Protein AF-A0A540KV17-F1 (afdb_monomer_lite)

Radius of gyration: 30.85 Å; chains: 1; bounding box: 102×62×102 Å

InterPro domains:
  IPR011990 Tetratricopeptide-like helical domain superfamily [G3DSA:1.25.40.10] (1-89)
  IPR011990 Tetratricopeptide-like helical domain superfamily [G3DSA:1.25.40.10] (123-324)
  IPR011990 Tetratricopeptide-like helical domain superfamily [G3DSA:1.25.40.10] (325-431)
  IPR011990 Tetratricopeptide-like helical domain superfamily [SSF48452] (12-227)
  IPR011990 Tetratricopeptide-like helical domain superfamily [SSF48452] (232-418)
  IPR019734 Tetratricopeptide repeat [PF13181] (249-277)
  IPR019734 Tetratricopeptide repeat [PS50005] (248-281)
  IPR019734 Tetratricopeptide repeat [SM00028] (48-81)
  IPR019734 Tetratricopeptide repeat [SM00028] (174-207)
  IPR019734 Tetratricopeptide repeat [SM00028] (248-281)
  IPR019734 Tetratricopeptide repeat [SM00028] (377-410)
  IPR044631 ETO1-like [PTHR44203] (1-427)

pLDDT: mean 76.17, std 26.49, range [20.19, 97.5]

Organism: Malus baccata (NCBI:txid106549)

Structure (mmCIF, N/CA/C/O backbone):
data_AF-A0A540KV17-F1
#
_entry.id   AF-A0A540KV17-F1
#
loop_
_atom_site.group_PDB
_atom_site.id
_atom_site.type_symbol
_atom_site.label_atom_id
_atom_site.label_alt_id
_atom_site.label_comp_id
_atom_site.label_asym_id
_atom_site.label_entity_id
_atom_site.label_seq_id
_atom_site.pdbx_PDB_ins_code
_atom_site.Cartn_x
_atom_site.Cartn_y
_atom_site.Cartn_z
_atom_site.occupancy
_atom_site.B_iso_or_equiv
_atom_site.auth_seq_id
_atom_site.auth_comp_id
_atom_site.auth_asym_id
_atom_site.auth_atom_id
_atom_site.pdbx_PDB_model_num
ATOM 1 N N . MET A 1 1 ? -20.256 8.676 -23.485 1.00 76.12 1 MET A N 1
ATOM 2 C CA . MET A 1 1 ? -19.596 9.507 -22.448 1.00 76.12 1 MET A CA 1
ATOM 3 C C . MET A 1 1 ? -20.431 9.664 -21.181 1.00 76.12 1 MET A C 1
ATOM 5 O O . MET A 1 1 ? -19.907 9.345 -20.123 1.00 76.12 1 MET A O 1
ATOM 9 N N . MET A 1 2 ? -21.699 10.099 -21.254 1.00 82.44 2 MET A N 1
ATOM 10 C CA . MET A 1 2 ? -22.547 10.266 -20.057 1.00 82.44 2 MET A CA 1
ATOM 11 C C . MET A 1 2 ? -22.732 8.951 -19.280 1.00 82.44 2 MET A C 1
ATOM 13 O O . MET A 1 2 ? -22.436 8.915 -18.090 1.00 82.44 2 MET A O 1
ATOM 17 N N . ASP A 1 3 ? -23.048 7.851 -19.967 1.00 88.38 3 ASP A N 1
ATOM 18 C CA . ASP A 1 3 ? -23.225 6.538 -19.323 1.00 88.38 3 ASP A CA 1
ATOM 19 C C . ASP A 1 3 ? -21.954 6.037 -18.612 1.00 88.38 3 ASP A C 1
ATOM 21 O O . ASP A 1 3 ? -22.032 5.492 -17.517 1.00 88.38 3 ASP A O 1
ATOM 25 N N . LEU A 1 4 ? -20.765 6.302 -19.174 1.00 89.31 4 LEU A N 1
ATOM 26 C CA . LEU A 1 4 ? -19.478 5.935 -18.558 1.00 89.31 4 LEU A CA 1
ATOM 27 C C . LEU A 1 4 ? -19.199 6.745 -17.284 1.00 89.31 4 LEU A C 1
ATOM 29 O O . LEU A 1 4 ? -18.645 6.222 -16.317 1.00 89.31 4 LEU A O 1
ATOM 33 N N . SER A 1 5 ? -19.589 8.025 -17.268 1.00 90.12 5 SER A N 1
ATOM 34 C CA . SER A 1 5 ? -19.471 8.861 -16.068 1.00 90.12 5 SER A CA 1
ATOM 35 C C . SER A 1 5 ? -20.423 8.404 -14.964 1.00 90.12 5 SER A C 1
ATOM 37 O O . SER A 1 5 ? -20.028 8.348 -13.803 1.00 90.12 5 SER A O 1
ATOM 39 N N . THR A 1 6 ? -21.642 7.997 -15.329 1.00 89.88 6 THR A N 1
ATOM 40 C CA . THR A 1 6 ? -22.607 7.421 -14.391 1.00 89.88 6 THR A CA 1
ATOM 41 C C . THR A 1 6 ? -22.116 6.084 -13.851 1.00 89.88 6 THR A C 1
ATOM 43 O O . THR A 1 6 ? -22.166 5.885 -12.644 1.00 89.88 6 THR A O 1
ATOM 46 N N . ALA A 1 7 ? -21.571 5.211 -14.704 1.00 90.50 7 ALA A N 1
ATOM 47 C CA . ALA A 1 7 ? -20.976 3.948 -14.275 1.00 90.50 7 ALA A CA 1
ATOM 48 C C . ALA A 1 7 ? -19.865 4.170 -13.240 1.00 90.50 7 ALA A C 1
ATOM 50 O O . ALA A 1 7 ? -19.932 3.603 -12.159 1.00 90.50 7 ALA A O 1
ATOM 51 N N . THR A 1 8 ? -18.926 5.080 -13.522 1.00 90.69 8 THR A N 1
ATOM 52 C CA . THR A 1 8 ? -17.831 5.428 -12.594 1.00 90.69 8 THR A CA 1
ATOM 53 C C . THR A 1 8 ? -18.350 6.001 -11.269 1.00 90.69 8 THR A C 1
ATOM 55 O O . THR A 1 8 ? -17.757 5.789 -10.219 1.00 90.69 8 THR A O 1
ATOM 58 N N . HIS A 1 9 ? -19.447 6.764 -11.304 1.00 87.25 9 HIS A N 1
ATOM 59 C CA . HIS A 1 9 ? -20.045 7.334 -10.097 1.00 87.25 9 HIS A CA 1
ATOM 60 C C . HIS A 1 9 ? -20.733 6.282 -9.218 1.00 87.25 9 HIS A C 1
ATOM 62 O O . HIS A 1 9 ? -20.713 6.409 -7.996 1.00 87.25 9 HIS A O 1
ATOM 68 N N . LEU A 1 10 ? -21.371 5.287 -9.838 1.00 87.69 10 LEU A N 1
ATOM 69 C CA . LEU A 1 10 ? -22.052 4.199 -9.137 1.00 87.69 10 LEU A CA 1
ATOM 70 C C . LEU A 1 10 ? -21.057 3.177 -8.588 1.00 87.69 10 LEU A C 1
ATOM 72 O O . LEU A 1 10 ? -21.200 2.733 -7.453 1.00 87.69 10 LEU A O 1
ATOM 76 N N . ASP A 1 11 ? -20.060 2.830 -9.396 1.00 90.19 11 ASP A N 1
ATOM 77 C CA . ASP A 1 11 ? -19.004 1.899 -9.041 1.00 90.19 11 ASP A CA 1
ATOM 78 C C . ASP A 1 11 ? -17.682 2.332 -9.705 1.00 90.19 11 ASP A C 1
ATOM 80 O O . ASP A 1 11 ? -17.471 2.129 -10.909 1.00 90.19 11 ASP A O 1
ATOM 84 N N . PRO A 1 12 ? -16.778 2.956 -8.934 1.00 90.81 12 PRO A N 1
ATOM 85 C CA . PRO A 1 12 ? -15.490 3.401 -9.434 1.00 90.81 12 PRO A CA 1
ATOM 86 C C . PRO A 1 12 ? -14.475 2.256 -9.578 1.00 90.81 12 PRO A C 1
ATOM 88 O O . PRO A 1 12 ? -13.400 2.484 -10.119 1.00 90.81 12 PRO A O 1
ATOM 91 N N . THR A 1 13 ? -14.779 1.035 -9.127 1.00 89.00 13 THR A N 1
ATOM 92 C CA . THR A 1 13 ? -13.865 -0.120 -9.211 1.00 89.00 13 THR A CA 1
ATOM 93 C C . THR A 1 13 ? -13.888 -0.799 -10.585 1.00 89.00 13 THR A C 1
ATOM 95 O O . THR A 1 13 ? -12.968 -1.544 -10.944 1.00 89.00 13 THR A O 1
ATOM 98 N N . LEU A 1 14 ? -14.917 -0.500 -11.385 1.00 90.38 14 LEU A N 1
ATOM 99 C CA . LEU A 1 14 ? -15.073 -0.980 -12.752 1.00 90.38 14 LEU A CA 1
ATOM 100 C C . LEU A 1 14 ? -13.957 -0.430 -13.643 1.00 90.38 14 LEU A C 1
ATOM 102 O O . LEU A 1 14 ? -13.769 0.781 -13.745 1.00 90.38 14 LEU A O 1
ATOM 106 N N . SER A 1 15 ? -13.260 -1.306 -14.368 1.00 89.81 15 SER A N 1
ATOM 107 C CA . SER A 1 15 ? -12.161 -0.897 -15.253 1.00 89.81 15 SER A CA 1
ATOM 108 C C . SER A 1 15 ? -12.625 -0.325 -16.586 1.00 89.81 15 SER A C 1
ATOM 110 O O . SER A 1 15 ? -12.064 0.661 -17.078 1.00 89.81 15 SER A O 1
ATOM 112 N N . TYR A 1 16 ? -13.688 -0.886 -17.162 1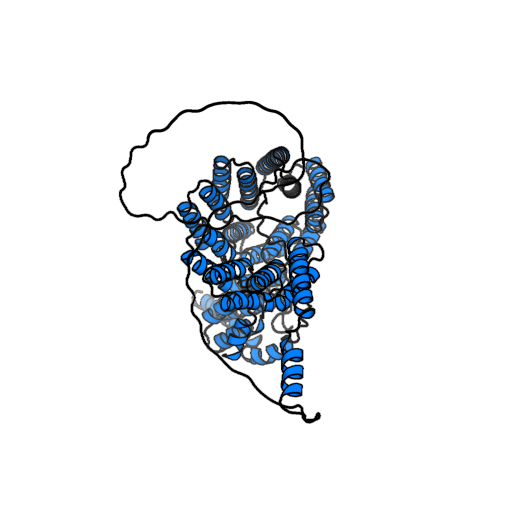.00 88.38 16 TYR A N 1
ATOM 113 C CA . TYR A 1 16 ? -14.145 -0.511 -18.497 1.00 88.38 16 TYR A CA 1
ATOM 114 C C . TYR A 1 16 ? -14.446 0.996 -18.660 1.00 88.38 16 TYR A C 1
ATOM 116 O O . TYR A 1 16 ? -14.028 1.546 -19.682 1.00 88.38 16 TYR A O 1
ATOM 124 N N . PRO A 1 17 ? -15.071 1.735 -17.712 1.00 92.00 17 PRO A N 1
ATOM 125 C CA . PRO A 1 17 ? -15.375 3.150 -17.914 1.00 92.00 17 PRO A CA 1
ATOM 126 C C . PRO A 1 17 ? -14.129 4.015 -18.095 1.00 92.00 17 PRO A C 1
ATOM 128 O O . PRO A 1 17 ? -14.169 4.987 -18.850 1.00 92.00 17 PRO A O 1
ATOM 131 N N . TYR A 1 18 ? -13.031 3.679 -17.415 1.00 92.94 18 TYR A N 1
ATOM 132 C CA . TYR A 1 18 ? -11.743 4.356 -17.573 1.00 92.94 18 TYR A CA 1
ATOM 133 C C . TYR A 1 18 ? -11.101 3.980 -18.904 1.00 92.94 18 TYR A C 1
ATOM 135 O O . TYR A 1 18 ? -10.700 4.863 -19.660 1.00 92.94 18 TYR A O 1
ATOM 143 N N . LYS A 1 19 ? -11.086 2.682 -19.234 1.00 90.38 19 LYS A N 1
ATOM 144 C CA . LYS A 1 19 ? -10.519 2.164 -20.485 1.00 90.38 19 LYS A CA 1
ATOM 145 C C . LYS A 1 19 ? -11.187 2.784 -21.718 1.00 90.38 19 LYS A C 1
ATOM 147 O O . LYS A 1 19 ? -10.494 3.335 -22.567 1.00 90.38 19 LYS A O 1
ATOM 152 N N . TYR A 1 20 ? -12.521 2.782 -21.795 1.00 90.19 20 TYR A N 1
ATOM 153 C CA . TYR A 1 20 ? -13.257 3.375 -22.923 1.00 90.19 20 TYR A CA 1
ATOM 154 C C . TYR A 1 20 ? -13.041 4.888 -23.039 1.00 90.19 20 TYR A C 1
ATOM 156 O O . TYR A 1 20 ? -12.877 5.398 -24.145 1.00 90.19 20 TYR A O 1
ATOM 164 N N . ARG A 1 21 ? -13.018 5.622 -21.916 1.00 92.31 21 ARG A N 1
ATOM 165 C CA . ARG A 1 21 ? -12.739 7.067 -21.942 1.00 92.31 21 ARG A CA 1
ATOM 166 C C . ARG A 1 21 ? -11.312 7.353 -22.403 1.00 92.31 21 ARG A C 1
ATOM 168 O O . ARG A 1 21 ? -11.123 8.236 -23.231 1.00 92.31 21 ARG A O 1
ATOM 175 N N . ALA A 1 22 ? -10.333 6.590 -21.923 1.00 91.62 22 ALA A N 1
ATOM 176 C CA . ALA A 1 22 ? -8.944 6.737 -22.337 1.00 91.62 22 ALA A CA 1
ATOM 177 C C . ALA A 1 22 ? -8.750 6.433 -23.834 1.00 91.62 22 ALA A C 1
ATOM 179 O O . ALA A 1 22 ? -8.079 7.192 -24.526 1.00 91.62 22 ALA A O 1
ATOM 180 N N . VAL A 1 23 ? -9.398 5.387 -24.360 1.00 87.44 23 VAL A N 1
ATOM 181 C CA . VAL A 1 23 ? -9.376 5.072 -25.800 1.00 87.44 23 VAL A CA 1
ATOM 182 C C . VAL A 1 23 ? -10.074 6.159 -26.626 1.00 87.44 23 VAL A C 1
ATOM 184 O O . VAL A 1 23 ? -9.537 6.586 -27.640 1.00 87.44 23 VAL A O 1
ATOM 187 N N . SER A 1 24 ? -11.211 6.695 -26.174 1.00 87.75 24 SER A N 1
ATOM 188 C CA . SER A 1 24 ? -11.866 7.823 -26.857 1.00 87.75 24 SER A CA 1
ATOM 189 C C . SER A 1 24 ? -10.966 9.067 -26.911 1.00 87.75 24 SER A C 1
ATOM 191 O O . SER A 1 24 ? -10.918 9.746 -27.931 1.00 87.75 24 SER A O 1
ATOM 193 N N . LEU A 1 25 ? -10.219 9.358 -25.841 1.00 89.69 25 LEU A N 1
ATOM 194 C CA . LEU A 1 25 ? -9.242 10.455 -25.815 1.00 89.69 25 LEU A CA 1
ATOM 195 C C . LEU A 1 25 ? -8.064 10.195 -26.765 1.00 89.69 25 LEU A C 1
ATOM 197 O O . LEU A 1 25 ? -7.552 11.128 -27.384 1.00 89.69 25 LEU A O 1
ATOM 201 N N . LEU A 1 26 ? -7.650 8.933 -26.912 1.00 84.31 26 LEU A N 1
ATOM 202 C CA . LEU A 1 26 ? -6.648 8.526 -27.895 1.00 84.31 26 LEU A CA 1
ATOM 203 C C . LEU A 1 26 ? -7.123 8.810 -29.328 1.00 84.31 26 LEU A C 1
ATOM 205 O O . LEU A 1 26 ? -6.362 9.375 -30.111 1.00 84.31 26 LEU A O 1
ATOM 209 N N . GLU A 1 27 ? -8.369 8.464 -29.667 1.00 82.56 27 GLU A N 1
ATOM 210 C CA . GLU A 1 27 ? -8.961 8.741 -30.989 1.00 82.56 27 GLU A CA 1
ATOM 211 C C . GLU A 1 27 ? -9.002 10.246 -31.305 1.00 82.56 27 GLU A C 1
ATOM 213 O O . GLU A 1 27 ? -8.848 10.658 -32.457 1.00 82.56 27 GLU A O 1
ATOM 218 N N . GLU A 1 28 ? -9.127 11.083 -30.274 1.00 87.75 28 GLU A N 1
ATOM 219 C CA . GLU A 1 28 ? -9.048 12.544 -30.366 1.00 87.75 28 GLU A CA 1
ATOM 220 C C . GLU A 1 28 ? -7.601 13.091 -30.405 1.00 87.75 28 GLU A C 1
ATOM 222 O O . GLU A 1 28 ? -7.398 14.307 -30.411 1.00 87.75 28 GLU A O 1
ATOM 227 N N . ASN A 1 29 ? -6.582 12.222 -30.467 1.00 85.06 29 ASN A N 1
ATOM 228 C CA . ASN A 1 29 ? -5.148 12.539 -30.360 1.00 85.06 29 ASN A CA 1
ATOM 229 C C . ASN A 1 29 ? -4.748 13.238 -29.044 1.00 85.06 29 ASN A C 1
ATOM 231 O O . ASN A 1 29 ? -3.732 13.934 -28.981 1.00 85.06 29 ASN A O 1
ATOM 235 N N . GLN A 1 30 ? -5.523 13.058 -27.972 1.00 90.50 30 GLN A N 1
ATOM 236 C CA . GLN A 1 30 ? -5.236 13.598 -26.642 1.00 90.50 30 GLN A CA 1
ATOM 237 C C . GLN A 1 30 ? -4.515 12.559 -25.773 1.00 90.50 30 GLN A C 1
ATOM 239 O O . GLN A 1 30 ? -5.029 12.093 -24.756 1.00 90.50 30 GLN A O 1
ATOM 244 N N . PHE A 1 31 ? -3.296 12.186 -26.164 1.00 87.00 31 PHE A N 1
ATOM 245 C CA . PHE A 1 31 ? -2.560 11.089 -25.526 1.00 87.00 31 PHE A CA 1
ATOM 246 C C . PHE A 1 31 ? -2.245 11.323 -24.037 1.00 87.00 31 PHE A C 1
ATOM 248 O O . PHE A 1 31 ? -2.404 10.419 -23.221 1.00 87.00 31 PHE A O 1
ATOM 255 N N . GLU A 1 32 ? -1.833 12.537 -23.652 1.00 92.25 32 GLU A N 1
ATOM 256 C CA . GLU A 1 32 ? -1.558 12.865 -22.241 1.00 92.25 32 GLU A CA 1
ATOM 257 C C . GLU A 1 32 ? -2.826 12.762 -21.377 1.00 92.25 32 GLU A C 1
ATOM 259 O O . GLU A 1 32 ? -2.782 12.286 -20.238 1.00 92.25 32 GLU A O 1
ATOM 264 N N . ALA A 1 33 ? -3.976 13.158 -21.933 1.00 94.06 33 ALA A N 1
ATOM 265 C CA . ALA A 1 33 ? -5.267 13.028 -21.270 1.00 94.06 33 ALA A CA 1
ATOM 266 C C . ALA A 1 33 ? -5.681 11.556 -21.146 1.00 94.06 33 ALA A C 1
ATOM 268 O O . ALA A 1 33 ? -6.160 11.156 -20.088 1.00 94.06 33 ALA A O 1
ATOM 269 N N . ALA A 1 34 ? -5.433 10.737 -22.174 1.00 92.62 34 ALA A N 1
ATOM 270 C CA . ALA A 1 34 ? -5.666 9.293 -22.132 1.00 92.62 34 ALA A CA 1
ATOM 271 C C . ALA A 1 34 ? -4.828 8.609 -21.035 1.00 92.62 34 ALA A C 1
ATOM 273 O O . ALA A 1 34 ? -5.364 7.834 -20.241 1.00 92.62 34 ALA A O 1
ATOM 274 N N . ILE A 1 35 ? -3.537 8.952 -20.925 1.00 93.94 35 ILE A N 1
ATOM 275 C CA . ILE A 1 35 ? -2.656 8.454 -19.856 1.00 93.94 35 ILE A CA 1
ATOM 276 C C . ILE A 1 35 ? -3.153 8.904 -18.479 1.00 93.94 35 ILE A C 1
ATOM 278 O O . ILE A 1 35 ? -3.193 8.112 -17.540 1.00 93.94 35 ILE A O 1
ATOM 282 N N . THR A 1 36 ? -3.557 10.167 -18.346 1.00 93.94 36 THR A N 1
ATOM 283 C CA . THR A 1 36 ? -4.116 10.688 -17.092 1.00 93.94 36 THR A CA 1
ATOM 284 C C . THR A 1 36 ? -5.401 9.952 -16.714 1.00 93.94 36 THR A C 1
ATOM 286 O O . THR A 1 36 ? -5.600 9.639 -15.544 1.00 93.94 36 THR A O 1
ATOM 289 N N . GLU A 1 37 ? -6.256 9.631 -17.686 1.00 94.69 37 GLU A N 1
ATOM 290 C CA . GLU A 1 37 ? -7.504 8.911 -17.453 1.00 94.69 37 GLU A CA 1
ATOM 291 C C . GLU A 1 37 ? -7.265 7.463 -17.005 1.00 94.69 37 GLU A C 1
ATOM 293 O O . GLU A 1 37 ? -7.853 7.045 -16.010 1.00 94.69 37 GLU A O 1
ATOM 298 N N . ILE A 1 38 ? -6.366 6.718 -17.660 1.00 94.50 38 ILE A N 1
ATOM 299 C CA . ILE A 1 38 ? -6.051 5.336 -17.252 1.00 94.50 38 ILE A CA 1
ATOM 300 C C . ILE A 1 38 ? -5.269 5.286 -15.930 1.00 94.50 38 ILE A C 1
ATOM 302 O O . ILE A 1 38 ? -5.422 4.351 -15.146 1.00 94.50 38 ILE A O 1
ATOM 306 N N . ASN A 1 39 ? -4.484 6.322 -15.618 1.00 93.56 39 ASN A N 1
ATOM 307 C CA . ASN A 1 39 ? -3.797 6.429 -14.331 1.00 93.56 39 ASN A CA 1
ATOM 308 C C . ASN A 1 39 ? -4.762 6.503 -13.143 1.00 93.56 39 ASN A C 1
ATOM 310 O O . ASN A 1 39 ? -4.366 6.101 -12.055 1.00 93.56 39 ASN A O 1
ATOM 314 N N . LYS A 1 40 ? -6.004 6.972 -13.342 1.00 92.38 40 LYS A N 1
ATOM 315 C CA . LYS A 1 40 ? -7.011 7.026 -12.272 1.00 92.38 40 LYS A CA 1
ATOM 316 C C . LYS A 1 40 ? -7.417 5.657 -11.755 1.00 92.38 40 LYS A C 1
ATOM 318 O O . LYS A 1 40 ? -7.838 5.593 -10.617 1.00 92.38 40 LYS A O 1
ATOM 323 N N . ILE A 1 41 ? -7.356 4.605 -12.575 1.00 92.31 41 ILE A N 1
ATOM 324 C CA . ILE A 1 41 ? -7.626 3.243 -12.100 1.00 92.31 41 ILE A CA 1
ATOM 325 C C . ILE A 1 41 ? -6.346 2.551 -11.646 1.00 92.31 41 ILE A C 1
ATOM 327 O O . ILE A 1 41 ? -6.326 1.941 -10.583 1.00 92.31 41 ILE A O 1
ATOM 331 N N . ILE A 1 42 ? -5.243 2.727 -12.385 1.00 92.25 42 ILE A N 1
ATOM 332 C CA . ILE A 1 42 ? -3.941 2.146 -12.022 1.00 92.25 42 ILE A CA 1
ATOM 333 C C . ILE A 1 42 ? -3.471 2.639 -10.641 1.00 92.25 42 ILE A C 1
ATOM 335 O O . ILE A 1 42 ? -2.666 1.971 -9.996 1.00 92.25 42 ILE A O 1
ATOM 339 N N . SER A 1 43 ? -3.962 3.791 -10.172 1.00 88.38 43 SER A N 1
ATOM 340 C CA . SER A 1 43 ? -3.643 4.324 -8.850 1.00 88.38 43 SER A CA 1
ATOM 341 C C . SER A 1 43 ? -4.120 3.465 -7.678 1.00 88.38 43 SER A C 1
ATOM 343 O O . SER A 1 43 ? -3.505 3.537 -6.617 1.00 88.38 43 SER A O 1
ATOM 345 N N . PHE A 1 44 ? -5.180 2.678 -7.844 1.00 87.88 44 PHE A N 1
ATOM 346 C CA . PHE A 1 44 ? -5.741 1.859 -6.762 1.00 87.88 44 PHE A CA 1
ATOM 347 C C . PHE A 1 44 ? -5.965 0.394 -7.156 1.00 87.88 44 PHE A C 1
ATOM 349 O O . PHE A 1 44 ? -6.011 -0.471 -6.289 1.00 87.88 44 PHE A O 1
ATOM 356 N N . LYS A 1 45 ? -6.058 0.091 -8.456 1.00 89.88 45 LYS A N 1
ATOM 357 C CA . LYS A 1 45 ? -6.199 -1.265 -8.994 1.00 89.88 45 LYS A CA 1
ATOM 358 C C . LYS A 1 45 ? -5.254 -1.445 -10.178 1.00 89.88 45 LYS A C 1
ATOM 360 O O . LYS A 1 45 ? -5.514 -0.974 -11.286 1.00 89.88 45 LYS A O 1
ATOM 365 N N . VAL A 1 46 ? -4.134 -2.130 -9.946 1.00 90.75 46 VAL A N 1
ATOM 366 C CA . VAL A 1 46 ? -3.180 -2.466 -11.009 1.00 90.75 46 VAL A CA 1
ATOM 367 C C . VAL A 1 46 ? -3.610 -3.761 -11.683 1.00 90.75 46 VAL A C 1
ATOM 369 O O . VAL A 1 46 ? -3.680 -4.805 -11.043 1.00 90.75 46 VAL A O 1
ATOM 372 N N . SER A 1 47 ? -3.847 -3.706 -12.991 1.00 91.38 47 SER A N 1
ATOM 373 C CA . SER A 1 47 ? -4.186 -4.878 -13.794 1.00 91.38 47 SER A CA 1
ATOM 374 C C . SER A 1 47 ? -3.371 -4.924 -15.095 1.00 91.38 47 SER A C 1
ATOM 376 O O . SER A 1 47 ? -3.014 -3.864 -15.630 1.00 91.38 47 SER A O 1
ATOM 378 N N . PRO A 1 48 ? -3.050 -6.127 -15.620 1.00 91.44 48 PRO A N 1
ATOM 379 C CA . PRO A 1 48 ? -2.275 -6.282 -16.853 1.00 91.44 48 PRO A CA 1
ATOM 380 C C . PRO A 1 48 ? -2.854 -5.514 -18.050 1.00 91.44 48 PRO A C 1
ATOM 382 O O . PRO A 1 48 ? -2.121 -4.822 -18.748 1.00 91.44 48 PRO A O 1
ATOM 385 N N . ASP A 1 49 ? -4.172 -5.546 -18.235 1.00 89.56 49 ASP A N 1
ATOM 386 C CA . ASP A 1 49 ? -4.868 -4.865 -19.331 1.00 89.56 49 ASP A CA 1
ATOM 387 C C . ASP A 1 49 ? -4.784 -3.328 -19.236 1.00 89.56 49 ASP A C 1
ATOM 389 O O . ASP A 1 49 ? -4.618 -2.642 -20.246 1.00 89.56 49 ASP A O 1
ATOM 393 N N . CYS A 1 50 ? -4.842 -2.760 -18.027 1.00 92.50 50 CYS A N 1
ATOM 394 C CA . CYS A 1 50 ? -4.656 -1.322 -17.823 1.00 92.50 50 CYS A CA 1
ATOM 395 C C . CYS A 1 50 ? -3.200 -0.897 -18.068 1.00 92.50 50 CYS A C 1
ATOM 397 O O . CYS A 1 50 ? -2.959 0.162 -18.654 1.00 92.50 50 CYS A O 1
ATOM 399 N N . LEU A 1 51 ? -2.227 -1.719 -17.655 1.00 94.88 51 LEU A N 1
ATOM 400 C CA . LEU A 1 51 ? -0.808 -1.481 -17.939 1.00 94.88 51 LEU A CA 1
ATOM 401 C C . LEU A 1 51 ? -0.504 -1.579 -19.436 1.00 94.88 51 LEU A C 1
ATOM 403 O O . LEU A 1 51 ? 0.226 -0.739 -19.956 1.00 94.88 51 LEU A O 1
ATOM 407 N N . GLU A 1 52 ? -1.096 -2.546 -20.136 1.00 93.25 52 GLU A N 1
ATOM 408 C CA . GLU A 1 52 ? -1.002 -2.673 -21.590 1.00 93.25 52 GLU A CA 1
ATOM 409 C C . GLU A 1 52 ? -1.518 -1.413 -22.297 1.00 93.25 52 GLU A C 1
ATOM 411 O O . GLU A 1 52 ? -0.821 -0.856 -23.146 1.00 93.25 52 GLU A O 1
ATOM 416 N N . LEU A 1 53 ? -2.704 -0.919 -21.922 1.00 90.88 53 LEU A N 1
ATOM 417 C CA . LEU A 1 53 ? -3.266 0.304 -22.503 1.00 90.88 53 LEU A CA 1
ATOM 418 C C . LEU A 1 53 ? -2.378 1.523 -22.249 1.00 90.88 53 LEU A C 1
ATOM 420 O O . LEU A 1 53 ? -2.145 2.316 -23.162 1.00 90.88 53 LEU A O 1
ATOM 424 N N . ARG A 1 54 ? -1.843 1.675 -21.031 1.00 94.69 54 ARG A N 1
ATOM 425 C CA . ARG A 1 54 ? -0.932 2.786 -20.730 1.00 94.69 54 ARG A CA 1
ATOM 426 C C . ARG A 1 54 ? 0.373 2.672 -21.516 1.00 94.69 54 ARG A C 1
ATOM 428 O O . ARG A 1 54 ? 0.812 3.673 -22.078 1.00 94.69 54 ARG A O 1
ATOM 435 N N . ALA A 1 55 ? 0.937 1.467 -21.632 1.00 92.94 55 ALA A N 1
ATOM 436 C CA . ALA A 1 55 ? 2.115 1.218 -22.458 1.00 92.94 55 ALA A CA 1
ATOM 437 C C . ALA A 1 55 ? 1.861 1.605 -23.917 1.00 92.94 55 ALA A C 1
ATOM 439 O O . ALA A 1 55 ? 2.703 2.228 -24.560 1.00 92.94 55 ALA A O 1
ATOM 440 N N . TRP A 1 56 ? 0.676 1.286 -24.429 1.00 88.56 56 TRP A N 1
ATOM 441 C CA . TRP A 1 56 ? 0.278 1.630 -25.782 1.00 88.56 56 TRP A CA 1
ATOM 442 C C . TRP A 1 56 ? 0.151 3.142 -26.005 1.00 88.56 56 TRP A C 1
ATOM 444 O O . TRP A 1 56 ? 0.692 3.660 -26.985 1.00 88.56 56 TRP A O 1
ATOM 454 N N . PHE A 1 57 ? -0.475 3.873 -25.079 1.00 90.62 57 PHE A N 1
ATOM 455 C CA . PHE A 1 57 ? -0.531 5.337 -25.144 1.00 90.62 57 PHE A CA 1
ATOM 456 C C . PHE A 1 57 ? 0.869 5.965 -25.068 1.00 90.62 57 PHE A C 1
ATOM 458 O O . PHE A 1 57 ? 1.157 6.917 -25.792 1.00 90.62 57 PHE A O 1
ATOM 465 N N . SER A 1 58 ? 1.764 5.397 -24.256 1.00 92.81 58 SER A N 1
ATOM 466 C CA . SER A 1 58 ? 3.170 5.804 -24.190 1.00 92.81 58 SER A CA 1
ATOM 467 C C . SER A 1 58 ? 3.919 5.555 -25.507 1.00 92.81 58 SER A C 1
ATOM 469 O O . SER A 1 58 ? 4.639 6.440 -25.962 1.00 92.81 58 SER A O 1
ATOM 471 N N . ILE A 1 59 ? 3.702 4.419 -26.186 1.00 89.44 59 ILE A N 1
ATOM 472 C CA . ILE A 1 59 ? 4.263 4.164 -27.530 1.00 89.44 59 ILE A CA 1
ATOM 473 C C . ILE A 1 59 ? 3.765 5.211 -28.530 1.00 89.44 59 ILE A C 1
ATOM 475 O O . ILE A 1 59 ? 4.556 5.722 -29.323 1.00 89.44 59 ILE A O 1
ATOM 479 N N . ALA A 1 60 ? 2.476 5.561 -28.480 1.00 86.81 60 ALA A N 1
ATOM 480 C CA . ALA A 1 60 ? 1.895 6.573 -29.359 1.00 86.81 60 ALA A CA 1
ATOM 481 C C . ALA A 1 60 ? 2.485 7.979 -29.126 1.00 86.81 60 ALA A C 1
ATOM 483 O O . ALA A 1 60 ? 2.653 8.737 -30.080 1.00 86.81 60 ALA A O 1
ATOM 484 N N . LEU A 1 61 ? 2.872 8.296 -27.885 1.00 89.69 61 LEU A N 1
ATOM 485 C CA . LEU A 1 61 ? 3.628 9.503 -27.519 1.00 89.69 61 LEU A CA 1
ATOM 486 C C . LEU A 1 61 ? 5.129 9.433 -27.828 1.00 89.69 61 LEU A C 1
ATOM 488 O O . LEU A 1 61 ? 5.854 10.390 -27.564 1.00 89.69 61 LEU A O 1
ATOM 492 N N . GLU A 1 62 ? 5.609 8.311 -28.365 1.00 89.88 62 GLU A N 1
ATOM 493 C CA . GLU A 1 62 ? 7.029 7.988 -28.500 1.00 89.88 62 GLU A CA 1
ATOM 494 C C . GLU A 1 62 ? 7.815 7.963 -27.164 1.00 89.88 62 GLU A C 1
ATOM 496 O O . GLU A 1 62 ? 9.053 7.994 -27.179 1.00 89.88 62 GLU A O 1
ATOM 501 N N . ASP A 1 63 ? 7.119 7.857 -26.024 1.00 93.06 63 ASP A N 1
ATOM 502 C CA . ASP A 1 63 ? 7.681 7.615 -24.690 1.00 93.06 63 ASP A CA 1
ATOM 503 C C . ASP A 1 63 ? 7.933 6.114 -24.489 1.00 93.06 63 ASP A C 1
ATOM 505 O O . ASP A 1 63 ? 7.175 5.374 -23.855 1.00 93.06 63 ASP A O 1
ATOM 509 N N . PHE A 1 64 ? 9.029 5.636 -25.070 1.00 93.88 64 PHE A N 1
ATOM 510 C CA . PHE A 1 64 ? 9.390 4.223 -24.993 1.00 93.88 64 PHE A CA 1
ATOM 511 C C . PHE A 1 64 ? 9.880 3.789 -23.610 1.00 93.88 64 PHE A C 1
ATOM 513 O O . PHE A 1 64 ? 9.797 2.605 -23.283 1.00 93.88 64 PHE A O 1
ATOM 520 N N . GLU A 1 65 ? 10.356 4.721 -22.781 1.00 93.56 65 GLU A N 1
ATOM 521 C CA . GLU A 1 65 ? 10.735 4.426 -21.398 1.00 93.56 65 GLU A CA 1
ATOM 522 C C . GLU A 1 65 ? 9.503 4.110 -20.550 1.00 93.56 65 GLU A C 1
ATOM 524 O O . GLU A 1 65 ? 9.488 3.099 -19.840 1.00 93.56 65 GLU A O 1
ATOM 529 N N . GLY A 1 66 ? 8.452 4.930 -20.662 1.00 94.12 66 GLY A N 1
ATOM 530 C CA . GLY A 1 66 ? 7.159 4.677 -20.029 1.00 94.12 66 GLY A CA 1
ATOM 531 C C . GLY A 1 66 ? 6.526 3.371 -20.508 1.00 94.12 66 GLY A C 1
ATOM 532 O O . GLY A 1 66 ? 6.074 2.571 -19.686 1.00 94.12 66 GLY A O 1
ATOM 533 N N . ALA A 1 67 ? 6.589 3.100 -21.814 1.00 94.88 67 ALA A N 1
ATOM 534 C CA . ALA A 1 67 ? 6.092 1.851 -22.381 1.00 94.88 67 ALA A CA 1
ATOM 535 C C . ALA A 1 67 ? 6.843 0.623 -21.841 1.00 94.88 67 ALA A C 1
ATOM 537 O O . ALA A 1 67 ? 6.218 -0.308 -21.338 1.00 94.88 67 ALA A O 1
ATOM 538 N N . LEU A 1 68 ? 8.183 0.628 -21.863 1.00 95.31 68 LEU A N 1
ATOM 539 C CA . LEU A 1 68 ? 8.983 -0.473 -21.314 1.00 95.31 68 LEU A CA 1
ATOM 540 C C . LEU A 1 68 ? 8.746 -0.683 -19.820 1.00 95.31 68 LEU A C 1
ATOM 542 O O . LEU A 1 68 ? 8.751 -1.827 -19.362 1.00 95.31 68 LEU A O 1
ATOM 546 N N . ARG A 1 69 ? 8.559 0.400 -19.056 1.00 95.56 69 ARG A N 1
ATOM 547 C CA . ARG A 1 69 ? 8.212 0.314 -17.635 1.00 95.56 69 ARG A CA 1
ATOM 548 C C . ARG A 1 69 ? 6.940 -0.510 -17.453 1.00 95.56 69 ARG A C 1
ATOM 550 O O . ARG A 1 69 ? 6.932 -1.452 -16.666 1.00 95.56 69 ARG A O 1
ATOM 557 N N . ASP A 1 70 ? 5.892 -0.165 -18.187 1.00 96.62 70 ASP A N 1
ATOM 558 C CA . ASP A 1 70 ? 4.575 -0.770 -18.011 1.00 96.62 70 ASP A CA 1
ATOM 559 C C . ASP A 1 70 ? 4.532 -2.213 -18.523 1.00 96.62 70 ASP A C 1
ATOM 561 O O . ASP A 1 70 ? 4.017 -3.078 -17.821 1.00 96.62 70 ASP A O 1
ATOM 565 N N . VAL A 1 71 ? 5.173 -2.510 -19.660 1.00 95.81 71 VAL A N 1
ATOM 566 C CA . VAL A 1 71 ? 5.276 -3.884 -20.193 1.00 95.81 71 VAL A CA 1
ATOM 567 C C . VAL A 1 71 ? 6.050 -4.793 -19.238 1.00 95.81 71 VAL A C 1
ATOM 569 O O . VAL A 1 71 ? 5.631 -5.914 -18.966 1.00 95.81 71 VAL A O 1
ATOM 572 N N . ARG A 1 72 ? 7.168 -4.319 -18.676 1.00 96.12 72 ARG A N 1
ATOM 573 C CA . ARG A 1 72 ? 7.947 -5.108 -17.709 1.00 96.12 72 ARG A CA 1
ATOM 574 C C . ARG A 1 72 ? 7.181 -5.338 -16.413 1.00 96.12 72 ARG A C 1
ATOM 576 O O . ARG A 1 72 ? 7.230 -6.440 -15.884 1.00 96.12 72 ARG A O 1
ATOM 583 N N . ALA A 1 73 ? 6.481 -4.327 -15.897 1.00 96.12 73 ALA A N 1
ATOM 584 C CA . ALA A 1 73 ? 5.626 -4.498 -14.725 1.00 96.12 73 ALA A CA 1
ATOM 585 C C . ALA A 1 73 ? 4.482 -5.486 -15.008 1.00 96.12 73 ALA A C 1
ATOM 587 O O . ALA A 1 73 ? 4.230 -6.378 -14.205 1.00 96.12 73 ALA A O 1
ATOM 588 N N . LEU A 1 74 ? 3.857 -5.405 -16.179 1.00 95.19 74 LEU A N 1
ATOM 589 C CA . LEU A 1 74 ? 2.837 -6.349 -16.626 1.00 95.19 74 LEU A CA 1
ATOM 590 C C . LEU A 1 74 ? 3.363 -7.793 -16.634 1.00 95.19 74 LEU A C 1
ATOM 592 O O . LEU A 1 74 ? 2.727 -8.664 -16.049 1.00 95.19 74 LEU A O 1
ATOM 596 N N . LEU A 1 75 ? 4.558 -8.035 -17.181 1.00 94.50 75 LEU A N 1
ATOM 597 C CA . LEU A 1 75 ? 5.176 -9.369 -17.217 1.00 94.50 75 LEU A CA 1
ATOM 598 C C . LEU A 1 75 ? 5.536 -9.920 -15.828 1.00 94.50 75 LEU A C 1
ATOM 600 O O . LEU A 1 75 ? 5.684 -11.127 -15.652 1.00 94.50 75 LEU A O 1
ATOM 604 N N . THR A 1 76 ? 5.662 -9.062 -14.809 1.00 93.06 76 THR A N 1
ATOM 605 C CA . THR A 1 76 ? 5.788 -9.549 -13.425 1.00 93.06 76 THR A CA 1
ATOM 606 C C . THR A 1 76 ? 4.470 -10.017 -12.819 1.00 93.06 76 THR A C 1
ATOM 608 O O . THR A 1 76 ? 4.503 -10.847 -11.912 1.00 93.06 76 THR A O 1
ATOM 611 N N . LEU A 1 77 ? 3.339 -9.476 -13.283 1.00 91.69 77 LEU A N 1
ATOM 612 C CA . LEU A 1 77 ? 2.004 -9.885 -12.848 1.00 91.69 77 LEU A CA 1
ATOM 613 C C . LEU A 1 77 ? 1.582 -11.162 -13.575 1.00 91.69 77 LEU A C 1
ATOM 615 O O . LEU A 1 77 ? 1.139 -12.113 -12.936 1.00 91.69 77 LEU A O 1
ATOM 619 N N . ASP A 1 78 ? 1.779 -11.186 -14.893 1.00 91.38 78 ASP A N 1
ATOM 620 C CA . ASP A 1 78 ? 1.527 -12.339 -15.751 1.00 91.38 78 ASP A CA 1
ATOM 621 C C . ASP A 1 78 ? 2.699 -12.548 -16.733 1.00 91.38 78 ASP A C 1
ATOM 623 O O . ASP A 1 78 ? 2.792 -11.861 -17.755 1.00 91.38 78 ASP A O 1
ATOM 627 N N . PRO A 1 79 ? 3.598 -13.509 -16.449 1.00 90.69 79 PRO A N 1
ATOM 628 C CA . PRO A 1 79 ? 4.754 -13.792 -17.299 1.00 90.69 79 PRO A CA 1
ATOM 629 C C . PRO A 1 79 ? 4.418 -14.286 -18.707 1.00 90.69 79 PRO A C 1
ATOM 631 O O . PRO A 1 79 ? 5.261 -14.168 -19.589 1.00 90.69 79 PRO A O 1
ATOM 634 N N . ASN A 1 80 ? 3.227 -14.861 -18.921 1.00 90.25 80 ASN A N 1
ATOM 635 C CA . ASN A 1 80 ? 2.817 -15.412 -20.218 1.00 90.25 80 ASN A CA 1
ATOM 636 C C . ASN A 1 80 ? 1.797 -14.511 -20.928 1.00 90.25 80 ASN A C 1
ATOM 638 O O . ASN A 1 80 ? 1.065 -14.971 -21.811 1.00 90.25 80 ASN A O 1
ATOM 642 N N . TYR A 1 81 ? 1.713 -13.242 -20.526 1.00 89.94 81 TYR A N 1
ATOM 643 C CA . TYR A 1 81 ? 0.701 -12.331 -21.028 1.00 89.94 81 TYR A CA 1
ATOM 644 C C . TYR A 1 81 ? 0.857 -12.075 -22.533 1.00 89.94 81 TYR A C 1
ATOM 646 O O . TYR A 1 81 ? 1.920 -11.679 -23.031 1.00 89.94 81 TYR A O 1
ATOM 654 N N . MET A 1 82 ? -0.246 -12.256 -23.2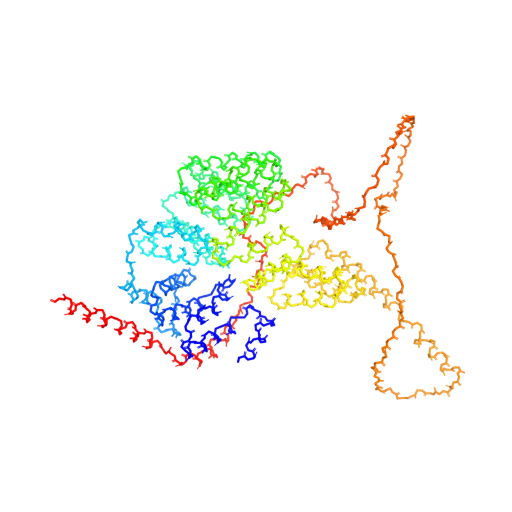61 1.00 88.00 82 MET A N 1
ATOM 655 C CA . MET A 1 82 ? -0.317 -12.038 -24.702 1.00 88.00 82 MET A CA 1
ATOM 656 C C . MET A 1 82 ? -1.013 -10.711 -25.013 1.00 88.00 82 MET A C 1
ATOM 658 O O . MET A 1 82 ? -2.240 -10.607 -25.013 1.00 88.00 82 MET A O 1
ATOM 662 N N . MET A 1 83 ? -0.205 -9.711 -25.340 1.00 86.38 83 MET A N 1
ATOM 663 C CA . MET A 1 83 ? -0.636 -8.364 -25.688 1.00 86.38 83 MET A CA 1
ATOM 664 C C . MET A 1 83 ? -1.342 -8.307 -27.052 1.00 86.38 83 MET A C 1
ATOM 666 O O . MET A 1 83 ? -1.206 -9.179 -27.921 1.00 86.38 83 MET A O 1
ATOM 670 N N . PHE A 1 84 ? -2.076 -7.219 -27.246 1.00 82.06 84 PHE A N 1
ATOM 671 C CA . PHE A 1 84 ? -2.822 -6.831 -28.433 1.00 82.06 84 PHE A CA 1
ATOM 672 C C . PHE A 1 84 ? -3.824 -7.900 -28.867 1.00 82.06 84 PHE A C 1
ATOM 674 O O . PHE A 1 84 ? -3.852 -8.307 -30.032 1.00 82.06 84 PHE A O 1
ATOM 681 N N . HIS A 1 85 ? -4.646 -8.351 -27.915 1.00 76.88 85 HIS A N 1
ATOM 682 C CA . HIS A 1 85 ? -5.624 -9.429 -28.090 1.00 76.88 85 HIS A CA 1
ATOM 683 C C . HIS A 1 85 ? -4.980 -10.745 -28.545 1.00 76.88 85 HIS A C 1
ATOM 685 O O . HIS A 1 85 ? -5.385 -11.341 -29.546 1.00 76.88 85 HIS A O 1
ATOM 691 N N . GLY A 1 86 ? -3.940 -11.195 -27.839 1.00 81.75 86 GLY A N 1
ATOM 692 C CA . GLY A 1 86 ? -3.344 -12.501 -28.114 1.00 81.75 86 GLY A CA 1
ATOM 693 C C . GLY A 1 86 ? -2.315 -12.525 -29.249 1.00 81.75 86 GLY A C 1
ATOM 694 O O . GLY A 1 86 ? -1.875 -13.604 -29.643 1.00 81.75 86 GLY A O 1
ATOM 695 N N . LYS A 1 87 ? -1.949 -11.372 -29.822 1.00 82.69 87 LYS A N 1
ATOM 696 C CA . LYS A 1 87 ? -1.148 -11.308 -31.059 1.00 82.69 87 LYS A CA 1
ATOM 697 C C . LYS A 1 87 ? 0.356 -11.248 -30.823 1.00 82.69 87 LYS A C 1
ATOM 699 O O . LYS A 1 87 ? 1.112 -11.624 -31.715 1.00 82.69 87 LYS A O 1
ATOM 704 N N . MET A 1 88 ? 0.797 -10.760 -29.667 1.00 86.25 88 MET A N 1
ATOM 705 C CA . MET A 1 88 ? 2.215 -10.544 -29.380 1.00 86.25 88 MET A CA 1
ATOM 706 C C . MET A 1 88 ? 2.524 -10.886 -27.926 1.00 86.25 88 MET A C 1
ATOM 708 O O . MET A 1 88 ? 1.849 -10.409 -27.023 1.00 86.25 88 MET A O 1
ATOM 712 N N . HIS A 1 89 ? 3.566 -11.678 -27.692 1.00 92.56 89 HIS A N 1
ATOM 713 C CA . HIS A 1 89 ? 4.068 -11.903 -26.337 1.00 92.56 89 HIS A CA 1
ATOM 714 C C . HIS A 1 89 ? 4.761 -10.638 -25.811 1.00 92.56 89 HIS A C 1
ATOM 716 O O . HIS A 1 89 ? 5.489 -9.990 -26.568 1.00 92.56 89 HIS A O 1
ATOM 722 N N . GLY A 1 90 ? 4.590 -10.303 -24.529 1.00 90.12 90 GLY A N 1
ATOM 723 C CA . GLY A 1 90 ? 5.174 -9.082 -23.956 1.00 90.12 90 GLY A CA 1
ATOM 724 C C . GLY A 1 90 ? 6.699 -8.995 -24.100 1.00 90.12 90 GLY A C 1
ATOM 725 O O . GLY A 1 90 ? 7.218 -7.923 -24.407 1.00 90.12 90 GLY A O 1
ATOM 726 N N . ASP A 1 91 ? 7.420 -10.117 -23.990 1.00 91.31 91 ASP A N 1
ATOM 727 C CA . ASP A 1 91 ? 8.880 -10.145 -24.204 1.00 91.31 91 ASP A CA 1
ATOM 728 C C . ASP A 1 91 ? 9.285 -9.664 -25.600 1.00 91.31 91 ASP A C 1
ATOM 730 O O . ASP A 1 91 ? 10.266 -8.937 -25.745 1.00 91.31 91 ASP A O 1
ATOM 734 N N . HIS A 1 92 ? 8.505 -10.006 -26.628 1.00 90.44 92 HIS A N 1
ATOM 735 C CA . HIS A 1 92 ? 8.796 -9.558 -27.986 1.00 90.44 92 HIS A CA 1
ATOM 736 C C . HIS A 1 92 ? 8.648 -8.038 -28.111 1.00 90.44 92 HIS A C 1
ATOM 738 O O . HIS A 1 92 ? 9.464 -7.379 -28.753 1.00 90.44 92 HIS A O 1
ATOM 744 N N . LEU A 1 93 ? 7.655 -7.448 -27.438 1.00 90.00 93 LEU A N 1
ATOM 745 C CA . LEU A 1 93 ? 7.528 -5.994 -27.382 1.00 90.00 93 LEU A CA 1
ATOM 746 C C . LEU A 1 93 ? 8.696 -5.353 -26.618 1.00 90.00 93 LEU A C 1
ATOM 748 O O . LEU A 1 93 ? 9.195 -4.306 -27.030 1.00 90.00 93 LEU A O 1
ATOM 752 N N . VAL A 1 94 ? 9.170 -5.979 -25.535 1.00 92.56 94 VAL A N 1
ATOM 753 C CA . VAL A 1 94 ? 10.365 -5.511 -24.815 1.00 92.56 94 VAL A CA 1
ATOM 754 C C . VAL A 1 94 ? 11.574 -5.478 -25.750 1.00 92.56 94 VAL A C 1
ATOM 756 O O . VAL A 1 94 ? 12.263 -4.458 -25.795 1.00 92.56 94 VAL A O 1
ATOM 759 N N . GLU A 1 95 ? 11.814 -6.542 -26.520 1.00 91.25 95 GLU A N 1
ATOM 760 C CA . GLU A 1 95 ? 12.898 -6.607 -27.509 1.00 91.25 95 GLU A CA 1
ATOM 761 C C . GLU A 1 95 ? 12.799 -5.490 -28.554 1.00 91.25 95 GLU A C 1
ATOM 763 O O . GLU A 1 95 ? 13.806 -4.844 -28.846 1.00 91.25 95 GLU A O 1
ATOM 768 N N . LEU A 1 96 ? 11.594 -5.214 -29.066 1.00 90.00 96 LEU A N 1
ATOM 769 C CA . LEU A 1 96 ? 11.358 -4.153 -30.052 1.00 90.00 96 LEU A CA 1
ATOM 770 C C . LEU A 1 96 ? 11.620 -2.749 -29.494 1.00 90.00 96 LEU A C 1
ATOM 772 O O . LEU A 1 96 ? 12.112 -1.882 -30.212 1.00 90.00 96 LEU A O 1
ATOM 776 N N . LEU A 1 97 ? 11.300 -2.506 -28.221 1.00 90.06 97 LEU A N 1
ATOM 777 C CA . LEU A 1 97 ? 11.444 -1.185 -27.603 1.00 90.06 97 LEU A CA 1
ATOM 778 C C . LEU A 1 97 ? 12.851 -0.924 -27.042 1.00 90.06 97 LEU A C 1
ATOM 780 O O . LEU A 1 97 ? 13.267 0.231 -26.940 1.00 90.06 97 LEU A O 1
ATOM 784 N N . CYS A 1 98 ? 13.604 -1.972 -26.692 1.00 89.38 98 CYS A N 1
ATOM 785 C CA . CYS A 1 98 ? 14.933 -1.851 -26.084 1.00 89.38 98 CYS A CA 1
ATOM 786 C C . CYS A 1 98 ? 15.940 -0.982 -26.869 1.00 89.38 98 CYS A C 1
ATOM 788 O O . CYS A 1 98 ? 16.659 -0.222 -26.217 1.00 89.38 98 CYS A O 1
ATOM 790 N N . PRO A 1 99 ? 16.014 -1.019 -28.216 1.00 90.94 99 PRO A N 1
ATOM 791 C CA . PRO A 1 99 ? 16.945 -0.184 -28.980 1.00 90.94 99 PRO A CA 1
ATOM 792 C C . PRO A 1 99 ? 16.728 1.324 -28.814 1.00 90.94 99 PRO A C 1
ATOM 794 O O . PRO A 1 99 ? 17.658 2.101 -29.019 1.00 90.94 99 PRO A O 1
ATOM 797 N N . PHE A 1 100 ? 15.519 1.748 -28.440 1.00 87.69 100 PHE A N 1
ATOM 798 C CA . PHE A 1 100 ? 15.161 3.163 -28.335 1.00 87.69 100 PHE A CA 1
ATOM 799 C C . PHE A 1 100 ? 15.319 3.742 -26.926 1.00 87.69 100 PHE A C 1
ATOM 801 O O . PHE A 1 100 ? 15.043 4.925 -26.724 1.00 87.69 100 PHE A O 1
ATOM 808 N N . VAL A 1 101 ? 15.738 2.927 -25.958 1.00 87.94 101 VAL A N 1
ATOM 809 C CA . VAL A 1 101 ? 15.864 3.310 -24.549 1.00 87.94 101 VAL A CA 1
ATOM 810 C C . VAL A 1 101 ? 17.307 3.157 -24.084 1.00 87.94 101 VAL A C 1
ATOM 812 O O . VAL A 1 101 ? 18.044 2.283 -24.547 1.00 87.94 101 VAL A O 1
ATOM 815 N N . GLN A 1 102 ? 17.724 4.022 -23.154 1.00 86.12 102 GLN A N 1
ATOM 816 C CA . GLN A 1 102 ? 19.051 3.950 -22.559 1.00 86.12 102 GLN A CA 1
ATOM 817 C C . GLN A 1 102 ? 19.274 2.580 -21.907 1.00 86.12 102 GLN A C 1
ATOM 819 O O . GLN A 1 102 ? 18.548 2.167 -21.004 1.00 86.12 102 GLN A O 1
ATOM 824 N N . GLN A 1 103 ? 20.327 1.895 -22.344 1.00 85.06 103 GLN A N 1
ATOM 825 C CA . GLN A 1 103 ? 20.745 0.635 -21.746 1.00 85.06 103 GLN A CA 1
ATOM 826 C C . GLN A 1 103 ? 21.424 0.905 -20.403 1.00 85.06 103 GLN A C 1
ATOM 828 O O . GLN A 1 103 ? 22.327 1.740 -20.304 1.00 85.06 103 GLN A O 1
ATOM 833 N N . TRP A 1 104 ? 20.978 0.204 -19.366 1.00 87.69 104 TRP A N 1
ATOM 834 C CA . TRP A 1 104 ? 21.482 0.365 -18.008 1.00 87.69 104 TRP A CA 1
ATOM 835 C C . TRP A 1 104 ? 22.519 -0.699 -17.680 1.00 87.69 104 TRP A C 1
ATOM 837 O O . TRP A 1 104 ? 22.335 -1.884 -17.957 1.00 87.69 104 TRP A O 1
ATOM 847 N N . SER A 1 105 ? 23.603 -0.286 -17.025 1.00 90.31 105 SER A N 1
ATOM 848 C CA . SER A 1 105 ? 24.475 -1.237 -16.346 1.00 90.31 105 SER A CA 1
ATOM 849 C C . SER A 1 105 ? 23.774 -1.817 -15.114 1.00 90.31 105 SER A C 1
ATOM 851 O O . SER A 1 105 ? 22.772 -1.292 -14.618 1.00 90.31 105 SER A O 1
ATOM 853 N N . GLN A 1 106 ? 24.340 -2.882 -14.548 1.00 87.88 106 GLN A N 1
ATOM 854 C CA . GLN A 1 106 ? 23.849 -3.426 -13.283 1.00 87.88 106 GLN A CA 1
ATOM 855 C C . GLN A 1 106 ? 23.874 -2.376 -12.156 1.00 87.88 106 GLN A C 1
ATOM 857 O O . GLN A 1 106 ? 22.975 -2.362 -11.316 1.00 87.88 106 GLN A O 1
ATOM 862 N N . ALA A 1 107 ? 24.876 -1.489 -12.139 1.00 89.31 107 ALA A N 1
ATOM 863 C CA . ALA A 1 107 ? 24.974 -0.413 -11.155 1.00 89.31 107 ALA A CA 1
ATOM 864 C C . ALA A 1 107 ? 23.866 0.634 -11.349 1.00 89.31 107 ALA A C 1
ATOM 866 O O . ALA A 1 107 ? 23.233 1.037 -10.373 1.00 89.31 107 ALA A O 1
ATOM 867 N N . ASP A 1 108 ? 23.575 1.000 -12.601 1.00 92.75 108 ASP A N 1
ATOM 868 C CA . ASP A 1 108 ? 22.485 1.924 -12.928 1.00 92.75 108 ASP A CA 1
ATOM 869 C C . ASP A 1 108 ? 21.132 1.347 -12.504 1.00 92.75 108 ASP A C 1
ATOM 871 O O . ASP A 1 108 ? 20.327 2.055 -11.907 1.00 92.75 108 ASP A O 1
ATOM 875 N N . CYS A 1 109 ? 20.903 0.045 -12.714 1.00 92.38 109 CYS A N 1
ATOM 876 C CA . CYS A 1 109 ? 19.676 -0.621 -12.271 1.00 92.38 109 CYS A CA 1
ATOM 877 C C . CYS A 1 109 ? 19.485 -0.524 -10.752 1.00 92.38 109 CYS A C 1
ATOM 879 O O . CYS A 1 109 ? 18.389 -0.226 -10.288 1.00 92.38 109 CYS A O 1
ATOM 881 N N . TRP A 1 110 ? 20.543 -0.735 -9.962 1.00 91.25 110 TRP A N 1
ATOM 882 C CA . TRP A 1 110 ? 20.463 -0.592 -8.505 1.00 91.25 110 TRP A CA 1
ATOM 883 C C . TRP A 1 110 ? 20.179 0.850 -8.072 1.00 91.25 110 TRP A C 1
ATOM 885 O O . TRP A 1 110 ? 19.382 1.056 -7.156 1.00 91.25 110 TRP A O 1
ATOM 895 N N . MET A 1 111 ? 20.785 1.836 -8.738 1.00 91.50 111 MET A N 1
ATOM 896 C CA . MET A 1 111 ? 20.519 3.257 -8.486 1.00 91.50 111 MET A CA 1
ATOM 897 C C . MET A 1 111 ? 19.070 3.625 -8.826 1.00 91.50 111 MET A C 1
ATOM 899 O O . MET A 1 111 ? 18.374 4.208 -7.999 1.00 91.50 111 MET A O 1
ATOM 903 N N . GLN A 1 112 ? 18.588 3.206 -9.999 1.00 93.06 112 GLN A N 1
ATOM 904 C CA . GLN A 1 112 ? 17.205 3.415 -10.432 1.00 93.06 112 GLN A CA 1
ATOM 905 C C . GLN A 1 112 ? 16.208 2.727 -9.499 1.00 93.06 112 GLN A C 1
ATOM 907 O O . GLN A 1 112 ? 15.187 3.317 -9.153 1.00 93.06 112 GLN A O 1
ATOM 912 N N . LEU A 1 113 ? 16.506 1.502 -9.052 1.00 92.56 113 LEU A N 1
ATOM 913 C CA . LEU A 1 113 ? 15.671 0.794 -8.087 1.00 92.56 113 LEU A CA 1
ATOM 914 C C . LEU A 1 113 ? 15.579 1.570 -6.773 1.00 92.56 113 LEU A C 1
ATOM 916 O O . LEU A 1 113 ? 14.482 1.725 -6.243 1.00 92.56 113 LEU A O 1
ATOM 920 N N . TYR A 1 114 ? 16.708 2.070 -6.266 1.00 90.75 114 TYR A N 1
ATOM 921 C CA . TYR A 1 114 ? 16.752 2.850 -5.033 1.00 90.75 114 TYR A CA 1
ATOM 922 C C . TYR A 1 114 ? 15.964 4.162 -5.153 1.00 90.75 114 TYR A C 1
ATOM 924 O O . TYR A 1 114 ? 15.090 4.416 -4.328 1.00 90.75 114 TYR A O 1
ATOM 932 N N . ASP A 1 115 ? 16.195 4.960 -6.199 1.00 90.88 115 ASP A N 1
ATOM 933 C CA . ASP A 1 115 ? 15.514 6.250 -6.368 1.00 90.88 115 ASP A CA 1
ATOM 934 C C . ASP A 1 115 ? 13.997 6.090 -6.605 1.00 90.88 115 ASP A C 1
ATOM 936 O O . ASP A 1 115 ? 13.191 6.851 -6.053 1.00 90.88 115 ASP A O 1
ATOM 940 N N . ARG A 1 116 ? 13.577 5.069 -7.365 1.00 92.00 116 ARG A N 1
ATOM 941 C CA . ARG A 1 116 ? 12.151 4.757 -7.581 1.00 92.00 116 ARG A CA 1
ATOM 942 C C . ARG A 1 116 ? 11.480 4.235 -6.320 1.00 92.00 116 ARG A C 1
ATOM 944 O O . ARG A 1 116 ? 10.388 4.682 -5.981 1.00 92.00 116 ARG A O 1
ATOM 951 N N . TRP A 1 117 ? 12.163 3.376 -5.566 1.00 88.94 117 TRP A N 1
ATOM 952 C CA . TRP A 1 117 ? 11.618 2.881 -4.307 1.00 88.94 117 TRP A CA 1
ATOM 953 C C . TRP A 1 117 ? 11.444 4.021 -3.304 1.00 88.94 117 TRP A C 1
ATOM 955 O O . TRP A 1 117 ? 10.390 4.148 -2.680 1.00 88.94 117 TRP A O 1
ATOM 965 N N . SER A 1 118 ? 12.454 4.886 -3.180 1.00 87.62 118 SER A N 1
ATOM 966 C CA . SER A 1 118 ? 12.390 6.077 -2.336 1.00 87.62 118 SER A CA 1
ATOM 967 C C . SER A 1 118 ? 11.251 7.014 -2.736 1.00 87.62 118 SER A C 1
ATOM 969 O O . SER A 1 118 ? 10.627 7.598 -1.861 1.00 87.62 118 SER A O 1
ATOM 971 N N . SER A 1 119 ? 10.930 7.147 -4.022 1.00 87.00 119 SER A N 1
ATOM 972 C CA . SER A 1 119 ? 9.803 7.974 -4.492 1.00 87.00 119 SER A CA 1
ATOM 973 C C . SER A 1 119 ? 8.445 7.260 -4.494 1.00 87.00 119 SER A C 1
ATOM 975 O O . SER A 1 119 ? 7.458 7.834 -4.954 1.00 87.00 119 SER A O 1
ATOM 977 N N . VAL A 1 120 ? 8.365 6.041 -3.939 1.00 86.31 120 VAL A N 1
ATOM 978 C CA . VAL A 1 120 ? 7.122 5.251 -3.869 1.00 86.31 120 VAL A CA 1
ATOM 979 C C . VAL A 1 120 ? 6.584 4.934 -5.285 1.00 86.31 120 VAL A C 1
ATOM 981 O O . VAL A 1 120 ? 5.388 4.822 -5.509 1.00 86.31 120 VAL A O 1
ATOM 984 N N . ASP A 1 121 ? 7.475 4.790 -6.274 1.00 91.50 121 ASP A N 1
ATOM 985 C CA . ASP A 1 121 ? 7.146 4.415 -7.658 1.00 91.50 121 ASP A CA 1
ATOM 986 C C . ASP A 1 121 ? 7.128 2.887 -7.819 1.00 91.50 121 ASP A C 1
ATOM 988 O O . ASP A 1 121 ? 8.023 2.315 -8.441 1.00 91.50 121 ASP A O 1
ATOM 992 N N . ASP A 1 122 ? 6.130 2.216 -7.242 1.00 90.44 122 ASP A N 1
ATOM 993 C CA . ASP A 1 122 ? 6.115 0.748 -7.132 1.00 90.44 122 ASP A CA 1
ATOM 994 C C . ASP A 1 122 ? 6.123 0.031 -8.488 1.00 90.44 122 ASP A C 1
ATOM 996 O O . ASP A 1 122 ? 6.906 -0.898 -8.688 1.00 90.44 122 ASP A O 1
ATOM 1000 N N . ILE A 1 123 ? 5.349 0.521 -9.462 1.00 94.00 123 ILE A N 1
ATOM 1001 C CA . ILE A 1 123 ? 5.337 -0.005 -10.839 1.00 94.00 123 ILE A CA 1
ATOM 1002 C C . ILE A 1 123 ? 6.712 0.185 -11.499 1.00 94.00 123 ILE A C 1
ATOM 1004 O O . ILE A 1 123 ? 7.231 -0.716 -12.160 1.00 94.00 123 ILE A O 1
ATOM 1008 N N . GLY A 1 124 ? 7.339 1.347 -11.300 1.00 94.81 124 GLY A N 1
ATOM 1009 C CA . GLY A 1 124 ? 8.680 1.612 -11.812 1.00 94.81 124 GLY A CA 1
ATOM 1010 C C . GLY A 1 124 ? 9.748 0.731 -11.170 1.00 94.81 124 GLY A C 1
ATOM 1011 O O . GLY A 1 124 ? 10.587 0.173 -11.875 1.00 94.81 124 GLY A O 1
ATOM 1012 N N . SER A 1 125 ? 9.714 0.568 -9.848 1.00 94.31 125 SER A N 1
ATOM 1013 C CA . SER A 1 125 ? 10.603 -0.338 -9.118 1.00 94.31 125 SER A CA 1
ATOM 1014 C C . SER A 1 125 ? 10.433 -1.784 -9.586 1.00 94.31 125 SER A C 1
ATOM 1016 O O . SER A 1 125 ? 11.430 -2.474 -9.795 1.00 94.31 125 SER A O 1
ATOM 1018 N N . LEU A 1 126 ? 9.197 -2.224 -9.824 1.00 95.50 126 LEU A N 1
ATOM 1019 C CA . LEU A 1 126 ? 8.878 -3.561 -10.317 1.00 95.50 126 LEU A CA 1
ATOM 1020 C C . LEU A 1 126 ? 9.454 -3.806 -11.718 1.00 95.50 126 LEU A C 1
ATOM 1022 O O . LEU A 1 126 ? 10.087 -4.835 -11.955 1.00 95.50 126 LEU A O 1
ATOM 1026 N N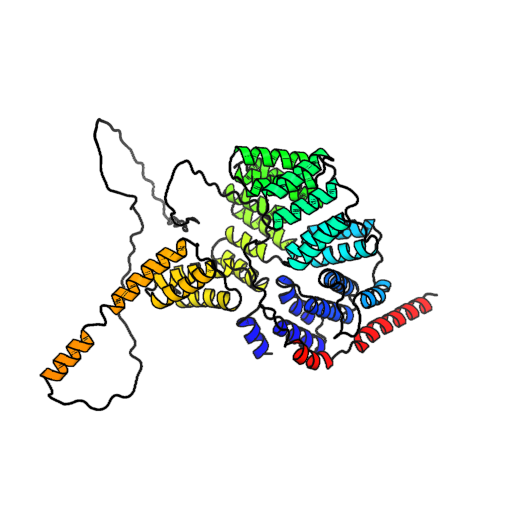 . ALA A 1 127 ? 9.347 -2.820 -12.612 1.00 95.75 127 ALA A N 1
ATOM 1027 C CA . ALA A 1 127 ? 9.943 -2.871 -13.945 1.00 95.75 127 ALA A CA 1
ATOM 1028 C C . ALA A 1 127 ? 11.479 -2.972 -13.916 1.00 95.75 127 ALA A C 1
ATOM 1030 O O . ALA A 1 127 ? 12.076 -3.704 -14.712 1.00 95.75 127 ALA A O 1
A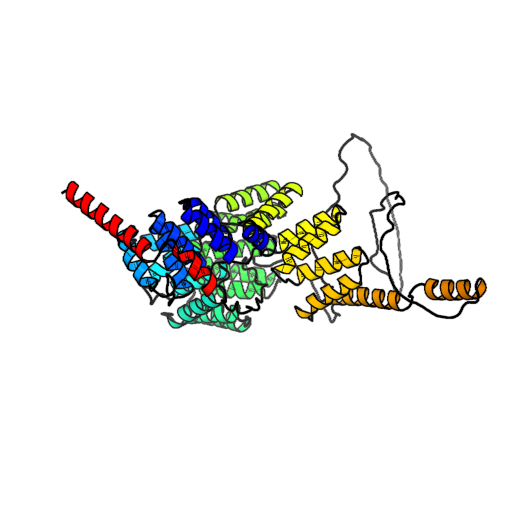TOM 1031 N N . VAL A 1 128 ? 12.132 -2.255 -12.992 1.00 95.75 128 VAL A N 1
ATOM 1032 C CA . VAL A 1 128 ? 13.586 -2.352 -12.786 1.00 95.75 128 VAL A CA 1
ATOM 1033 C C . VAL A 1 128 ? 13.958 -3.743 -12.274 1.00 95.75 128 VAL A C 1
ATOM 1035 O O . VAL A 1 128 ? 14.876 -4.362 -12.809 1.00 95.75 128 VAL A O 1
ATOM 1038 N N . VAL A 1 129 ? 13.228 -4.268 -11.282 1.00 95.25 129 VAL A N 1
ATOM 1039 C CA . VAL A 1 129 ? 13.464 -5.618 -10.744 1.00 95.25 129 VAL A CA 1
ATOM 1040 C C . VAL A 1 129 ? 13.281 -6.685 -11.826 1.00 95.25 129 VAL A C 1
ATOM 1042 O O . VAL A 1 129 ? 14.131 -7.566 -11.938 1.00 95.25 129 VAL A O 1
ATOM 1045 N N . HIS A 1 130 ? 12.251 -6.573 -12.670 1.00 94.56 130 HIS A N 1
ATOM 1046 C CA . HIS A 1 130 ? 12.051 -7.462 -13.818 1.00 94.56 130 HIS A CA 1
ATOM 1047 C C . HIS A 1 130 ? 13.250 -7.437 -14.770 1.00 94.56 130 HIS A C 1
ATOM 1049 O O . HIS A 1 130 ? 13.783 -8.482 -15.135 1.00 94.56 130 HIS A O 1
ATOM 1055 N N . HIS A 1 131 ? 13.728 -6.245 -15.139 1.00 93.75 131 HIS A N 1
ATOM 1056 C CA . HIS A 1 131 ? 14.899 -6.112 -16.006 1.00 93.75 131 HIS A CA 1
ATOM 1057 C C . HIS A 1 131 ? 16.157 -6.745 -15.390 1.00 93.75 131 HIS A C 1
ATOM 1059 O O . HIS A 1 131 ? 16.910 -7.435 -16.074 1.00 93.75 131 HIS A O 1
ATOM 1065 N N . MET A 1 132 ? 16.368 -6.568 -14.085 1.00 94.69 132 MET A N 1
ATOM 1066 C CA . MET A 1 132 ? 17.489 -7.191 -13.381 1.00 94.69 132 MET A CA 1
ATOM 1067 C C . MET A 1 132 ? 17.369 -8.721 -13.330 1.00 94.69 132 MET A C 1
ATOM 1069 O O . MET A 1 132 ? 18.381 -9.404 -13.468 1.00 94.69 132 MET A O 1
ATOM 1073 N N . LEU A 1 133 ? 16.157 -9.257 -13.159 1.00 93.81 133 LEU A N 1
ATOM 1074 C CA . LEU A 1 133 ? 15.886 -10.698 -13.170 1.00 93.81 133 LEU A CA 1
ATOM 1075 C C . LEU A 1 133 ? 16.037 -11.320 -14.563 1.00 93.81 133 LEU A C 1
ATOM 1077 O O . LEU A 1 133 ? 16.443 -12.473 -14.652 1.00 93.81 133 LEU A O 1
ATOM 1081 N N . ALA A 1 134 ? 15.775 -10.572 -15.638 1.00 90.81 134 ALA A N 1
ATOM 1082 C CA . ALA A 1 134 ? 16.059 -11.029 -16.998 1.00 90.81 134 ALA A CA 1
ATOM 1083 C C . ALA A 1 134 ? 17.569 -11.257 -17.219 1.00 90.81 134 ALA A C 1
ATOM 1085 O O . ALA A 1 134 ? 17.963 -12.202 -17.898 1.00 90.81 134 ALA A O 1
ATOM 1086 N N . ASN A 1 135 ? 18.415 -10.430 -16.593 1.00 89.69 135 ASN A N 1
ATOM 1087 C CA . ASN A 1 135 ? 19.874 -10.569 -16.652 1.00 89.69 135 ASN A CA 1
ATOM 1088 C C . ASN A 1 135 ? 20.416 -11.632 -15.677 1.00 89.69 135 ASN A C 1
ATOM 1090 O O . ASN A 1 135 ? 21.394 -12.309 -15.986 1.00 89.69 135 ASN A O 1
ATOM 1094 N N . ASP A 1 136 ? 19.808 -11.763 -14.494 1.00 90.19 136 ASP A N 1
ATOM 1095 C CA . ASP A 1 136 ? 20.192 -12.729 -13.459 1.00 90.19 136 ASP A CA 1
ATOM 1096 C C . ASP A 1 136 ? 18.951 -13.415 -12.853 1.00 90.19 136 ASP A C 1
ATOM 1098 O O . ASP A 1 136 ? 18.483 -13.051 -11.763 1.00 90.19 136 ASP A O 1
ATOM 1102 N N . PRO A 1 137 ? 18.410 -14.444 -13.532 1.00 87.88 137 PRO A N 1
ATOM 1103 C CA . PRO A 1 137 ? 17.226 -15.155 -13.069 1.00 87.88 137 PRO A CA 1
ATOM 1104 C C . PRO A 1 137 ? 17.531 -16.057 -11.870 1.00 87.88 137 PRO A C 1
ATOM 1106 O O . PRO A 1 137 ? 16.617 -16.659 -11.319 1.00 87.88 137 PRO A O 1
ATOM 1109 N N . GLY A 1 138 ? 18.783 -16.201 -11.434 1.00 86.31 138 GLY A N 1
ATOM 1110 C CA . GLY A 1 138 ? 19.130 -16.992 -10.251 1.00 86.31 138 GLY A CA 1
ATOM 1111 C C . GLY A 1 138 ? 18.933 -16.234 -8.938 1.00 86.31 138 GLY A C 1
ATOM 1112 O O . GLY A 1 138 ? 18.915 -16.843 -7.874 1.00 86.31 138 GLY A O 1
ATOM 1113 N N . LYS A 1 139 ? 18.771 -14.908 -8.983 1.00 91.94 139 LYS A N 1
ATOM 1114 C CA . LYS A 1 139 ? 18.882 -14.064 -7.791 1.00 91.94 139 LYS A CA 1
ATOM 1115 C C . LYS A 1 139 ? 17.618 -14.060 -6.928 1.00 91.94 139 LYS A C 1
ATOM 1117 O O . LYS A 1 139 ? 16.705 -13.258 -7.133 1.00 91.94 139 LYS A O 1
ATOM 1122 N N . SER A 1 140 ? 17.597 -14.916 -5.908 1.00 93.31 140 SER A N 1
ATOM 1123 C CA . SER A 1 140 ? 16.527 -15.014 -4.898 1.00 93.31 140 SER A CA 1
ATOM 1124 C C . SER A 1 140 ? 16.162 -13.666 -4.261 1.00 93.31 140 SER A C 1
ATOM 1126 O O . SER A 1 140 ? 14.986 -13.324 -4.150 1.00 93.31 140 SER A O 1
ATOM 1128 N N . LEU A 1 141 ? 17.170 -12.848 -3.943 1.00 91.38 141 LEU A N 1
ATOM 1129 C CA . LEU A 1 141 ? 17.007 -11.531 -3.324 1.00 91.38 141 LEU A CA 1
ATOM 1130 C C . LEU A 1 141 ? 16.083 -10.591 -4.106 1.00 91.38 141 LEU A C 1
ATOM 1132 O O . LEU A 1 141 ? 15.328 -9.821 -3.513 1.00 91.38 141 LEU A O 1
ATOM 1136 N N . LEU A 1 142 ? 16.181 -10.611 -5.438 1.00 93.31 142 LEU A N 1
ATOM 1137 C CA . LEU A 1 142 ? 15.387 -9.743 -6.304 1.00 93.31 142 LEU A CA 1
ATOM 1138 C C . LEU A 1 142 ? 13.931 -10.203 -6.349 1.00 93.31 142 LEU A C 1
ATOM 1140 O O . LEU A 1 142 ? 13.039 -9.364 -6.288 1.00 93.31 142 LEU A O 1
ATOM 1144 N N . ARG A 1 143 ? 13.688 -11.517 -6.344 1.00 95.00 143 ARG A N 1
ATOM 1145 C CA . ARG A 1 143 ? 12.335 -12.082 -6.241 1.00 95.00 143 ARG A CA 1
ATOM 1146 C C . ARG A 1 143 ? 11.676 -11.804 -4.894 1.00 95.00 143 ARG A C 1
ATOM 1148 O O . ARG A 1 143 ? 10.480 -11.542 -4.831 1.00 95.00 143 ARG A O 1
ATOM 1155 N N . PHE A 1 144 ? 12.458 -11.790 -3.819 1.00 92.75 144 PHE A N 1
ATOM 1156 C CA . PHE A 1 144 ? 11.960 -11.346 -2.520 1.00 92.75 144 PHE A CA 1
ATOM 1157 C C . PHE A 1 144 ? 11.574 -9.857 -2.537 1.00 92.75 144 PHE A C 1
ATOM 1159 O O . PHE A 1 144 ? 10.537 -9.467 -2.020 1.00 92.75 144 PHE A O 1
ATOM 1166 N N . ARG A 1 145 ? 12.356 -8.988 -3.190 1.00 91.00 145 ARG A N 1
ATOM 1167 C CA . ARG A 1 145 ? 11.959 -7.573 -3.354 1.00 91.00 145 ARG A CA 1
ATOM 1168 C C . ARG A 1 145 ? 10.724 -7.415 -4.233 1.00 91.00 145 ARG A C 1
ATOM 1170 O O . ARG A 1 145 ? 9.883 -6.572 -3.944 1.00 91.00 145 ARG A O 1
ATOM 1177 N N . GLN A 1 146 ? 10.631 -8.218 -5.286 1.00 94.50 146 GLN A N 1
ATOM 1178 C CA . GLN A 1 146 ? 9.466 -8.281 -6.155 1.00 94.50 146 GLN A CA 1
ATOM 1179 C C . GLN A 1 146 ? 8.209 -8.648 -5.358 1.00 94.50 146 GLN A C 1
ATOM 1181 O O . GLN A 1 146 ? 7.205 -7.964 -5.514 1.00 94.50 146 GLN A O 1
ATOM 1186 N N . SER A 1 147 ? 8.264 -9.632 -4.447 1.00 93.56 147 SER A N 1
ATOM 1187 C CA . SER A 1 147 ? 7.101 -9.972 -3.614 1.00 93.56 147 SER A CA 1
ATOM 1188 C C . SER A 1 147 ? 6.676 -8.812 -2.711 1.00 93.56 147 SER A C 1
ATOM 1190 O O . SER A 1 147 ? 5.491 -8.514 -2.638 1.00 93.56 147 SER A O 1
ATOM 1192 N N . LEU A 1 148 ? 7.625 -8.092 -2.102 1.00 89.88 148 LEU A N 1
ATOM 1193 C CA . LEU A 1 148 ? 7.320 -6.912 -1.278 1.00 89.88 148 LEU A CA 1
ATOM 1194 C C . LEU A 1 148 ? 6.657 -5.776 -2.078 1.00 89.88 148 LEU A C 1
ATOM 1196 O O . LEU A 1 148 ? 5.752 -5.117 -1.573 1.00 89.88 148 LEU A O 1
ATOM 1200 N N . LEU A 1 149 ? 7.101 -5.531 -3.316 1.00 91.31 149 LEU A N 1
ATOM 1201 C CA . LEU A 1 149 ? 6.477 -4.536 -4.200 1.00 91.31 149 LEU A CA 1
ATOM 1202 C C . LEU A 1 149 ? 5.070 -4.965 -4.623 1.00 91.31 149 LEU A C 1
ATOM 1204 O O . LEU A 1 149 ? 4.163 -4.143 -4.642 1.00 91.31 149 LEU A O 1
ATOM 1208 N N . LEU A 1 150 ? 4.882 -6.250 -4.924 1.00 91.12 150 LEU A N 1
ATOM 1209 C CA . LEU A 1 150 ? 3.584 -6.798 -5.310 1.00 91.12 150 LEU A CA 1
ATOM 1210 C C . LEU A 1 150 ? 2.571 -6.742 -4.160 1.00 91.12 150 LEU A C 1
ATOM 1212 O O . LEU A 1 150 ? 1.415 -6.420 -4.412 1.00 91.12 150 LEU A O 1
ATOM 1216 N N . LEU A 1 151 ? 2.996 -6.958 -2.909 1.00 87.38 151 LEU A N 1
ATOM 1217 C CA . LEU A 1 151 ? 2.139 -6.739 -1.734 1.00 87.38 151 LEU A CA 1
ATOM 1218 C C . LEU A 1 151 ? 1.677 -5.280 -1.635 1.00 87.38 151 LEU A C 1
ATOM 1220 O O . LEU A 1 151 ? 0.502 -5.022 -1.411 1.00 87.38 151 LEU A O 1
ATOM 1224 N N . ARG A 1 152 ? 2.575 -4.315 -1.878 1.00 84.94 152 ARG A N 1
ATOM 1225 C CA . ARG A 1 152 ? 2.229 -2.880 -1.880 1.00 84.94 152 ARG A CA 1
ATOM 1226 C C . ARG A 1 152 ? 1.268 -2.476 -3.002 1.00 84.94 152 ARG A C 1
ATOM 1228 O O . ARG A 1 152 ? 0.601 -1.459 -2.869 1.00 84.94 152 ARG A O 1
ATOM 1235 N N . LEU A 1 153 ? 1.218 -3.246 -4.088 1.00 87.19 153 LEU A N 1
ATOM 1236 C CA . LEU A 1 153 ? 0.282 -3.072 -5.204 1.00 87.19 153 LEU A CA 1
ATOM 1237 C C . LEU A 1 153 ? -1.000 -3.911 -5.042 1.00 87.19 153 LEU A C 1
ATOM 1239 O O . LEU A 1 153 ? -1.733 -4.082 -6.013 1.00 87.19 153 LEU A O 1
ATOM 1243 N N . ASN A 1 154 ? -1.240 -4.477 -3.855 1.00 85.75 154 ASN A N 1
ATOM 1244 C CA . ASN A 1 154 ? -2.357 -5.375 -3.553 1.00 85.75 154 ASN A CA 1
ATOM 1245 C C . ASN A 1 154 ? -2.449 -6.618 -4.471 1.00 85.75 154 ASN A C 1
ATOM 1247 O O . ASN A 1 154 ? -3.516 -7.154 -4.740 1.00 85.75 154 ASN A O 1
ATOM 1251 N N . CYS A 1 155 ? -1.315 -7.107 -4.977 1.00 88.19 155 CYS A N 1
ATOM 1252 C CA . CYS A 1 155 ? -1.241 -8.271 -5.863 1.00 88.19 155 CYS A CA 1
ATOM 1253 C C . CYS A 1 155 ? -0.810 -9.527 -5.083 1.00 88.19 155 CYS A C 1
ATOM 1255 O O . CYS A 1 155 ? 0.258 -10.094 -5.340 1.00 88.19 155 CYS A O 1
ATOM 1257 N N . GLN A 1 156 ? -1.622 -9.969 -4.114 1.00 86.94 156 GLN A N 1
ATOM 1258 C CA . GLN A 1 156 ? -1.254 -11.015 -3.141 1.00 86.94 156 GLN A CA 1
ATOM 1259 C C . GLN A 1 156 ? -0.830 -12.347 -3.791 1.00 86.94 156 GLN A C 1
ATOM 1261 O O . GLN A 1 156 ? 0.203 -12.923 -3.435 1.00 86.94 156 GLN A O 1
ATOM 1266 N N . LYS A 1 157 ? -1.571 -12.825 -4.803 1.00 89.69 157 LYS A N 1
ATOM 1267 C CA . LYS A 1 157 ? -1.253 -14.080 -5.516 1.00 89.69 157 LYS A CA 1
ATOM 1268 C C . LYS A 1 157 ? 0.113 -14.014 -6.208 1.00 89.69 157 LYS A C 1
ATOM 1270 O O . LYS A 1 157 ? 0.928 -14.930 -6.062 1.00 89.69 157 LYS A O 1
ATOM 1275 N N . ALA A 1 158 ? 0.382 -12.920 -6.922 1.00 91.50 158 ALA A N 1
ATOM 1276 C CA . ALA A 1 158 ? 1.660 -12.694 -7.595 1.00 91.50 158 ALA A CA 1
ATOM 1277 C C . ALA A 1 158 ? 2.804 -12.531 -6.579 1.00 91.50 158 ALA A C 1
ATOM 1279 O O . ALA A 1 158 ? 3.892 -13.080 -6.774 1.00 91.50 158 ALA A O 1
ATOM 1280 N N . ALA A 1 159 ? 2.552 -11.848 -5.457 1.00 91.19 159 ALA A N 1
ATOM 1281 C CA . ALA A 1 159 ? 3.519 -11.701 -4.376 1.00 91.19 159 ALA A CA 1
ATOM 1282 C C . ALA A 1 159 ? 3.928 -13.057 -3.783 1.00 91.19 159 ALA A C 1
ATOM 1284 O O . ALA A 1 159 ? 5.121 -13.368 -3.722 1.00 91.19 159 ALA A O 1
ATOM 1285 N N . MET A 1 160 ? 2.953 -13.899 -3.429 1.00 91.81 160 MET A N 1
ATOM 1286 C CA . MET A 1 160 ? 3.192 -15.243 -2.898 1.00 91.81 160 MET A CA 1
ATOM 1287 C C . MET A 1 160 ? 3.904 -16.143 -3.920 1.00 91.81 160 MET A C 1
ATOM 1289 O O . MET A 1 160 ? 4.806 -16.907 -3.566 1.00 91.81 160 MET A O 1
ATOM 1293 N N . HIS A 1 161 ? 3.556 -16.038 -5.207 1.00 92.62 161 HIS A N 1
ATOM 1294 C CA . HIS A 1 161 ? 4.274 -16.737 -6.274 1.00 92.62 161 HIS A CA 1
ATOM 1295 C C . HIS A 1 161 ? 5.752 -16.314 -6.335 1.00 92.62 161 HIS A C 1
ATOM 1297 O O . HIS A 1 161 ? 6.643 -17.168 -6.309 1.00 92.62 161 HIS A O 1
ATOM 1303 N N . SER A 1 162 ? 6.021 -15.006 -6.332 1.00 94.00 162 SER A N 1
ATOM 1304 C CA . SER A 1 162 ? 7.379 -14.453 -6.341 1.00 94.00 162 SER A CA 1
ATOM 1305 C C . SER A 1 162 ? 8.189 -14.876 -5.111 1.00 94.00 162 SER A C 1
ATOM 1307 O O . SER A 1 162 ? 9.357 -15.253 -5.233 1.00 94.00 162 SER A O 1
ATOM 1309 N N . LEU A 1 163 ? 7.568 -14.897 -3.929 1.00 94.12 163 LEU A N 1
ATOM 1310 C CA . LEU A 1 163 ? 8.205 -15.331 -2.686 1.00 94.12 163 LEU A CA 1
ATOM 1311 C C . LEU A 1 163 ? 8.573 -16.826 -2.719 1.00 94.12 163 LEU A C 1
ATOM 1313 O O . LEU A 1 163 ? 9.682 -17.213 -2.345 1.00 94.12 163 LEU A O 1
ATOM 1317 N N . ARG A 1 164 ? 7.693 -17.678 -3.260 1.00 95.06 164 ARG A N 1
ATOM 1318 C CA . ARG A 1 164 ? 7.986 -19.108 -3.479 1.00 95.06 164 ARG A CA 1
ATOM 1319 C C . ARG A 1 164 ? 9.128 -19.313 -4.469 1.00 95.06 164 ARG A C 1
ATOM 1321 O O . ARG A 1 164 ? 9.975 -20.178 -4.251 1.00 95.06 164 ARG A O 1
ATOM 1328 N N . LEU A 1 165 ? 9.184 -18.518 -5.537 1.00 94.50 165 LEU A N 1
ATOM 1329 C CA . LEU A 1 165 ? 10.316 -18.541 -6.459 1.00 94.50 165 LEU A CA 1
ATOM 1330 C C . LEU A 1 165 ? 11.608 -18.067 -5.774 1.00 94.50 165 LEU A C 1
ATOM 1332 O O . LEU A 1 165 ? 12.657 -18.664 -6.005 1.00 94.50 165 LEU A O 1
ATOM 1336 N N . ALA A 1 166 ? 11.556 -17.053 -4.904 1.00 95.38 166 ALA A N 1
ATOM 1337 C CA . ALA A 1 166 ? 12.713 -16.617 -4.116 1.00 95.38 166 ALA A CA 1
ATOM 1338 C C . ALA A 1 166 ? 13.278 -17.764 -3.264 1.00 95.38 166 ALA A C 1
ATOM 1340 O O . ALA A 1 166 ? 14.484 -18.010 -3.297 1.00 95.38 166 ALA A O 1
ATOM 1341 N N . ARG A 1 167 ? 12.399 -18.524 -2.594 1.00 95.56 167 ARG A N 1
ATOM 1342 C CA . ARG A 1 167 ? 12.755 -19.750 -1.866 1.00 95.56 167 ARG A CA 1
ATOM 1343 C C . ARG A 1 167 ? 13.371 -20.811 -2.774 1.00 95.56 167 ARG A C 1
ATOM 1345 O O . ARG A 1 167 ? 14.398 -21.376 -2.433 1.00 95.56 167 ARG A O 1
ATOM 1352 N N . ASN A 1 168 ? 12.772 -21.094 -3.928 1.00 94.75 168 ASN A N 1
ATOM 1353 C CA . ASN A 1 168 ? 13.262 -22.154 -4.816 1.00 94.75 168 ASN A CA 1
ATOM 1354 C C . ASN A 1 168 ? 14.621 -21.812 -5.457 1.00 94.75 168 ASN A C 1
ATOM 1356 O O . ASN A 1 168 ? 15.409 -22.709 -5.743 1.00 94.75 168 ASN A O 1
ATOM 1360 N N . HIS A 1 169 ? 14.895 -20.524 -5.671 1.00 94.06 169 HIS A N 1
ATOM 1361 C CA . HIS A 1 169 ? 16.156 -20.021 -6.217 1.00 94.06 169 HIS A CA 1
ATOM 1362 C C . HIS A 1 169 ? 17.163 -19.596 -5.132 1.00 94.06 169 HIS A C 1
ATOM 1364 O O . HIS A 1 169 ? 18.170 -18.967 -5.452 1.00 94.06 169 HIS A O 1
ATOM 1370 N N . SER A 1 170 ? 16.913 -19.899 -3.852 1.00 94.00 170 SER A N 1
ATOM 1371 C CA . SER A 1 170 ? 17.828 -19.555 -2.760 1.00 94.00 170 SER A CA 1
ATOM 1372 C C . SER A 1 170 ? 19.193 -20.212 -2.968 1.00 94.00 170 SER A C 1
ATOM 1374 O O . SER A 1 170 ? 19.277 -21.425 -3.168 1.00 94.00 170 SER A O 1
ATOM 1376 N N . SER A 1 171 ? 20.263 -19.423 -2.877 1.00 91.00 171 SER A N 1
ATOM 1377 C CA . SER A 1 171 ? 21.631 -19.926 -3.042 1.00 91.00 171 SER A CA 1
ATOM 1378 C C . SER A 1 171 ? 22.159 -20.623 -1.787 1.00 91.00 171 SER A C 1
ATOM 1380 O O . SER A 1 171 ? 23.059 -21.460 -1.856 1.00 91.00 171 SER A O 1
ATOM 1382 N N . SER A 1 172 ? 21.592 -20.269 -0.635 1.00 93.88 172 SER A N 1
ATOM 1383 C CA . SER A 1 172 ? 22.057 -20.678 0.678 1.00 93.88 172 SER A CA 1
ATOM 1384 C C . SER A 1 172 ? 20.900 -21.118 1.569 1.00 93.88 172 SER A C 1
ATOM 1386 O O . SER A 1 172 ? 19.761 -20.674 1.417 1.00 93.88 172 SER A O 1
ATOM 1388 N N . GLU A 1 173 ? 21.214 -21.988 2.528 1.00 94.88 173 GLU A N 1
ATOM 1389 C CA . GLU A 1 173 ? 20.223 -22.536 3.454 1.00 94.88 173 GLU A CA 1
ATOM 1390 C C . GLU A 1 173 ? 19.566 -21.452 4.315 1.00 94.88 173 GLU A C 1
ATOM 1392 O O . GLU A 1 173 ? 18.352 -21.448 4.483 1.00 94.88 173 GLU A O 1
ATOM 1397 N N . HIS A 1 174 ? 20.352 -20.502 4.825 1.00 94.69 174 HIS A N 1
ATOM 1398 C CA . HIS A 1 174 ? 19.826 -19.442 5.685 1.00 94.69 174 HIS A CA 1
ATOM 1399 C C . HIS A 1 174 ? 18.857 -18.516 4.924 1.00 94.69 174 HIS A C 1
ATOM 1401 O O . HIS A 1 174 ? 17.793 -18.197 5.441 1.00 94.69 174 HIS A O 1
ATOM 1407 N N . GLU A 1 175 ? 19.149 -18.153 3.666 1.00 94.31 175 GLU A N 1
ATOM 1408 C CA . GLU A 1 175 ? 18.208 -17.397 2.821 1.00 94.31 175 GLU A CA 1
ATOM 1409 C C . GLU A 1 175 ? 16.902 -18.169 2.605 1.00 94.31 175 GLU A C 1
ATOM 1411 O O . GLU A 1 175 ? 15.818 -17.592 2.683 1.00 94.31 175 GLU A O 1
ATOM 1416 N N . ARG A 1 176 ? 17.000 -19.481 2.354 1.00 96.50 176 ARG A N 1
ATOM 1417 C CA . ARG A 1 176 ? 15.831 -20.346 2.172 1.00 96.50 176 ARG A CA 1
ATOM 1418 C C . ARG A 1 176 ? 14.923 -20.327 3.396 1.00 96.50 176 ARG A C 1
ATOM 1420 O O . ARG A 1 176 ? 13.720 -20.130 3.241 1.00 96.50 176 ARG A O 1
ATOM 1427 N N . LEU A 1 177 ? 15.505 -20.484 4.586 1.00 97.38 177 LEU A N 1
ATOM 1428 C CA . LEU A 1 177 ? 14.785 -20.469 5.861 1.00 97.38 177 LEU A CA 1
ATOM 1429 C C . LEU A 1 177 ? 14.097 -19.123 6.113 1.00 97.38 177 LEU A C 1
ATOM 1431 O O . LEU A 1 177 ? 12.956 -19.103 6.561 1.00 97.38 177 LEU A O 1
ATOM 1435 N N . VAL A 1 178 ? 14.739 -18.002 5.766 1.00 96.25 178 VAL A N 1
ATOM 1436 C CA . VAL A 1 178 ? 14.106 -16.675 5.839 1.00 96.25 178 VAL A CA 1
ATOM 1437 C C . VAL A 1 178 ? 12.863 -16.608 4.950 1.00 96.25 178 VAL A C 1
ATOM 1439 O O . VAL A 1 178 ? 11.819 -16.139 5.394 1.00 96.25 178 VAL A O 1
ATOM 1442 N N . TYR A 1 179 ? 12.942 -17.075 3.701 1.00 96.19 179 TYR A N 1
ATOM 1443 C CA . TYR A 1 179 ? 11.786 -17.041 2.797 1.00 96.19 179 TYR A CA 1
ATOM 1444 C C . TYR A 1 179 ? 10.680 -18.010 3.217 1.00 96.19 179 TYR A C 1
ATOM 1446 O O . TYR A 1 179 ? 9.508 -17.670 3.102 1.00 96.19 179 TYR A O 1
ATOM 1454 N N . GLU A 1 180 ? 11.026 -19.191 3.732 1.00 96.25 180 GLU A N 1
ATOM 1455 C CA . GLU A 1 180 ? 10.056 -20.101 4.352 1.00 96.25 180 GLU A CA 1
ATOM 1456 C C . GLU A 1 180 ? 9.364 -19.452 5.547 1.00 96.25 180 GLU A C 1
ATOM 1458 O O . GLU A 1 180 ? 8.146 -19.540 5.657 1.00 96.25 180 GLU A O 1
ATOM 1463 N N . GLY A 1 181 ? 10.119 -18.745 6.389 1.00 95.50 181 GLY A N 1
ATOM 1464 C CA . GLY A 1 181 ? 9.572 -18.011 7.520 1.00 95.50 181 GLY A CA 1
ATOM 1465 C C . GLY A 1 181 ? 8.595 -16.910 7.101 1.00 95.50 181 GLY A C 1
ATOM 1466 O O . GLY A 1 181 ? 7.519 -16.827 7.679 1.00 95.50 181 GLY A O 1
ATOM 1467 N N . TRP A 1 182 ? 8.893 -16.132 6.053 1.00 93.81 182 TRP A N 1
ATOM 1468 C CA . TRP A 1 182 ? 7.932 -15.159 5.506 1.00 93.81 182 TRP A CA 1
ATOM 1469 C C . TRP A 1 182 ? 6.664 -15.822 4.957 1.00 93.81 182 TRP A C 1
ATOM 1471 O O . TRP A 1 182 ? 5.569 -15.359 5.239 1.00 93.81 182 TRP A O 1
ATOM 1481 N N . ILE A 1 183 ? 6.787 -16.943 4.238 1.00 92.88 183 ILE A N 1
ATOM 1482 C CA . ILE A 1 183 ? 5.615 -17.686 3.738 1.00 92.88 183 ILE A CA 1
ATOM 1483 C C . ILE A 1 183 ? 4.754 -18.196 4.904 1.00 92.88 183 ILE A C 1
ATOM 1485 O O . ILE A 1 183 ? 3.527 -18.150 4.839 1.00 92.88 183 ILE A O 1
ATOM 1489 N N . LEU A 1 184 ? 5.380 -18.708 5.964 1.00 93.00 184 LEU A N 1
ATOM 1490 C CA . LEU A 1 184 ? 4.675 -19.185 7.155 1.00 93.00 184 LEU A CA 1
ATOM 1491 C C . LEU A 1 184 ? 3.988 -18.035 7.890 1.00 93.00 184 LEU A C 1
ATOM 1493 O O . LEU A 1 184 ? 2.826 -18.169 8.263 1.00 93.00 184 LEU A O 1
ATOM 1497 N N . TYR A 1 185 ? 4.665 -16.896 8.019 1.00 89.19 185 TYR A N 1
ATOM 1498 C CA . TYR A 1 185 ? 4.099 -15.688 8.606 1.00 89.19 185 TYR A CA 1
ATOM 1499 C C . TYR A 1 185 ? 2.860 -15.214 7.828 1.00 89.19 185 TYR A C 1
ATOM 1501 O O . TYR A 1 185 ? 1.788 -15.096 8.417 1.00 89.19 185 TYR A O 1
ATOM 1509 N N . ASP A 1 186 ? 2.968 -15.081 6.502 1.00 85.31 186 ASP A N 1
ATOM 1510 C CA . ASP A 1 186 ? 1.868 -14.653 5.623 1.00 85.31 186 ASP A CA 1
ATOM 1511 C C . ASP A 1 186 ? 0.690 -15.648 5.607 1.00 85.31 186 ASP A C 1
ATOM 1513 O O . ASP A 1 186 ? -0.432 -15.289 5.266 1.00 85.31 186 ASP A O 1
ATOM 1517 N N . THR A 1 187 ? 0.924 -16.916 5.966 1.00 87.50 187 THR A N 1
ATOM 1518 C CA . THR A 1 187 ? -0.126 -17.948 6.071 1.00 87.50 187 THR A CA 1
ATOM 1519 C C . THR A 1 187 ? -0.666 -18.125 7.493 1.00 87.50 187 THR A C 1
ATOM 1521 O O . THR A 1 187 ? -1.435 -19.053 7.735 1.00 87.50 187 THR A O 1
ATOM 1524 N N . GLY A 1 188 ? -0.269 -17.266 8.438 1.00 85.94 188 GLY A N 1
ATOM 1525 C CA . GLY A 1 188 ? -0.744 -17.269 9.825 1.00 85.94 188 GLY A CA 1
ATOM 1526 C C . GLY A 1 188 ? 0.020 -18.192 10.784 1.00 85.94 188 GLY A C 1
ATOM 1527 O O . GLY A 1 188 ? -0.269 -18.208 11.979 1.00 85.94 188 GLY A O 1
ATOM 1528 N N . HIS A 1 189 ? 1.033 -18.926 10.317 1.00 89.94 189 HIS A N 1
ATOM 1529 C CA . HIS A 1 189 ? 1.841 -19.850 11.127 1.00 89.94 189 HIS A CA 1
ATOM 1530 C C . HIS A 1 189 ? 3.013 -19.116 11.804 1.00 89.94 189 HIS A C 1
ATOM 1532 O O . HIS A 1 189 ? 4.188 -19.356 11.516 1.00 89.94 189 HIS A O 1
ATOM 1538 N N . ARG A 1 190 ? 2.693 -18.183 12.710 1.00 85.81 190 ARG A N 1
ATOM 1539 C CA . ARG A 1 190 ? 3.665 -17.248 13.311 1.00 85.81 190 ARG A CA 1
ATOM 1540 C C . ARG A 1 190 ? 4.764 -17.933 14.132 1.00 85.81 190 ARG A C 1
ATOM 1542 O O . ARG A 1 190 ? 5.934 -17.595 13.978 1.00 85.81 190 ARG A O 1
ATOM 1549 N N . GLU A 1 191 ? 4.422 -18.909 14.974 1.00 90.44 191 GLU A N 1
ATOM 1550 C CA . GLU A 1 191 ? 5.413 -19.625 15.798 1.00 90.44 191 GLU A CA 1
ATOM 1551 C C . GLU A 1 191 ? 6.435 -20.383 14.939 1.00 90.44 191 GLU A C 1
ATOM 1553 O O . GLU A 1 191 ? 7.638 -20.352 15.205 1.00 90.44 191 GLU A O 1
ATOM 1558 N N . GLU A 1 192 ? 5.974 -21.013 13.857 1.00 93.69 192 GLU A N 1
ATOM 1559 C CA . GLU A 1 192 ? 6.854 -21.698 12.911 1.00 93.69 192 GLU A CA 1
ATOM 1560 C C . GLU A 1 192 ? 7.744 -20.702 12.156 1.00 93.69 192 GLU A C 1
ATOM 1562 O O . GLU A 1 192 ? 8.931 -20.964 11.955 1.00 93.69 192 GLU A O 1
ATOM 1567 N N . ALA A 1 193 ? 7.211 -19.529 11.793 1.00 93.44 193 ALA A N 1
ATOM 1568 C CA . ALA A 1 193 ? 7.996 -18.455 11.189 1.00 93.44 193 ALA A CA 1
ATOM 1569 C C . ALA A 1 193 ? 9.130 -17.974 12.113 1.00 93.44 193 ALA A C 1
ATOM 1571 O O . ALA A 1 193 ? 10.263 -17.784 11.657 1.00 93.44 193 ALA A O 1
ATOM 1572 N N . LEU A 1 194 ? 8.856 -17.841 13.416 1.00 93.25 194 LEU A N 1
ATOM 1573 C CA . LEU A 1 194 ? 9.864 -17.502 14.424 1.00 93.25 194 LEU A CA 1
ATOM 1574 C C . LEU A 1 194 ? 10.948 -18.574 14.526 1.00 93.25 194 LEU A C 1
ATOM 1576 O O . LEU A 1 194 ? 12.135 -18.242 14.487 1.00 93.25 194 LEU A O 1
ATOM 1580 N N . ALA A 1 195 ? 10.558 -19.850 14.579 1.00 95.69 195 ALA A N 1
ATOM 1581 C CA . ALA A 1 195 ? 11.503 -20.962 14.605 1.00 95.69 195 ALA A CA 1
ATOM 1582 C C . ALA A 1 195 ? 12.423 -20.951 13.370 1.00 95.69 195 ALA A C 1
ATOM 1584 O O . ALA A 1 195 ? 13.640 -21.092 13.496 1.00 95.69 195 ALA A O 1
ATOM 1585 N N . LYS A 1 196 ? 11.876 -20.689 12.174 1.00 97.12 196 LYS A N 1
ATOM 1586 C CA . LYS A 1 196 ? 12.669 -20.576 10.937 1.00 97.12 196 LYS A CA 1
ATOM 1587 C C . LYS A 1 196 ? 13.647 -19.407 10.965 1.00 97.12 196 LYS A C 1
ATOM 1589 O O . LYS A 1 196 ? 14.791 -19.549 10.523 1.00 97.12 196 LYS A O 1
ATOM 1594 N N . ALA A 1 197 ? 13.233 -18.267 11.513 1.00 95.75 197 ALA A N 1
ATOM 1595 C CA . ALA A 1 197 ? 14.122 -17.128 11.687 1.00 95.75 197 ALA A CA 1
ATOM 1596 C C . ALA A 1 197 ? 15.278 -17.457 12.651 1.00 95.75 197 ALA A C 1
ATOM 1598 O O . ALA A 1 197 ? 16.428 -17.114 12.375 1.00 95.75 197 ALA A O 1
ATOM 1599 N N . GLU A 1 198 ? 15.011 -18.175 13.744 1.00 96.31 198 GLU A N 1
ATOM 1600 C CA . GLU A 1 198 ? 16.035 -18.621 14.697 1.00 96.31 198 GLU A CA 1
ATOM 1601 C C . GLU A 1 198 ? 17.014 -19.631 14.097 1.00 96.31 198 GLU A C 1
ATOM 1603 O O . GLU A 1 198 ? 18.228 -19.459 14.239 1.00 96.31 198 GLU A O 1
ATOM 1608 N N . GLU A 1 199 ? 16.509 -20.634 13.374 1.00 97.50 199 GLU A N 1
ATOM 1609 C CA . GLU A 1 199 ? 17.328 -21.592 12.622 1.00 97.50 199 GLU A CA 1
ATOM 1610 C C . GLU A 1 199 ? 18.247 -20.861 11.632 1.00 97.50 199 GLU A C 1
ATOM 1612 O O . GLU A 1 199 ? 19.451 -21.125 11.576 1.00 97.50 199 GLU A O 1
ATOM 1617 N N . SER A 1 200 ? 17.710 -19.876 10.902 1.00 97.44 200 SER A N 1
ATOM 1618 C CA . SER A 1 200 ? 18.504 -19.056 9.988 1.00 97.44 200 SER A CA 1
ATOM 1619 C C . SER A 1 200 ? 19.594 -18.272 10.720 1.00 97.44 200 SER A C 1
ATOM 1621 O O . SER A 1 200 ? 20.734 -18.253 10.255 1.00 97.44 200 SER A O 1
ATOM 1623 N N . ILE A 1 201 ? 19.274 -17.619 11.845 1.00 96.88 201 ILE A N 1
ATOM 1624 C CA . ILE A 1 201 ? 20.236 -16.830 12.636 1.00 96.88 201 ILE A CA 1
ATOM 1625 C C . ILE A 1 201 ? 21.356 -17.724 13.183 1.00 96.88 201 ILE A C 1
ATOM 1627 O O . ILE A 1 201 ? 22.513 -17.295 13.221 1.00 96.88 201 ILE A O 1
ATOM 1631 N N . ALA A 1 202 ? 21.028 -18.955 13.590 1.00 97.06 202 ALA A N 1
ATOM 1632 C CA . ALA A 1 202 ? 21.989 -19.928 14.101 1.00 97.06 202 ALA A CA 1
ATOM 1633 C C . ALA A 1 202 ? 23.006 -20.372 13.036 1.00 97.06 202 ALA A C 1
ATOM 1635 O O . ALA A 1 202 ? 24.167 -20.616 13.365 1.00 97.06 202 ALA A O 1
ATOM 1636 N N . ILE A 1 203 ? 22.593 -20.439 11.766 1.00 96.25 203 ILE A N 1
ATOM 1637 C CA . ILE A 1 203 ? 23.488 -20.717 10.634 1.00 96.25 203 ILE A CA 1
ATOM 1638 C C . ILE A 1 203 ? 24.299 -19.468 10.279 1.00 96.25 203 ILE A C 1
ATOM 1640 O O . ILE A 1 203 ? 25.528 -19.514 10.210 1.00 96.25 203 ILE A O 1
ATOM 1644 N N . GLN A 1 204 ? 23.610 -18.352 10.030 1.00 95.69 204 GLN A N 1
ATOM 1645 C CA . GLN A 1 204 ? 24.223 -17.092 9.637 1.00 95.69 204 GLN A CA 1
ATOM 1646 C C . GLN A 1 204 ? 23.401 -15.901 10.134 1.00 95.69 204 GLN A C 1
ATOM 1648 O O . GLN A 1 204 ? 22.248 -15.690 9.756 1.00 95.69 204 GLN A O 1
ATOM 1653 N N . ARG A 1 205 ? 24.062 -15.036 10.906 1.00 95.38 205 ARG A N 1
ATOM 1654 C CA . ARG A 1 205 ? 23.532 -13.724 11.284 1.00 95.38 205 ARG A CA 1
ATOM 1655 C C . ARG A 1 205 ? 23.369 -12.861 10.030 1.00 95.38 205 ARG A C 1
ATOM 1657 O O . ARG A 1 205 ? 24.360 -12.484 9.406 1.00 95.38 205 ARG A O 1
ATOM 1664 N N . SER A 1 206 ? 22.128 -12.558 9.671 1.00 94.69 206 SER A N 1
ATOM 1665 C CA . SER A 1 206 ? 21.771 -11.725 8.521 1.00 94.69 206 SER A CA 1
ATOM 1666 C C . SER A 1 206 ? 20.733 -10.687 8.924 1.00 94.69 206 SER A C 1
ATOM 1668 O O . SER A 1 206 ? 19.977 -10.890 9.877 1.00 94.69 206 SER A O 1
ATOM 1670 N N . PHE A 1 207 ? 20.698 -9.573 8.190 1.00 94.81 207 PHE A N 1
ATOM 1671 C CA . PHE A 1 207 ? 19.699 -8.531 8.403 1.00 94.81 207 PHE A CA 1
ATOM 1672 C C . PHE A 1 207 ? 18.287 -9.120 8.301 1.00 94.81 207 PHE A C 1
ATOM 1674 O O . PHE A 1 207 ? 17.448 -8.869 9.158 1.00 94.81 207 PHE A O 1
ATOM 1681 N N . GLU A 1 208 ? 18.038 -9.929 7.272 1.00 92.50 208 GLU A N 1
ATOM 1682 C CA . GLU A 1 208 ? 16.716 -10.446 6.936 1.00 92.50 208 GLU A CA 1
ATOM 1683 C C . GLU A 1 208 ? 16.171 -11.403 7.994 1.00 92.50 208 GLU A C 1
ATOM 1685 O O . GLU A 1 208 ? 14.982 -11.349 8.294 1.00 92.50 208 GLU A O 1
ATOM 1690 N N . ALA A 1 209 ? 17.026 -12.236 8.592 1.00 95.25 209 ALA A N 1
ATOM 1691 C CA . ALA A 1 209 ? 16.595 -13.165 9.629 1.00 95.25 209 ALA A CA 1
ATOM 1692 C C . ALA A 1 209 ? 16.260 -12.444 10.945 1.00 95.25 209 ALA A C 1
ATOM 1694 O O . ALA A 1 209 ? 15.227 -12.725 11.551 1.00 95.25 209 ALA A O 1
ATOM 1695 N N . PHE A 1 210 ? 17.079 -11.464 11.361 1.00 96.25 210 PHE A N 1
ATOM 1696 C CA . PHE A 1 210 ? 16.747 -10.619 12.517 1.00 96.25 210 PHE A CA 1
ATOM 1697 C C . PHE A 1 210 ? 15.489 -9.788 12.274 1.00 96.25 210 PHE A C 1
ATOM 1699 O O . PHE A 1 210 ? 14.655 -9.676 13.168 1.00 96.25 210 PHE A O 1
ATOM 1706 N N . PHE A 1 211 ? 15.340 -9.237 11.069 1.00 93.12 211 PHE A N 1
ATOM 1707 C CA . PHE A 1 211 ? 14.185 -8.429 10.703 1.00 93.12 211 PHE A CA 1
ATOM 1708 C C . PHE A 1 211 ? 12.892 -9.256 10.687 1.00 93.12 211 PHE A C 1
ATOM 1710 O O . PHE A 1 211 ? 11.916 -8.831 11.291 1.00 93.12 211 PHE A O 1
ATOM 1717 N N . LEU A 1 212 ? 12.896 -10.455 10.088 1.00 92.00 212 LEU A N 1
ATOM 1718 C CA . LEU A 1 212 ? 11.758 -11.383 10.135 1.00 92.00 212 LEU A CA 1
ATOM 1719 C C . LEU A 1 212 ? 11.382 -11.735 11.580 1.00 92.00 212 LEU A C 1
ATOM 1721 O O . LEU A 1 212 ? 10.213 -11.658 11.945 1.00 92.00 212 LEU A O 1
ATOM 1725 N N . LYS A 1 213 ? 12.372 -12.080 12.415 1.00 93.50 213 LYS A N 1
ATOM 1726 C CA . LYS A 1 213 ? 12.127 -12.418 13.822 1.00 93.50 213 LYS A CA 1
ATOM 1727 C C . LYS A 1 213 ? 11.524 -11.242 14.593 1.00 93.50 213 LYS A C 1
ATOM 1729 O O . LYS A 1 213 ? 10.575 -11.433 15.343 1.00 93.50 213 LYS A O 1
ATOM 1734 N N . ALA A 1 214 ? 12.066 -10.037 14.409 1.00 91.06 214 ALA A N 1
ATOM 1735 C CA . ALA A 1 214 ? 11.539 -8.828 15.034 1.00 91.06 214 ALA A CA 1
ATOM 1736 C C . ALA A 1 214 ? 10.097 -8.548 14.591 1.00 91.06 214 ALA A C 1
ATOM 1738 O O . ALA A 1 214 ? 9.254 -8.248 15.429 1.00 91.06 214 ALA A O 1
ATOM 1739 N N . TYR A 1 215 ? 9.820 -8.691 13.293 1.00 86.31 215 TYR A N 1
ATOM 1740 C CA . TYR A 1 215 ? 8.501 -8.447 12.716 1.00 86.31 215 TYR A CA 1
ATOM 1741 C C . TYR A 1 215 ? 7.452 -9.425 13.258 1.00 86.31 215 TYR A C 1
ATOM 1743 O O . TYR A 1 215 ? 6.419 -9.002 13.765 1.00 86.31 215 TYR A O 1
ATOM 1751 N N . ALA A 1 216 ? 7.754 -10.725 13.245 1.00 86.69 216 ALA A N 1
ATOM 1752 C CA . ALA A 1 216 ? 6.840 -11.750 13.739 1.00 86.69 216 ALA A CA 1
ATOM 1753 C C . ALA A 1 216 ? 6.587 -11.662 15.259 1.00 86.69 216 ALA A C 1
ATOM 1755 O O . ALA A 1 216 ? 5.510 -12.036 15.716 1.00 86.69 216 ALA A O 1
ATOM 1756 N N . LEU A 1 217 ? 7.548 -11.153 16.044 1.00 86.25 217 LEU A N 1
ATOM 1757 C CA . LEU A 1 217 ? 7.374 -10.941 17.487 1.00 86.25 217 LEU A CA 1
ATOM 1758 C C . LEU A 1 217 ? 6.559 -9.692 17.818 1.00 86.25 217 LEU A C 1
ATOM 1760 O O . LEU A 1 217 ? 5.742 -9.741 18.738 1.00 86.25 217 LEU A O 1
ATOM 1764 N N . ALA A 1 218 ? 6.768 -8.598 17.084 1.00 78.44 218 ALA A N 1
ATOM 1765 C CA . ALA A 1 218 ? 6.057 -7.343 17.317 1.00 78.44 218 ALA A CA 1
ATOM 1766 C C . ALA A 1 218 ? 4.531 -7.498 17.178 1.00 78.44 218 ALA A C 1
ATOM 1768 O O . ALA A 1 218 ? 3.776 -6.840 17.876 1.00 78.44 218 ALA A O 1
ATOM 1769 N N . ASP A 1 219 ? 4.093 -8.430 16.334 1.00 66.81 219 ASP A N 1
ATOM 1770 C CA . ASP A 1 219 ? 2.689 -8.766 16.072 1.00 66.81 219 ASP A CA 1
ATOM 1771 C C . ASP A 1 219 ? 2.054 -9.686 17.150 1.00 66.81 219 ASP A C 1
ATOM 1773 O O . ASP A 1 219 ? 0.865 -9.989 17.107 1.00 66.81 219 ASP A O 1
ATOM 1777 N N . SER A 1 220 ? 2.835 -10.193 18.115 1.00 65.94 220 SER A N 1
ATOM 1778 C CA . SER A 1 220 ? 2.403 -11.264 19.040 1.00 65.94 220 SER A CA 1
ATOM 1779 C C . SER A 1 220 ? 2.266 -10.869 20.515 1.00 65.94 220 SER A C 1
ATOM 1781 O O . SER A 1 220 ? 1.602 -11.581 21.262 1.00 65.94 220 SER A O 1
ATOM 1783 N N . SER A 1 221 ? 2.882 -9.769 20.963 1.00 57.62 221 SER A N 1
ATOM 1784 C CA . SER A 1 221 ? 2.809 -9.348 22.372 1.00 57.62 221 SER A CA 1
ATOM 1785 C C . SER A 1 221 ? 3.147 -7.867 22.539 1.00 57.62 221 SER A C 1
ATOM 1787 O O . SER A 1 221 ? 4.216 -7.422 22.120 1.00 57.62 221 SER A O 1
ATOM 1789 N N . LEU A 1 222 ? 2.251 -7.133 23.198 1.00 56.72 222 LEU A N 1
ATOM 1790 C CA . LEU A 1 222 ? 2.334 -5.696 23.499 1.00 56.72 222 LEU A CA 1
ATOM 1791 C C . LEU A 1 222 ? 2.982 -5.392 24.858 1.00 56.72 222 LEU A C 1
ATOM 1793 O O . LEU A 1 222 ? 2.900 -4.276 25.370 1.00 56.72 222 LEU A O 1
ATOM 1797 N N . ASP A 1 223 ? 3.634 -6.380 25.465 1.00 69.88 223 ASP A N 1
ATOM 1798 C CA . ASP A 1 223 ? 4.272 -6.191 26.756 1.00 69.88 223 ASP A CA 1
ATOM 1799 C C . ASP A 1 223 ? 5.489 -5.253 26.647 1.00 69.88 223 ASP A C 1
ATOM 1801 O O . ASP A 1 223 ? 6.225 -5.200 25.654 1.00 69.88 223 ASP A O 1
ATOM 1805 N N . SER A 1 224 ? 5.775 -4.518 27.722 1.00 72.69 224 SER A N 1
ATOM 1806 C CA . SER A 1 224 ? 6.974 -3.667 27.782 1.00 72.69 224 SER A CA 1
ATOM 1807 C C . SER A 1 224 ? 8.274 -4.477 27.603 1.00 72.69 224 SER A C 1
ATOM 1809 O O . SER A 1 224 ? 9.279 -3.959 27.097 1.00 72.69 224 SER A O 1
ATOM 1811 N N . ASP A 1 225 ? 8.268 -5.748 28.013 1.00 77.19 225 ASP A N 1
ATOM 1812 C CA . ASP A 1 225 ? 9.417 -6.648 27.902 1.00 77.19 225 ASP A CA 1
ATOM 1813 C C . ASP A 1 225 ? 9.607 -7.159 26.465 1.00 77.19 225 ASP A C 1
ATOM 1815 O O . ASP A 1 225 ? 10.741 -7.192 25.970 1.00 77.19 225 ASP A O 1
ATOM 1819 N N . SER A 1 226 ? 8.518 -7.475 25.752 1.00 81.19 226 SER A N 1
ATOM 1820 C CA . SER A 1 226 ? 8.576 -7.878 24.341 1.00 81.19 226 SER A CA 1
ATOM 1821 C C . SER A 1 226 ? 9.043 -6.720 23.458 1.00 81.19 226 SER A C 1
ATOM 1823 O O . SER A 1 226 ? 9.939 -6.906 22.633 1.00 81.19 226 SER A O 1
ATOM 1825 N N . SER A 1 227 ? 8.552 -5.503 23.708 1.00 83.94 227 SER A N 1
ATOM 1826 C CA . SER A 1 227 ? 8.973 -4.281 23.007 1.00 83.94 227 SER A CA 1
ATOM 1827 C C . SER A 1 227 ? 10.480 -4.036 23.134 1.00 83.94 227 SER A C 1
ATOM 1829 O O . SER A 1 227 ? 11.167 -3.733 22.156 1.00 83.94 227 SER A O 1
ATOM 1831 N N . THR A 1 228 ? 11.040 -4.246 24.331 1.00 89.44 228 THR A N 1
ATOM 1832 C CA . THR A 1 228 ? 12.487 -4.114 24.565 1.00 89.44 228 THR A CA 1
ATOM 1833 C C . THR A 1 228 ? 13.288 -5.166 23.798 1.00 89.44 228 THR A C 1
ATOM 1835 O O . THR A 1 228 ? 14.354 -4.863 23.255 1.00 89.44 228 THR A O 1
ATOM 1838 N N . TYR A 1 229 ? 12.783 -6.397 23.721 1.00 90.62 229 TYR A N 1
ATOM 1839 C CA . TYR A 1 229 ? 13.427 -7.464 22.960 1.00 90.62 229 TYR A CA 1
ATOM 1840 C C . TYR A 1 229 ? 13.366 -7.218 21.443 1.00 90.62 229 TYR A C 1
ATOM 1842 O O . TYR A 1 229 ? 14.373 -7.385 20.753 1.00 90.62 229 TYR A O 1
ATOM 1850 N N . VAL A 1 230 ? 12.233 -6.738 20.920 1.00 91.12 230 VAL A N 1
ATOM 1851 C CA . VAL A 1 230 ? 12.079 -6.351 19.507 1.00 91.12 230 VAL A CA 1
ATOM 1852 C C . VAL A 1 230 ? 13.043 -5.221 19.137 1.00 91.12 230 VAL A C 1
ATOM 1854 O O . VAL A 1 230 ? 13.713 -5.308 18.106 1.00 91.12 230 VAL A O 1
ATOM 1857 N N . ILE A 1 231 ? 13.198 -4.208 19.999 1.00 92.25 231 ILE A N 1
ATOM 1858 C CA . ILE A 1 231 ? 14.195 -3.138 19.820 1.00 92.25 231 ILE A CA 1
ATOM 1859 C C . ILE A 1 231 ? 15.602 -3.728 19.663 1.00 92.25 231 ILE A C 1
ATOM 1861 O O . ILE A 1 231 ? 16.302 -3.396 18.706 1.00 92.25 231 ILE A O 1
ATOM 1865 N N . GLN A 1 232 ? 16.005 -4.647 20.548 1.00 94.12 232 GLN A N 1
ATOM 1866 C CA . GLN A 1 232 ? 17.319 -5.297 20.466 1.00 94.12 232 GLN A CA 1
ATOM 1867 C C . GLN A 1 232 ? 17.503 -6.061 19.148 1.00 94.12 232 GLN A C 1
ATOM 1869 O O . GLN A 1 232 ? 18.566 -5.983 18.534 1.00 94.12 232 GLN A O 1
ATOM 1874 N N . LEU A 1 233 ? 16.476 -6.779 18.684 1.00 94.88 233 LEU A N 1
ATOM 1875 C CA . LEU A 1 233 ? 16.529 -7.507 17.414 1.00 94.88 233 LEU A CA 1
ATOM 1876 C C . LEU A 1 233 ? 16.680 -6.565 16.214 1.00 94.88 233 LEU A C 1
ATOM 1878 O O . LEU A 1 233 ? 17.476 -6.846 15.317 1.00 94.88 233 LEU A O 1
ATOM 1882 N N . LEU A 1 234 ? 15.967 -5.437 16.200 1.00 94.50 234 LEU A N 1
ATOM 1883 C CA . LEU A 1 234 ? 16.081 -4.428 15.143 1.00 94.50 234 LEU A CA 1
ATOM 1884 C C . LEU A 1 234 ? 17.451 -3.737 15.158 1.00 94.50 234 LEU A C 1
ATOM 1886 O O . LEU A 1 234 ? 18.040 -3.515 14.099 1.00 94.50 234 LEU A O 1
ATOM 1890 N N . GLU A 1 235 ? 18.011 -3.454 16.335 1.00 95.19 235 GLU A N 1
ATOM 1891 C CA . GLU A 1 235 ? 19.380 -2.942 16.457 1.00 95.19 235 GLU A CA 1
ATOM 1892 C C . GLU A 1 235 ? 20.419 -3.950 15.945 1.00 95.19 235 GLU A C 1
ATOM 1894 O O . GLU A 1 235 ? 21.355 -3.571 15.236 1.00 95.19 235 GLU A O 1
ATOM 1899 N N . GLU A 1 236 ? 20.251 -5.240 16.246 1.00 96.06 236 GLU A N 1
ATOM 1900 C CA . GLU A 1 236 ? 21.099 -6.307 15.706 1.00 96.06 236 GLU A CA 1
ATOM 1901 C C . GLU A 1 236 ? 20.956 -6.453 14.186 1.00 96.06 236 GLU A C 1
ATOM 1903 O O . GLU A 1 236 ? 21.961 -6.633 13.488 1.00 96.06 236 GLU A O 1
ATOM 1908 N N . ALA A 1 237 ? 19.745 -6.292 13.644 1.00 95.56 237 ALA A N 1
ATOM 1909 C CA . ALA A 1 237 ? 19.535 -6.231 12.201 1.00 95.56 237 ALA A CA 1
ATOM 1910 C C . ALA A 1 237 ? 20.331 -5.066 11.590 1.00 95.56 237 ALA A C 1
ATOM 1912 O O . ALA A 1 237 ? 21.073 -5.260 10.628 1.00 95.56 237 ALA A O 1
ATOM 1913 N N . LEU A 1 238 ? 20.263 -3.869 12.183 1.00 95.19 238 LEU A N 1
ATOM 1914 C CA . LEU A 1 238 ? 20.971 -2.675 11.702 1.00 95.19 238 LEU A CA 1
ATOM 1915 C C . LEU A 1 238 ? 22.505 -2.787 11.779 1.00 95.19 238 LEU A C 1
ATOM 1917 O O . LEU A 1 238 ? 23.198 -2.140 10.986 1.00 95.19 238 LEU A O 1
ATOM 1921 N N . ARG A 1 239 ? 23.041 -3.624 12.681 1.00 95.44 239 ARG A N 1
ATOM 1922 C CA . ARG A 1 239 ? 24.477 -3.964 12.756 1.00 95.44 239 ARG A CA 1
ATOM 1923 C C . ARG A 1 239 ? 24.930 -4.885 11.620 1.00 95.44 239 ARG A C 1
ATOM 1925 O O . ARG A 1 239 ? 26.119 -4.909 11.299 1.00 95.44 239 ARG A O 1
ATOM 1932 N N . CYS A 1 240 ? 24.014 -5.626 10.998 1.00 93.88 240 CYS A N 1
ATOM 1933 C CA . CYS A 1 240 ? 24.329 -6.506 9.877 1.00 93.88 240 CYS A CA 1
ATOM 1934 C C . CYS A 1 240 ? 24.525 -5.713 8.562 1.00 93.88 240 CYS A C 1
ATOM 1936 O O . CYS A 1 240 ? 23.908 -4.660 8.356 1.00 93.88 240 CYS A O 1
ATOM 1938 N N . PRO A 1 241 ? 25.366 -6.200 7.626 1.00 92.25 241 PRO A N 1
ATOM 1939 C CA . PRO A 1 241 ? 25.479 -5.613 6.293 1.00 92.25 241 PRO A CA 1
ATOM 1940 C C . PRO A 1 241 ? 24.128 -5.643 5.568 1.00 92.25 241 PRO A C 1
ATOM 1942 O O . PRO A 1 241 ? 23.504 -6.693 5.450 1.00 92.25 241 PRO A O 1
ATOM 1945 N N . SER A 1 242 ? 23.669 -4.486 5.091 1.00 89.19 242 SER A N 1
ATOM 1946 C CA . SER A 1 242 ? 22.389 -4.329 4.392 1.00 89.19 242 SER A CA 1
ATOM 1947 C C . SER A 1 242 ? 22.375 -3.013 3.613 1.00 89.19 242 SER A C 1
ATOM 1949 O O . SER A 1 242 ? 23.211 -2.135 3.865 1.00 89.19 242 SER A O 1
ATOM 1951 N N . ASP A 1 243 ? 21.443 -2.869 2.673 1.00 86.06 243 ASP A N 1
ATOM 1952 C CA . ASP A 1 243 ? 21.310 -1.667 1.851 1.00 86.06 243 ASP A CA 1
ATOM 1953 C C . ASP A 1 243 ? 20.501 -0.560 2.546 1.00 86.06 243 ASP A C 1
ATOM 1955 O O . ASP A 1 243 ? 19.842 -0.775 3.565 1.00 86.06 243 ASP A O 1
ATOM 1959 N N . GLY A 1 244 ? 20.580 0.661 2.005 1.00 85.56 244 GLY A N 1
ATOM 1960 C CA . GLY A 1 244 ? 19.870 1.818 2.561 1.00 85.56 244 GLY A CA 1
ATOM 1961 C C . GLY A 1 244 ? 18.355 1.617 2.588 1.00 85.56 244 GLY A C 1
ATOM 1962 O O . GLY A 1 244 ? 17.693 2.049 3.525 1.00 85.56 244 GLY A O 1
ATOM 1963 N N . LEU A 1 245 ? 17.820 0.881 1.611 1.00 82.25 245 LEU A N 1
ATOM 1964 C CA . LEU A 1 245 ? 16.398 0.591 1.532 1.00 82.25 245 LEU A CA 1
ATOM 1965 C C . LEU A 1 245 ? 15.897 -0.188 2.759 1.00 82.25 245 LEU A C 1
ATOM 1967 O O . LEU A 1 245 ? 14.963 0.241 3.438 1.00 82.25 245 LEU A O 1
ATOM 1971 N N . ARG A 1 246 ? 16.542 -1.315 3.062 1.00 85.94 246 ARG A N 1
ATOM 1972 C CA . ARG A 1 246 ? 16.165 -2.187 4.181 1.00 85.94 246 ARG A CA 1
ATOM 1973 C C . ARG A 1 246 ? 16.449 -1.559 5.527 1.00 85.94 246 ARG A C 1
ATOM 1975 O O . ARG A 1 246 ? 15.632 -1.649 6.439 1.00 85.94 246 ARG A O 1
ATOM 1982 N N . LYS A 1 247 ? 17.587 -0.874 5.644 1.00 90.62 247 LYS A N 1
ATOM 1983 C CA . LYS A 1 247 ? 17.903 -0.095 6.844 1.00 90.62 247 LYS A CA 1
ATOM 1984 C C . LYS A 1 247 ? 16.831 0.961 7.113 1.00 90.62 247 LYS A C 1
ATOM 1986 O O . LYS A 1 247 ? 16.482 1.162 8.269 1.00 90.62 247 LYS A O 1
ATOM 1991 N N . GLY A 1 248 ? 16.264 1.560 6.064 1.00 90.75 248 GLY A N 1
ATOM 1992 C CA . GLY A 1 248 ? 15.114 2.462 6.154 1.00 90.75 248 GLY A CA 1
ATOM 1993 C C . GLY A 1 248 ? 13.899 1.811 6.800 1.00 90.75 248 GLY A C 1
ATOM 1994 O O . GLY A 1 248 ? 13.340 2.377 7.731 1.00 90.75 248 GLY A O 1
ATOM 1995 N N . GLN A 1 249 ? 13.547 0.599 6.363 1.00 89.00 249 GLN A N 1
ATOM 1996 C CA . GLN A 1 249 ? 12.430 -0.167 6.929 1.00 89.00 249 GLN A CA 1
ATOM 1997 C C . GLN A 1 249 ? 12.676 -0.545 8.396 1.00 89.00 249 GLN A C 1
ATOM 1999 O O . GLN A 1 249 ? 11.806 -0.343 9.234 1.00 89.00 249 GLN A O 1
ATOM 2004 N N . ALA A 1 250 ? 13.874 -1.031 8.735 1.00 90.75 250 ALA A N 1
ATOM 2005 C CA . ALA A 1 250 ? 14.217 -1.352 10.121 1.00 90.75 250 ALA A CA 1
ATOM 2006 C C . ALA A 1 250 ? 14.201 -0.119 11.035 1.00 90.75 250 ALA A C 1
ATOM 2008 O O . ALA A 1 250 ? 13.686 -0.207 12.142 1.00 90.75 250 ALA A O 1
ATOM 2009 N N . LEU A 1 251 ? 14.715 1.029 10.578 1.00 94.19 251 LEU A N 1
ATOM 2010 C CA . LEU A 1 251 ? 14.660 2.284 11.337 1.00 94.19 251 LEU A CA 1
ATOM 2011 C C . LEU A 1 251 ? 13.227 2.804 11.500 1.00 94.19 251 LEU A C 1
ATOM 2013 O O . LEU A 1 251 ? 12.894 3.313 12.565 1.00 94.19 251 LEU A O 1
ATOM 2017 N N . ASN A 1 252 ? 12.383 2.660 10.475 1.00 92.06 252 ASN A N 1
ATOM 2018 C CA . ASN A 1 252 ? 10.967 3.010 10.558 1.00 92.06 252 ASN A CA 1
ATOM 2019 C C . ASN A 1 252 ? 10.246 2.152 11.607 1.00 92.06 252 ASN A C 1
ATOM 2021 O O . ASN A 1 252 ? 9.597 2.689 12.499 1.00 92.06 252 ASN A O 1
ATOM 2025 N N . ASN A 1 253 ? 10.435 0.831 11.554 1.00 90.69 253 ASN A N 1
ATOM 2026 C CA . ASN A 1 253 ? 9.829 -0.094 12.511 1.00 90.69 253 ASN A CA 1
ATOM 2027 C C . ASN A 1 253 ? 10.364 0.139 13.930 1.00 90.69 253 ASN A C 1
ATOM 2029 O O . ASN A 1 253 ? 9.593 0.155 14.882 1.00 90.69 253 ASN A O 1
ATOM 2033 N N . LEU A 1 254 ? 11.667 0.397 14.074 1.00 92.81 254 LEU A N 1
ATOM 2034 C CA . LEU A 1 254 ? 12.279 0.742 15.358 1.00 92.81 254 LEU A CA 1
ATOM 2035 C C . LEU A 1 254 ? 11.682 2.036 15.930 1.00 92.81 254 LEU A C 1
ATOM 2037 O O . LEU A 1 254 ? 11.396 2.108 17.123 1.00 92.81 254 LEU A O 1
ATOM 2041 N N . GLY A 1 255 ? 11.453 3.036 15.075 1.00 93.25 255 GLY A N 1
ATOM 2042 C CA . GLY A 1 255 ? 10.739 4.257 15.435 1.00 93.25 255 GLY A CA 1
ATOM 2043 C C . GLY A 1 255 ? 9.325 3.979 15.946 1.00 93.25 255 GLY A C 1
ATOM 2044 O O . GLY A 1 255 ? 8.938 4.570 16.949 1.00 93.25 255 GLY A O 1
ATOM 2045 N N . SER A 1 256 ? 8.586 3.060 15.314 1.00 90.44 256 SER A N 1
ATOM 2046 C CA . SER A 1 256 ? 7.235 2.673 15.754 1.00 90.44 256 SER A CA 1
ATOM 2047 C C . SER A 1 256 ? 7.260 2.047 17.143 1.00 90.44 256 SER A C 1
ATOM 2049 O O . SER A 1 256 ? 6.589 2.543 18.039 1.00 90.44 256 SER A O 1
ATOM 2051 N N . VAL A 1 257 ? 8.129 1.058 17.368 1.00 90.00 257 VAL A N 1
ATOM 2052 C CA . VAL A 1 257 ? 8.244 0.398 18.679 1.00 90.00 257 VAL A CA 1
ATOM 2053 C C . VAL A 1 257 ? 8.664 1.392 19.773 1.00 90.00 257 VAL A C 1
ATOM 2055 O O . VAL A 1 257 ? 8.218 1.297 20.916 1.00 90.00 257 VAL A O 1
ATOM 2058 N N . TYR A 1 258 ? 9.488 2.396 19.442 1.00 92.25 258 TYR A N 1
ATOM 2059 C CA . TYR A 1 258 ? 9.802 3.482 20.373 1.00 92.25 258 TYR A CA 1
ATOM 2060 C C . TYR A 1 258 ? 8.612 4.399 20.667 1.00 92.25 258 TYR A C 1
ATOM 2062 O O . TYR A 1 258 ? 8.502 4.854 21.804 1.00 92.25 258 TYR A O 1
ATOM 2070 N N . VAL A 1 259 ? 7.741 4.673 19.689 1.00 90.81 259 VAL A N 1
ATOM 2071 C CA . VAL A 1 259 ? 6.485 5.408 19.920 1.00 90.81 259 VAL A CA 1
ATOM 2072 C C . VAL A 1 259 ? 5.591 4.635 20.879 1.00 90.81 259 VAL A C 1
ATOM 2074 O O . VAL A 1 259 ? 5.135 5.211 21.862 1.00 90.81 259 VAL A O 1
ATOM 2077 N N . ASP A 1 260 ? 5.418 3.339 20.639 1.00 86.94 260 ASP A N 1
ATOM 2078 C CA . ASP A 1 260 ? 4.556 2.479 21.455 1.00 86.94 260 ASP A CA 1
ATOM 2079 C C . ASP A 1 260 ? 5.126 2.318 22.887 1.00 86.94 260 ASP A C 1
ATOM 2081 O O . ASP A 1 260 ? 4.392 2.169 23.859 1.00 86.94 260 ASP A O 1
ATOM 2085 N N . SER A 1 261 ? 6.450 2.472 23.045 1.00 88.50 261 SER A N 1
ATOM 2086 C CA . SER A 1 261 ? 7.151 2.546 24.341 1.00 88.50 261 SER A CA 1
ATOM 2087 C C . SER A 1 261 ? 7.202 3.955 24.974 1.00 88.50 261 SER A C 1
ATOM 2089 O O . SER A 1 261 ? 7.986 4.163 25.904 1.00 88.50 261 SER A O 1
ATOM 2091 N N . ASP A 1 262 ? 6.474 4.943 24.440 1.00 89.88 262 ASP A N 1
ATOM 2092 C CA . ASP A 1 262 ? 6.469 6.367 24.850 1.00 89.88 262 ASP A CA 1
ATOM 2093 C C . ASP A 1 262 ? 7.855 7.067 24.819 1.00 89.88 262 ASP A C 1
ATOM 2095 O O . ASP A 1 262 ? 8.101 8.110 25.426 1.00 89.88 262 ASP A O 1
ATOM 2099 N N . LYS A 1 263 ? 8.813 6.522 24.060 1.00 93.81 263 LYS A N 1
ATOM 2100 C CA . LYS A 1 263 ? 10.173 7.068 23.880 1.00 93.81 263 LYS A CA 1
ATOM 2101 C C . LYS A 1 263 ? 10.234 7.972 22.647 1.00 93.81 263 LYS A C 1
ATOM 2103 O O . LYS A 1 263 ? 10.988 7.730 21.702 1.00 93.81 263 LYS A O 1
ATOM 2108 N N . LEU A 1 264 ? 9.450 9.050 22.668 1.00 95.19 264 LEU A N 1
ATOM 2109 C CA . LEU A 1 264 ? 9.192 9.900 21.496 1.00 95.19 264 LEU A CA 1
ATOM 2110 C C . LEU A 1 264 ? 10.436 10.590 20.903 1.00 95.19 264 LEU A C 1
ATOM 2112 O O . LEU A 1 264 ? 10.480 10.841 19.699 1.00 95.19 264 LEU A O 1
ATOM 2116 N N . ASP A 1 265 ? 11.447 10.920 21.711 1.00 96.25 265 ASP A N 1
ATOM 2117 C CA . ASP A 1 265 ? 12.692 11.525 21.209 1.00 96.25 265 ASP A CA 1
ATOM 2118 C C . ASP A 1 265 ? 13.535 10.519 20.413 1.00 96.25 265 ASP A C 1
ATOM 2120 O O . ASP A 1 265 ? 13.957 10.816 19.297 1.00 96.25 265 ASP A O 1
ATOM 2124 N N . LEU A 1 266 ? 13.685 9.294 20.930 1.00 95.81 266 LEU A N 1
ATOM 2125 C CA . LEU A 1 266 ? 14.386 8.214 20.226 1.00 95.81 266 LEU A CA 1
ATOM 2126 C C . LEU A 1 266 ? 13.646 7.808 18.947 1.00 95.81 266 LEU A C 1
ATOM 2128 O O . LEU A 1 266 ? 14.279 7.537 17.925 1.00 95.81 266 LEU A O 1
ATOM 2132 N N . ALA A 1 267 ? 12.310 7.813 18.979 1.00 95.94 267 ALA A N 1
ATOM 2133 C CA . ALA A 1 267 ? 11.495 7.593 17.790 1.00 95.94 267 ALA A CA 1
ATOM 2134 C C . ALA A 1 267 ? 11.761 8.658 16.713 1.00 95.94 267 ALA A C 1
ATOM 2136 O O . ALA A 1 267 ? 12.011 8.315 15.556 1.00 95.94 267 ALA A O 1
ATOM 2137 N N . ALA A 1 268 ? 11.771 9.945 17.086 1.00 97.25 268 ALA A N 1
ATOM 2138 C CA . ALA A 1 268 ? 12.066 11.040 16.159 1.00 97.25 268 ALA A CA 1
ATOM 2139 C C . ALA A 1 268 ? 13.455 10.900 15.515 1.00 97.25 268 ALA A C 1
ATOM 2141 O O . ALA A 1 268 ? 13.593 11.112 14.306 1.00 97.25 268 ALA A O 1
ATOM 2142 N N . ASP A 1 269 ? 14.465 10.503 16.293 1.00 97.19 269 ASP A N 1
ATOM 2143 C CA . ASP A 1 269 ? 15.817 10.252 15.786 1.00 97.19 269 ASP A CA 1
ATOM 2144 C C . ASP A 1 269 ? 15.833 9.089 14.783 1.00 97.19 269 ASP A C 1
ATOM 2146 O O . ASP A 1 269 ? 16.447 9.195 13.718 1.00 97.19 269 ASP A O 1
ATOM 2150 N N . CYS A 1 270 ? 15.115 7.997 15.067 1.00 97.00 270 CYS A N 1
ATOM 2151 C CA . CYS A 1 270 ? 14.998 6.854 14.157 1.00 97.00 270 CYS A CA 1
ATOM 2152 C C . CYS A 1 270 ? 14.350 7.247 12.824 1.00 97.00 270 CYS A C 1
ATOM 2154 O O . CYS A 1 270 ? 14.906 6.945 11.764 1.00 97.00 270 CYS A O 1
ATOM 2156 N N . TYR A 1 271 ? 13.236 7.983 12.858 1.00 97.25 271 TYR A N 1
ATOM 2157 C CA . TYR A 1 271 ? 12.578 8.466 11.642 1.00 97.25 271 TYR A CA 1
ATOM 2158 C C . TYR A 1 271 ? 13.442 9.468 10.876 1.00 97.25 271 TYR A C 1
ATOM 2160 O O . TYR A 1 271 ? 13.541 9.388 9.653 1.00 97.25 271 TYR A O 1
ATOM 2168 N N . THR A 1 272 ? 14.147 10.363 11.569 1.00 97.19 272 THR A N 1
ATOM 2169 C CA . THR A 1 272 ? 15.080 11.304 10.929 1.00 97.19 272 THR A CA 1
ATOM 2170 C C . THR A 1 272 ? 16.224 10.559 10.237 1.00 97.19 272 THR A C 1
ATOM 2172 O O . THR A 1 272 ? 16.570 10.860 9.093 1.00 97.19 272 THR A O 1
ATOM 2175 N N . ASN A 1 273 ? 16.772 9.526 10.881 1.00 96.00 273 ASN A N 1
ATOM 2176 C CA . ASN A 1 273 ? 17.790 8.664 10.286 1.00 96.00 273 ASN A CA 1
ATOM 2177 C C . ASN A 1 273 ? 17.254 7.891 9.072 1.00 96.00 273 ASN A C 1
ATOM 2179 O O . ASN A 1 273 ? 17.951 7.799 8.060 1.00 96.00 273 ASN A O 1
ATOM 2183 N N . ALA A 1 274 ? 16.014 7.397 9.128 1.00 94.75 274 ALA A N 1
ATOM 2184 C CA . ALA A 1 274 ? 15.344 6.754 7.998 1.00 94.75 274 ALA A CA 1
ATOM 2185 C C . ALA A 1 274 ? 15.149 7.732 6.816 1.00 94.75 274 ALA A C 1
ATOM 2187 O O . ALA A 1 274 ? 15.403 7.384 5.661 1.00 94.75 274 ALA A O 1
ATOM 2188 N N . LEU A 1 275 ? 14.781 8.987 7.087 1.00 94.25 275 LEU A N 1
ATOM 2189 C CA . LEU A 1 275 ? 14.648 10.032 6.067 1.00 94.25 275 LEU A CA 1
ATOM 2190 C C . LEU A 1 275 ? 15.993 10.418 5.436 1.00 94.25 275 LEU A C 1
ATOM 2192 O O . LEU A 1 275 ? 16.053 10.647 4.226 1.00 94.25 275 LEU A O 1
ATOM 2196 N N . ASN A 1 276 ? 17.082 10.426 6.212 1.00 94.12 276 ASN A N 1
ATOM 2197 C CA . ASN A 1 276 ? 18.437 10.676 5.703 1.00 94.12 276 ASN A CA 1
ATOM 2198 C C . ASN A 1 276 ? 18.888 9.616 4.683 1.00 94.12 276 ASN A C 1
ATOM 2200 O O . ASN A 1 276 ? 19.641 9.928 3.760 1.00 94.12 276 ASN A O 1
ATOM 2204 N N . ILE A 1 277 ? 18.380 8.385 4.797 1.00 91.81 277 ILE A N 1
ATOM 2205 C CA . ILE A 1 277 ? 18.559 7.310 3.805 1.00 91.81 277 ILE A CA 1
ATOM 2206 C C . ILE A 1 277 ? 17.374 7.202 2.833 1.00 91.81 277 ILE A C 1
ATOM 2208 O O . ILE A 1 277 ? 17.116 6.145 2.266 1.00 91.81 277 ILE A O 1
ATOM 2212 N N . LYS A 1 278 ? 16.656 8.312 2.621 1.00 90.56 278 LYS A N 1
ATOM 2213 C CA . LYS A 1 278 ? 15.547 8.456 1.667 1.00 90.56 278 LYS A CA 1
ATOM 2214 C C . LYS A 1 278 ? 14.411 7.430 1.843 1.00 90.56 278 LYS A C 1
ATOM 2216 O O . LYS A 1 278 ? 13.767 7.051 0.861 1.00 90.56 278 LYS A O 1
ATOM 2221 N N . HIS A 1 279 ? 14.132 6.980 3.065 1.00 89.62 279 HIS A N 1
ATOM 2222 C CA . HIS A 1 279 ? 12.956 6.157 3.347 1.00 89.62 279 HIS A CA 1
ATOM 2223 C C . HIS A 1 279 ? 11.722 7.044 3.552 1.00 89.62 279 HIS A C 1
ATOM 2225 O O . HIS A 1 279 ? 11.415 7.467 4.662 1.00 89.62 279 HIS A O 1
ATOM 2231 N N . THR A 1 280 ? 11.015 7.347 2.465 1.00 89.62 280 THR A N 1
ATOM 2232 C CA . THR A 1 280 ? 9.953 8.368 2.432 1.00 89.62 280 THR A CA 1
ATOM 2233 C C . THR A 1 280 ? 8.793 8.109 3.398 1.00 89.62 280 THR A C 1
ATOM 2235 O O . THR A 1 280 ? 8.267 9.068 3.957 1.00 89.62 280 THR A O 1
ATOM 2238 N N . ARG A 1 281 ? 8.445 6.845 3.684 1.00 85.06 281 ARG A N 1
ATOM 2239 C CA . ARG A 1 281 ? 7.380 6.504 4.649 1.00 85.06 281 ARG A CA 1
ATOM 2240 C C . ARG A 1 281 ? 7.669 6.976 6.082 1.00 85.06 281 ARG A C 1
ATOM 2242 O O . ARG A 1 281 ? 6.730 7.240 6.819 1.00 85.06 281 ARG A O 1
ATOM 2249 N N . ALA A 1 282 ? 8.931 7.216 6.448 1.00 91.94 282 ALA A N 1
ATOM 2250 C CA . ALA A 1 282 ? 9.279 7.734 7.775 1.00 91.94 282 ALA A CA 1
ATOM 2251 C C . ALA A 1 282 ? 8.703 9.134 8.073 1.00 91.94 282 ALA A C 1
ATOM 2253 O O . ALA A 1 282 ? 8.628 9.522 9.237 1.00 91.94 282 ALA A O 1
ATOM 2254 N N . HIS A 1 283 ? 8.254 9.885 7.056 1.00 94.44 283 HIS A N 1
ATOM 2255 C CA . HIS A 1 283 ? 7.511 11.131 7.267 1.00 94.44 283 HIS A CA 1
ATOM 2256 C C . HIS A 1 283 ? 6.209 10.906 8.060 1.00 94.44 283 HIS A C 1
ATOM 2258 O O . HIS A 1 283 ? 5.884 11.726 8.915 1.00 94.44 283 HIS A O 1
ATOM 2264 N N . GLN A 1 284 ? 5.503 9.790 7.831 1.00 92.50 284 GLN A N 1
ATOM 2265 C CA . GLN A 1 284 ? 4.280 9.432 8.565 1.00 92.50 284 GLN A CA 1
ATOM 2266 C C . GLN A 1 284 ? 4.577 9.168 10.041 1.00 92.50 284 GLN A C 1
ATOM 2268 O O . GLN A 1 284 ? 3.951 9.760 10.918 1.00 92.50 284 GLN A O 1
ATOM 2273 N N . GLY A 1 285 ? 5.598 8.356 10.322 1.00 92.25 285 GLY A N 1
ATOM 2274 C CA . GLY A 1 285 ? 6.030 8.083 11.691 1.00 92.25 285 GLY A CA 1
ATOM 2275 C C . GLY A 1 285 ? 6.486 9.341 12.438 1.00 92.25 285 GLY A C 1
ATOM 2276 O O . GLY A 1 285 ? 6.116 9.555 13.593 1.00 92.25 285 GLY A O 1
ATOM 2277 N N . LEU A 1 286 ? 7.219 10.237 11.767 1.00 96.19 286 LEU A N 1
ATOM 2278 C CA . LEU A 1 286 ? 7.633 11.511 12.357 1.00 96.19 286 LEU A CA 1
ATOM 2279 C C . LEU A 1 286 ? 6.440 12.450 12.615 1.00 96.19 286 LEU A C 1
ATOM 2281 O O . LEU A 1 286 ? 6.399 13.118 13.650 1.00 96.19 286 LEU A O 1
ATOM 2285 N N . ALA A 1 287 ? 5.446 12.467 11.723 1.00 96.00 287 ALA A N 1
ATOM 2286 C CA . ALA A 1 287 ? 4.204 13.204 11.936 1.00 96.00 287 ALA A CA 1
ATOM 2287 C C . ALA A 1 287 ? 3.426 12.677 13.155 1.00 96.00 287 ALA A C 1
ATOM 2289 O O . ALA A 1 287 ? 2.997 13.487 13.983 1.00 96.00 287 ALA A O 1
ATOM 2290 N N . ARG A 1 288 ? 3.336 11.348 13.335 1.00 94.56 288 ARG A N 1
ATOM 2291 C CA . ARG A 1 288 ? 2.760 10.711 14.538 1.00 94.56 288 ARG A CA 1
ATOM 2292 C C . ARG A 1 288 ? 3.483 11.183 15.803 1.00 94.56 288 ARG A C 1
ATOM 2294 O O . ARG A 1 288 ? 2.832 11.617 16.751 1.00 94.56 288 ARG A O 1
ATOM 2301 N N . VAL A 1 289 ? 4.819 11.219 15.798 1.00 96.50 289 VAL A N 1
ATOM 2302 C CA . VAL A 1 289 ? 5.611 11.730 16.935 1.00 96.50 289 VAL A CA 1
ATOM 2303 C C . VAL A 1 289 ? 5.304 13.201 17.239 1.00 96.50 289 VAL A C 1
ATOM 2305 O O . VAL A 1 289 ? 5.101 13.560 18.400 1.00 96.50 289 VAL A O 1
ATOM 2308 N N . TYR A 1 290 ? 5.244 14.071 16.225 1.00 96.81 290 TYR A N 1
ATOM 2309 C CA . TYR A 1 290 ? 4.874 15.476 16.434 1.00 96.81 290 TYR A CA 1
ATOM 2310 C C . TYR A 1 290 ? 3.451 15.624 16.968 1.00 96.81 290 TYR A C 1
ATOM 2312 O O . TYR A 1 290 ? 3.210 16.455 17.846 1.00 96.81 290 TYR A O 1
ATOM 2320 N N . HIS A 1 291 ? 2.515 14.809 16.487 1.00 94.94 291 HIS A N 1
ATOM 2321 C CA . HIS A 1 291 ? 1.147 14.805 16.982 1.00 94.94 291 HIS A CA 1
ATOM 2322 C C . HIS A 1 291 ? 1.077 14.420 18.466 1.00 94.94 291 HIS A C 1
ATOM 2324 O O . HIS A 1 291 ? 0.472 15.159 19.244 1.00 94.94 291 HIS A O 1
ATOM 2330 N N . LEU A 1 292 ? 1.770 13.351 18.877 1.00 94.50 292 LEU A N 1
ATOM 2331 C CA . LEU A 1 292 ? 1.852 12.911 20.278 1.00 94.50 292 LEU A CA 1
ATOM 2332 C C . LEU A 1 292 ? 2.521 13.956 21.185 1.00 94.50 292 LEU A C 1
ATOM 2334 O O . LEU A 1 292 ? 2.118 14.145 22.329 1.00 94.50 292 LEU A O 1
ATOM 2338 N N . LYS A 1 293 ? 3.465 14.739 20.648 1.00 95.75 293 LYS A N 1
ATOM 2339 C CA . LYS A 1 293 ? 4.045 15.921 21.317 1.00 95.75 293 LYS A CA 1
ATOM 2340 C C . LYS A 1 293 ? 3.124 17.151 21.324 1.00 95.75 293 LYS A C 1
ATOM 2342 O O . LYS A 1 293 ? 3.557 18.242 21.696 1.00 95.75 293 LYS A O 1
ATOM 2347 N N . ASN A 1 294 ? 1.867 17.003 20.906 1.00 94.44 294 ASN A N 1
ATOM 2348 C CA . ASN A 1 294 ? 0.869 18.064 20.784 1.00 94.44 294 ASN A CA 1
ATOM 2349 C C . ASN A 1 294 ? 1.259 19.180 19.785 1.00 94.44 294 ASN A C 1
ATOM 2351 O O . ASN A 1 294 ? 0.791 20.317 19.869 1.00 94.44 294 ASN A O 1
ATOM 2355 N N . GLN A 1 295 ? 2.113 18.867 18.806 1.00 95.69 295 GLN A N 1
ATOM 2356 C CA . GLN A 1 295 ? 2.580 19.772 17.750 1.00 95.69 295 GLN A CA 1
ATOM 2357 C C . GLN A 1 295 ? 1.830 19.503 16.439 1.00 95.69 295 GLN A C 1
ATOM 2359 O O . GLN A 1 295 ? 2.413 19.170 15.408 1.00 95.69 295 GLN A O 1
ATOM 2364 N N . ARG A 1 296 ? 0.505 19.678 16.464 1.00 93.94 296 ARG A N 1
ATOM 2365 C CA . ARG A 1 296 ? -0.389 19.315 15.350 1.00 93.94 296 ARG A CA 1
ATOM 2366 C C . ARG A 1 296 ? -0.020 19.970 14.009 1.00 93.94 296 ARG A C 1
ATOM 2368 O O . ARG A 1 296 ? -0.059 19.311 12.978 1.00 93.94 296 ARG A O 1
ATOM 2375 N N . LYS A 1 297 ? 0.404 21.240 14.026 1.00 95.12 297 LYS A N 1
ATOM 2376 C CA . LYS A 1 297 ? 0.864 21.938 12.814 1.00 95.12 297 LYS A CA 1
ATOM 2377 C C . LYS A 1 297 ? 2.123 21.297 12.220 1.00 95.12 297 LYS A C 1
ATOM 2379 O O . LYS A 1 297 ? 2.183 21.104 11.015 1.00 95.12 297 LYS A O 1
ATOM 2384 N N . ALA A 1 298 ? 3.096 20.937 13.058 1.00 96.31 298 ALA A N 1
ATOM 2385 C CA . ALA A 1 298 ? 4.314 20.279 12.593 1.00 96.31 298 ALA A CA 1
ATOM 2386 C C . ALA A 1 298 ? 4.008 18.896 11.998 1.00 96.31 298 ALA A C 1
ATOM 2388 O O . ALA A 1 298 ? 4.566 18.554 10.963 1.00 96.31 298 ALA A O 1
ATOM 2389 N N . ALA A 1 299 ? 3.073 18.145 12.592 1.00 95.81 299 ALA A N 1
ATOM 2390 C CA . ALA A 1 299 ? 2.599 16.876 12.034 1.00 95.81 299 ALA A CA 1
ATOM 2391 C C . ALA A 1 299 ? 1.969 17.053 10.638 1.00 95.81 299 ALA A C 1
ATOM 2393 O O . ALA A 1 299 ? 2.312 16.334 9.701 1.00 95.81 299 ALA A O 1
ATOM 2394 N N . TYR A 1 300 ? 1.103 18.058 10.474 1.00 95.62 300 TYR A N 1
ATOM 2395 C CA . TYR A 1 300 ? 0.489 18.384 9.184 1.00 95.62 300 TYR A CA 1
ATOM 2396 C C . TYR A 1 300 ? 1.519 18.804 8.120 1.00 95.62 300 TYR A C 1
ATOM 2398 O O . TYR A 1 300 ? 1.475 18.338 6.976 1.00 95.62 300 TYR A O 1
ATOM 2406 N N . ASP A 1 301 ? 2.462 19.672 8.495 1.00 96.12 301 ASP A N 1
ATOM 2407 C CA . ASP A 1 301 ? 3.529 20.139 7.608 1.00 96.12 301 ASP A CA 1
ATOM 2408 C C . ASP A 1 301 ? 4.443 18.967 7.194 1.00 96.12 301 ASP A C 1
ATOM 2410 O O . ASP A 1 301 ? 4.856 18.875 6.037 1.00 96.12 301 ASP A O 1
ATOM 2414 N N . GLU A 1 302 ? 4.714 18.024 8.103 1.00 96.38 302 GLU A N 1
ATOM 2415 C CA . GLU A 1 302 ? 5.520 16.834 7.818 1.00 96.38 302 GLU A CA 1
ATOM 2416 C C . GLU A 1 302 ? 4.817 15.871 6.850 1.00 96.38 302 GLU A C 1
ATOM 2418 O O . GLU A 1 302 ? 5.427 15.421 5.879 1.00 96.38 302 GLU A O 1
ATOM 2423 N N . MET A 1 303 ? 3.514 15.633 7.028 1.00 95.00 303 MET A N 1
ATOM 2424 C CA . MET A 1 303 ? 2.711 14.861 6.071 1.00 95.00 303 MET A CA 1
ATOM 2425 C C . MET A 1 303 ? 2.613 15.531 4.699 1.00 95.00 303 MET A C 1
ATOM 2427 O O . MET A 1 303 ? 2.547 14.857 3.672 1.00 95.00 303 MET A O 1
ATOM 2431 N N . THR A 1 304 ? 2.650 16.862 4.644 1.00 95.00 304 THR A N 1
ATOM 2432 C CA . THR A 1 304 ? 2.666 17.584 3.364 1.00 95.00 304 THR A CA 1
ATOM 2433 C C . THR A 1 304 ? 3.943 17.283 2.573 1.00 95.00 304 THR A C 1
ATOM 2435 O O . THR A 1 304 ? 3.864 17.037 1.371 1.00 95.00 304 THR A O 1
ATOM 2438 N N . LYS A 1 305 ? 5.098 17.157 3.243 1.00 94.19 305 LYS A N 1
ATOM 2439 C CA . LYS A 1 305 ? 6.351 16.718 2.597 1.00 94.19 305 LYS A CA 1
ATOM 2440 C C . LYS A 1 305 ? 6.253 15.296 2.035 1.00 94.19 305 LYS A C 1
ATOM 2442 O O . LYS A 1 305 ? 6.867 15.005 1.010 1.00 94.19 305 LYS A O 1
ATOM 2447 N N . LEU A 1 306 ? 5.506 14.406 2.695 1.00 91.94 306 LEU A N 1
ATOM 2448 C CA . LEU A 1 306 ? 5.252 13.050 2.196 1.00 91.94 306 LEU A CA 1
ATOM 2449 C C . LEU A 1 306 ? 4.434 13.079 0.898 1.00 91.94 306 LEU A C 1
ATOM 2451 O O . LEU A 1 306 ? 4.787 12.402 -0.068 1.00 91.94 306 LEU A O 1
ATOM 2455 N N . ILE A 1 307 ? 3.377 13.892 0.857 1.00 91.50 307 ILE A N 1
ATOM 2456 C CA . ILE A 1 307 ? 2.516 14.056 -0.323 1.00 91.50 307 ILE A CA 1
ATOM 2457 C C . ILE A 1 307 ? 3.297 14.637 -1.510 1.00 91.50 307 ILE A C 1
ATOM 2459 O O . ILE A 1 307 ? 3.122 14.178 -2.632 1.00 91.50 307 ILE A O 1
ATOM 2463 N N . GLU A 1 308 ? 4.198 15.593 -1.275 1.00 91.19 308 GLU A N 1
ATOM 2464 C CA . GLU A 1 308 ? 5.035 16.183 -2.333 1.00 91.19 308 GLU A CA 1
ATOM 2465 C C . GLU A 1 308 ? 6.040 15.191 -2.945 1.00 91.19 308 GLU A C 1
ATOM 2467 O O . GLU A 1 308 ? 6.437 15.346 -4.100 1.00 91.19 308 GLU A O 1
ATOM 2472 N N . LYS A 1 309 ? 6.478 14.183 -2.179 1.00 87.00 309 LYS A N 1
ATOM 2473 C CA . LYS A 1 309 ? 7.517 13.228 -2.603 1.00 87.00 309 LYS A CA 1
ATOM 2474 C C . LYS A 1 309 ? 6.979 11.936 -3.203 1.00 87.00 309 LYS A C 1
ATOM 2476 O O . LYS A 1 309 ? 7.645 11.351 -4.057 1.00 87.00 309 LYS A O 1
ATOM 2481 N N . ALA A 1 310 ? 5.854 11.440 -2.703 1.00 81.44 310 ALA A N 1
ATOM 2482 C CA . ALA A 1 310 ? 5.329 10.138 -3.088 1.00 81.44 310 ALA A CA 1
ATOM 2483 C C . ALA A 1 310 ? 4.470 10.235 -4.350 1.00 81.44 310 ALA A C 1
ATOM 2485 O O . ALA A 1 310 ? 3.617 11.115 -4.479 1.00 81.44 310 ALA A O 1
ATOM 2486 N N . ARG A 1 311 ? 4.647 9.285 -5.270 1.00 75.25 311 ARG A N 1
ATOM 2487 C CA . ARG A 1 311 ? 3.712 9.123 -6.385 1.00 75.25 311 ARG A CA 1
ATOM 2488 C C . ARG A 1 311 ? 2.417 8.505 -5.873 1.00 75.25 311 ARG A C 1
ATOM 2490 O O . ARG A 1 311 ? 2.464 7.465 -5.235 1.00 75.25 311 ARG A O 1
ATOM 2497 N N . ASN A 1 312 ? 1.289 9.136 -6.209 1.00 65.50 312 ASN A N 1
ATOM 2498 C CA . ASN A 1 312 ? -0.059 8.607 -6.000 1.00 65.50 312 ASN A CA 1
ATOM 2499 C C . ASN A 1 312 ? -0.345 8.156 -4.550 1.00 65.50 312 ASN A C 1
ATOM 2501 O O . ASN A 1 312 ? -0.272 6.979 -4.214 1.00 65.50 312 ASN A O 1
ATOM 2505 N N . ASN A 1 313 ? -0.645 9.122 -3.680 1.00 79.31 313 ASN A N 1
ATOM 2506 C CA . ASN A 1 313 ? -0.559 8.929 -2.235 1.00 79.31 313 ASN A CA 1
ATOM 2507 C C . ASN A 1 313 ? -1.896 9.141 -1.510 1.00 79.31 313 ASN A C 1
ATOM 2509 O O . ASN A 1 313 ? -2.016 10.017 -0.652 1.00 79.31 313 ASN A O 1
ATOM 2513 N N . ALA A 1 314 ? -2.914 8.359 -1.882 1.00 87.81 314 ALA A N 1
ATOM 2514 C CA . ALA A 1 314 ? -4.230 8.422 -1.246 1.00 87.81 314 ALA A CA 1
ATOM 2515 C C . ALA A 1 314 ? -4.145 8.239 0.281 1.00 87.81 314 ALA A C 1
ATOM 2517 O O . ALA A 1 314 ? -4.748 9.014 1.025 1.00 87.81 314 ALA A O 1
ATOM 2518 N N . SER A 1 315 ? -3.317 7.293 0.743 1.00 87.12 315 SER A N 1
ATOM 2519 C CA . SER A 1 315 ? -3.099 7.035 2.170 1.00 87.12 315 SER A CA 1
ATOM 2520 C C . SER A 1 315 ? -2.475 8.223 2.908 1.00 87.12 315 SER A C 1
ATOM 2522 O O . SER A 1 315 ? -2.860 8.502 4.039 1.00 87.12 315 SER A O 1
ATOM 2524 N N . ALA A 1 316 ? -1.572 8.999 2.297 1.00 89.38 316 ALA A N 1
ATOM 2525 C CA . ALA A 1 316 ? -1.036 10.175 2.985 1.00 89.38 316 ALA A CA 1
ATOM 2526 C C . ALA A 1 316 ? -2.034 11.326 3.101 1.00 89.38 316 ALA A C 1
ATOM 2528 O O . ALA A 1 316 ? -1.980 12.045 4.096 1.00 89.38 316 ALA A O 1
ATOM 2529 N N . PHE A 1 317 ? -2.936 11.516 2.131 1.00 93.31 317 PHE A N 1
ATOM 2530 C CA . PHE A 1 317 ? -4.044 12.461 2.310 1.00 93.31 317 PHE A CA 1
ATOM 2531 C C . PHE A 1 317 ? -4.946 12.015 3.462 1.00 93.31 317 PHE A C 1
ATOM 2533 O O . PHE A 1 317 ? -5.305 12.826 4.314 1.00 93.31 317 PHE A O 1
ATOM 2540 N N . GLU A 1 318 ? -5.244 10.718 3.534 1.00 92.12 318 GLU A N 1
ATOM 2541 C CA . GLU A 1 318 ? -6.003 10.129 4.633 1.00 92.12 318 GLU A CA 1
ATOM 2542 C C . GLU A 1 318 ? -5.339 10.390 5.993 1.00 92.12 318 GLU A C 1
ATOM 2544 O O . GLU A 1 318 ? -5.932 11.056 6.841 1.00 92.12 318 GLU A O 1
ATOM 2549 N N . LYS A 1 319 ? -4.078 9.985 6.172 1.00 90.12 319 LYS A N 1
ATOM 2550 C CA . LYS A 1 319 ? -3.325 10.181 7.422 1.00 90.12 319 LYS A CA 1
ATOM 2551 C C . LYS A 1 319 ? -3.139 11.669 7.757 1.00 90.12 319 LYS A C 1
ATOM 2553 O O . LYS A 1 319 ? -3.215 12.065 8.916 1.00 90.12 319 LYS A O 1
ATOM 2558 N N . ARG A 1 320 ? -2.957 12.551 6.762 1.00 94.31 320 ARG A N 1
ATOM 2559 C CA . ARG A 1 320 ? -2.857 14.006 7.001 1.00 94.31 320 ARG A CA 1
ATOM 2560 C C . ARG A 1 320 ? -4.164 14.604 7.524 1.00 94.31 320 ARG A C 1
ATOM 2562 O O . ARG A 1 320 ? -4.117 15.557 8.310 1.00 94.31 320 ARG A O 1
ATOM 2569 N N . SER A 1 321 ? -5.312 14.042 7.137 1.00 93.12 321 SER A N 1
ATOM 2570 C CA . SER A 1 321 ? -6.626 14.514 7.585 1.00 93.12 321 SER A CA 1
ATOM 2571 C C . SER A 1 321 ? -6.775 14.487 9.117 1.00 93.12 321 SER A C 1
ATOM 2573 O O . SER A 1 321 ? -7.434 15.353 9.692 1.00 93.12 321 SER A O 1
ATOM 2575 N N . GLU A 1 322 ? -6.073 13.579 9.801 1.00 90.56 322 GLU A N 1
ATOM 2576 C CA . GLU A 1 322 ? -6.052 13.464 11.265 1.00 90.56 322 GLU A CA 1
ATOM 2577 C C . GLU A 1 322 ? -5.395 14.684 11.940 1.00 90.56 322 GLU A C 1
ATOM 2579 O O . GLU A 1 322 ? -5.762 15.108 13.045 1.00 90.56 322 GLU A O 1
ATOM 2584 N N . TYR A 1 323 ? -4.449 15.326 11.251 1.00 91.31 323 TYR A N 1
ATOM 2585 C CA . TYR A 1 323 ? -3.656 16.437 11.779 1.00 91.31 323 TYR A CA 1
ATOM 2586 C C . TYR A 1 323 ? -4.210 17.819 11.422 1.00 91.31 323 TYR A C 1
ATOM 2588 O O . TYR A 1 323 ? -3.558 18.822 11.706 1.00 91.31 323 TYR A O 1
ATOM 2596 N N . CYS A 1 324 ? -5.412 17.919 10.854 1.00 89.50 324 CYS A N 1
ATOM 2597 C CA . CYS A 1 324 ? -6.000 19.204 10.477 1.00 89.50 324 CYS A CA 1
ATOM 2598 C C . CYS A 1 324 ? -7.421 19.415 11.016 1.00 89.50 324 CYS A C 1
ATOM 2600 O O . CYS A 1 324 ? -8.038 18.549 11.640 1.00 89.50 324 CYS A O 1
ATOM 2602 N N . ASP A 1 325 ? -7.922 20.638 10.866 1.00 89.81 325 ASP A N 1
ATOM 2603 C CA . ASP A 1 325 ? -9.292 20.975 11.241 1.00 89.81 325 ASP A CA 1
ATOM 2604 C C . ASP A 1 325 ? -10.301 20.352 10.267 1.00 89.81 325 ASP A C 1
ATOM 2606 O O . ASP A 1 325 ? -9.975 20.020 9.129 1.00 89.81 325 ASP A O 1
ATOM 2610 N N . ARG A 1 326 ? -11.556 20.235 10.713 1.00 87.62 326 ARG A N 1
ATOM 2611 C CA . ARG A 1 326 ? -12.638 19.501 10.035 1.00 87.62 326 ARG A CA 1
ATOM 2612 C C . ARG A 1 326 ? -12.786 19.817 8.540 1.00 87.62 326 ARG A C 1
ATOM 2614 O O . ARG A 1 326 ? -13.021 18.905 7.753 1.00 87.62 326 ARG A O 1
ATOM 2621 N N . ASP A 1 327 ? -12.664 21.081 8.140 1.00 89.00 327 ASP A N 1
ATOM 2622 C CA . ASP A 1 327 ? -12.835 21.482 6.735 1.00 89.00 327 ASP A CA 1
ATOM 2623 C C . ASP A 1 327 ? -11.647 21.069 5.857 1.00 89.00 327 ASP A C 1
ATOM 2625 O O . ASP A 1 327 ? -11.840 20.596 4.736 1.00 89.00 327 ASP A O 1
ATOM 2629 N N . MET A 1 328 ? -10.424 21.173 6.383 1.00 91.56 328 MET A N 1
ATOM 2630 C CA . MET A 1 328 ? -9.229 20.662 5.706 1.00 91.56 328 MET A CA 1
ATOM 2631 C C . MET A 1 328 ? -9.265 19.132 5.632 1.00 91.56 328 MET A C 1
ATOM 2633 O O . MET A 1 328 ? -8.993 18.575 4.572 1.00 91.56 328 MET A O 1
ATOM 2637 N N . ALA A 1 329 ? -9.716 18.465 6.700 1.00 92.00 329 ALA A N 1
ATOM 2638 C CA . ALA A 1 329 ? -9.855 17.012 6.738 1.00 92.00 329 ALA A CA 1
ATOM 2639 C C . ALA A 1 329 ? -10.847 16.518 5.676 1.00 92.00 329 ALA A C 1
ATOM 2641 O O . ALA A 1 329 ? -10.545 15.597 4.925 1.00 92.00 329 ALA A O 1
ATOM 2642 N N . LYS A 1 330 ? -12.002 17.183 5.529 1.00 91.06 330 LYS A N 1
ATOM 2643 C CA . LYS A 1 330 ? -12.963 16.900 4.447 1.00 91.06 330 LYS A CA 1
ATOM 2644 C C . LYS A 1 330 ? -12.328 17.019 3.058 1.00 91.06 330 LYS A C 1
ATOM 2646 O O . LYS A 1 330 ? -12.609 16.185 2.198 1.00 91.06 330 LYS A O 1
ATOM 2651 N N . SER A 1 331 ? -11.508 18.047 2.831 1.00 93.44 331 SER A N 1
ATOM 2652 C CA . SER A 1 331 ? -10.816 18.251 1.553 1.00 93.44 331 SER A CA 1
ATOM 2653 C C . SER A 1 331 ? -9.805 17.138 1.278 1.00 93.44 331 SER A C 1
ATOM 2655 O O . SER A 1 331 ? -9.812 16.566 0.189 1.00 93.44 331 SER A O 1
ATOM 2657 N N . ASP A 1 332 ? -8.980 16.795 2.267 1.00 94.50 332 ASP A N 1
ATOM 2658 C CA . ASP A 1 332 ? -7.985 15.726 2.152 1.00 94.50 332 ASP A CA 1
ATOM 2659 C C . ASP A 1 332 ? -8.647 14.364 1.907 1.00 94.50 332 ASP A C 1
ATOM 2661 O O . ASP A 1 332 ? -8.264 13.651 0.986 1.00 94.50 332 ASP A O 1
ATOM 2665 N N . LEU A 1 333 ? -9.718 14.036 2.632 1.00 93.88 333 LEU A N 1
ATOM 2666 C CA . LEU A 1 333 ? -10.465 12.786 2.446 1.00 93.88 333 LEU A CA 1
ATOM 2667 C C . LEU A 1 333 ? -11.217 12.725 1.109 1.00 93.88 333 LEU A C 1
ATOM 2669 O O . LEU A 1 333 ? -11.399 11.651 0.530 1.00 93.88 333 LEU A O 1
ATOM 2673 N N . SER A 1 334 ? -11.625 13.880 0.580 1.00 94.19 334 SER A N 1
ATOM 2674 C CA . SER A 1 334 ? -12.178 13.962 -0.775 1.00 94.19 334 SER A CA 1
ATOM 2675 C C . SER A 1 334 ? -11.103 13.684 -1.826 1.00 94.19 334 SER A C 1
ATOM 2677 O O . SER A 1 334 ? -11.379 12.986 -2.794 1.00 94.19 334 SER A O 1
ATOM 2679 N N . MET A 1 335 ? -9.874 14.174 -1.629 1.00 93.19 335 MET A N 1
ATOM 2680 C CA . MET A 1 335 ? -8.748 13.835 -2.504 1.00 93.19 335 MET A CA 1
ATOM 2681 C C . MET A 1 335 ? -8.361 12.355 -2.372 1.00 93.19 335 MET A C 1
ATOM 2683 O O . MET A 1 335 ? -8.140 11.698 -3.385 1.00 93.19 335 MET A O 1
ATOM 2687 N N . ALA A 1 336 ? -8.349 11.803 -1.153 1.00 93.19 336 ALA A N 1
ATOM 2688 C CA . ALA A 1 336 ? -8.054 10.391 -0.913 1.00 93.19 336 ALA A CA 1
ATOM 2689 C C . ALA A 1 336 ? -8.995 9.476 -1.714 1.00 93.19 336 ALA A C 1
ATOM 2691 O O . ALA A 1 336 ? -8.517 8.625 -2.451 1.00 93.19 336 ALA A O 1
ATOM 2692 N N . THR A 1 337 ? -10.309 9.727 -1.674 1.00 92.06 337 THR A N 1
ATOM 2693 C CA . THR A 1 337 ? -11.304 8.934 -2.431 1.00 92.06 337 THR A CA 1
ATOM 2694 C C . THR A 1 337 ? -11.311 9.183 -3.936 1.00 92.06 337 THR A C 1
ATOM 2696 O O . THR A 1 337 ? -11.790 8.342 -4.690 1.00 92.06 337 THR A O 1
ATOM 2699 N N . GLN A 1 338 ? -10.783 10.319 -4.402 1.00 89.94 338 GLN A N 1
ATOM 2700 C CA . GLN A 1 338 ? -10.557 10.548 -5.833 1.00 89.94 338 GLN A CA 1
ATOM 2701 C C . GLN A 1 338 ? -9.370 9.743 -6.368 1.00 89.94 338 GLN A C 1
ATOM 2703 O O . GLN A 1 338 ? -9.389 9.346 -7.531 1.00 89.94 338 GLN A O 1
ATOM 2708 N N . LEU A 1 339 ? -8.339 9.546 -5.544 1.00 90.06 339 LEU A N 1
ATOM 2709 C CA . LEU A 1 339 ? -7.141 8.782 -5.896 1.00 90.06 339 LEU A CA 1
ATOM 2710 C C . LEU A 1 339 ? -7.342 7.275 -5.707 1.00 90.06 339 LEU A C 1
ATOM 2712 O O . LEU A 1 339 ? -6.870 6.491 -6.528 1.00 90.06 339 LEU A O 1
ATOM 2716 N N . ASP A 1 340 ? -8.032 6.900 -4.632 1.00 90.50 340 ASP A N 1
ATOM 2717 C CA . ASP A 1 340 ? -8.314 5.528 -4.229 1.00 90.50 340 ASP A CA 1
ATOM 2718 C C . ASP A 1 340 ? -9.711 5.437 -3.580 1.00 90.50 340 ASP A C 1
ATOM 2720 O O . ASP A 1 340 ? -9.886 5.727 -2.390 1.00 90.50 340 ASP A O 1
ATOM 2724 N N . PRO A 1 341 ? -10.729 5.044 -4.360 1.00 91.19 341 PRO A N 1
ATOM 2725 C CA . PRO A 1 341 ? -12.090 4.859 -3.871 1.00 91.19 341 PRO A CA 1
ATOM 2726 C C . PRO A 1 341 ? -12.256 3.679 -2.905 1.00 91.19 341 PRO A C 1
ATOM 2728 O O . PRO A 1 341 ? -13.270 3.618 -2.217 1.00 91.19 341 PRO A O 1
ATOM 2731 N N . LEU A 1 342 ? -11.304 2.740 -2.838 1.00 89.25 342 LEU A N 1
ATOM 2732 C CA . LEU A 1 342 ? -11.420 1.534 -2.009 1.00 89.25 342 LEU A CA 1
ATOM 2733 C C . LEU A 1 342 ? -11.143 1.805 -0.523 1.00 89.25 342 LEU A C 1
ATOM 2735 O O . LEU A 1 342 ? -11.431 0.957 0.324 1.00 89.25 342 LEU A O 1
ATOM 2739 N N . ARG A 1 343 ? -10.620 2.986 -0.170 1.00 88.19 343 ARG A N 1
ATOM 2740 C CA . ARG A 1 343 ? -10.362 3.343 1.233 1.00 88.19 343 ARG A CA 1
ATOM 2741 C C . ARG A 1 343 ? -11.670 3.623 1.964 1.00 88.19 343 ARG A C 1
ATOM 2743 O O . ARG A 1 343 ? -12.400 4.553 1.625 1.00 88.19 343 ARG A O 1
ATOM 2750 N N . THR A 1 344 ? -11.954 2.863 3.020 1.00 88.50 344 THR A N 1
ATOM 2751 C CA . THR A 1 344 ? -13.232 2.949 3.751 1.00 88.50 344 THR A CA 1
ATOM 2752 C C . THR A 1 344 ? -13.280 4.110 4.750 1.00 88.50 344 THR A C 1
ATOM 2754 O O . THR A 1 344 ? -14.347 4.689 4.977 1.00 88.50 344 THR A O 1
ATOM 2757 N N . TYR A 1 345 ? -12.140 4.492 5.341 1.00 89.69 345 TYR A N 1
ATOM 2758 C CA . TYR A 1 345 ? -12.063 5.546 6.362 1.00 89.69 345 TYR A CA 1
ATOM 2759 C C . TYR A 1 345 ? -12.624 6.904 5.896 1.00 89.69 345 TYR A C 1
ATOM 2761 O O . TYR A 1 345 ? -13.463 7.464 6.612 1.00 89.69 345 TYR A O 1
ATOM 2769 N N . PRO A 1 346 ? -12.294 7.421 4.693 1.00 93.06 346 PRO A N 1
ATOM 2770 C CA . PRO A 1 346 ? -12.899 8.649 4.179 1.00 93.06 346 PRO A CA 1
ATOM 2771 C C . PRO A 1 346 ? -14.432 8.664 4.141 1.00 93.06 346 PRO A C 1
ATOM 2773 O O . PRO A 1 346 ? -15.044 9.706 4.392 1.00 93.06 346 PRO A O 1
ATOM 2776 N N . TYR A 1 347 ? -15.074 7.535 3.827 1.00 93.50 347 TYR A N 1
ATOM 2777 C CA . TYR A 1 347 ? -16.537 7.433 3.816 1.00 93.50 347 TYR A CA 1
ATOM 2778 C C . TYR A 1 347 ? -17.097 7.416 5.237 1.00 93.50 347 TYR A C 1
ATOM 2780 O O . TYR A 1 347 ? -18.027 8.167 5.527 1.00 93.50 347 TYR A O 1
ATOM 2788 N N . ARG A 1 348 ? -16.485 6.646 6.149 1.00 93.44 348 ARG A N 1
ATOM 2789 C CA . ARG A 1 348 ? -16.871 6.603 7.571 1.00 93.44 348 ARG A CA 1
ATOM 2790 C C . ARG A 1 348 ? -16.785 7.979 8.223 1.00 93.44 348 ARG A C 1
ATOM 2792 O O . ARG A 1 348 ? -17.749 8.426 8.844 1.00 93.44 348 ARG A O 1
ATOM 2799 N N . TYR A 1 349 ? -15.668 8.679 8.029 1.00 92.69 349 TYR A N 1
ATOM 2800 C CA . TYR A 1 349 ? -15.455 10.010 8.591 1.00 92.69 349 TYR A CA 1
ATOM 2801 C C . TYR A 1 349 ? -16.470 11.023 8.052 1.00 92.69 349 TYR A C 1
ATOM 2803 O O . TYR A 1 349 ? -17.117 11.727 8.828 1.00 92.69 349 TYR A O 1
ATOM 2811 N N . ARG A 1 350 ? -16.649 11.096 6.723 1.00 93.31 350 ARG A N 1
ATOM 2812 C CA . ARG A 1 350 ? -17.608 12.031 6.111 1.00 93.31 350 ARG A CA 1
ATOM 2813 C C . ARG A 1 350 ? -19.041 11.732 6.540 1.00 93.31 350 ARG A C 1
ATOM 2815 O O . ARG A 1 350 ? -19.773 12.671 6.841 1.00 93.31 350 ARG A O 1
ATOM 2822 N N . ALA A 1 351 ? -19.423 10.460 6.630 1.00 94.38 351 ALA A N 1
ATOM 2823 C CA . ALA A 1 351 ? -20.747 10.066 7.087 1.00 94.38 351 ALA A CA 1
ATOM 2824 C C . ALA A 1 351 ? -20.985 10.433 8.563 1.00 94.38 351 ALA A C 1
ATOM 2826 O O . ALA A 1 351 ? -22.021 11.012 8.877 1.00 94.38 351 ALA A O 1
ATOM 2827 N N . ALA A 1 352 ? -20.016 10.198 9.456 1.00 92.75 352 ALA A N 1
ATOM 2828 C CA . ALA A 1 352 ? -20.100 10.615 10.861 1.00 92.75 352 ALA A CA 1
ATOM 2829 C C . ALA A 1 352 ? -20.241 12.137 11.002 1.00 92.75 352 ALA A C 1
ATOM 2831 O O . ALA A 1 352 ? -21.117 12.636 11.700 1.00 92.75 352 ALA A O 1
ATOM 2832 N N . VAL A 1 353 ? -19.443 12.883 10.241 1.00 91.38 353 VAL A N 1
ATOM 2833 C CA . VAL A 1 353 ? -19.533 14.341 10.146 1.00 91.38 353 VAL A CA 1
ATOM 2834 C C . VAL A 1 353 ? -20.917 14.802 9.674 1.00 91.38 353 VAL A C 1
ATOM 2836 O O . VAL A 1 353 ? -21.432 15.783 10.205 1.00 91.38 353 VAL A O 1
ATOM 2839 N N . LEU A 1 354 ? -21.509 14.145 8.674 1.00 93.88 354 LEU A N 1
ATOM 2840 C CA . LEU A 1 354 ? -22.854 14.467 8.185 1.00 93.88 354 LEU A CA 1
ATOM 2841 C C . LEU A 1 354 ? -23.921 14.149 9.238 1.00 93.88 354 LEU A C 1
ATOM 2843 O O . LEU A 1 354 ? -24.870 14.918 9.394 1.00 93.88 354 LEU A O 1
ATOM 2847 N N . MET A 1 355 ? -23.736 13.064 9.990 1.00 93.12 355 MET A N 1
ATOM 2848 C CA . MET A 1 355 ? -24.609 12.687 11.097 1.00 93.12 355 MET A CA 1
ATOM 2849 C C . MET A 1 355 ? -24.593 13.745 12.212 1.00 93.12 355 MET A C 1
ATOM 2851 O O . MET A 1 355 ? -25.654 14.188 12.652 1.00 93.12 355 MET A O 1
ATOM 2855 N N . ASP A 1 356 ? -23.407 14.238 12.584 1.00 91.88 356 ASP A N 1
ATOM 2856 C CA . ASP A 1 356 ? -23.234 15.339 13.545 1.00 91.88 356 ASP A CA 1
ATOM 2857 C C . ASP A 1 356 ? -23.869 16.653 13.057 1.00 91.88 356 ASP A C 1
ATOM 2859 O O . ASP A 1 356 ? -24.414 17.426 13.847 1.00 91.88 356 ASP A O 1
ATOM 2863 N N . ASP A 1 357 ? -23.839 16.901 11.744 1.00 92.88 357 ASP A N 1
ATOM 2864 C CA . ASP A 1 357 ? -24.496 18.050 11.109 1.00 92.88 357 ASP A CA 1
ATOM 2865 C C . ASP A 1 357 ? -26.024 17.852 10.944 1.00 92.88 357 ASP A C 1
ATOM 2867 O O . ASP A 1 357 ? -26.695 18.698 10.345 1.00 92.88 357 ASP A O 1
ATOM 2871 N N . HIS A 1 358 ? -26.592 16.761 11.479 1.00 93.69 358 HIS A N 1
ATOM 2872 C CA . HIS A 1 358 ? -28.001 16.358 11.358 1.00 93.69 358 HIS A CA 1
ATOM 2873 C C . HIS A 1 358 ? -28.478 16.131 9.911 1.00 93.69 358 HIS A C 1
ATOM 2875 O O . HIS A 1 358 ? -29.667 16.245 9.604 1.00 93.69 358 HIS A O 1
ATOM 2881 N N . LYS A 1 359 ? -27.557 15.799 9.004 1.00 96.31 359 LYS A N 1
ATOM 2882 C CA . LYS A 1 359 ? -27.820 15.431 7.605 1.00 96.31 359 LYS A CA 1
ATOM 2883 C C . LYS A 1 359 ? -27.870 13.908 7.469 1.00 96.31 359 LYS A C 1
ATOM 2885 O O . LYS A 1 359 ? -27.100 13.305 6.728 1.00 96.31 359 LYS A O 1
ATOM 2890 N N . GLU A 1 360 ? -28.788 13.287 8.203 1.00 95.69 360 GLU A N 1
ATOM 2891 C CA . GLU A 1 360 ? -28.866 11.827 8.370 1.00 95.69 360 GLU A CA 1
ATOM 2892 C C . GLU A 1 360 ? -29.034 11.081 7.033 1.00 95.69 360 GLU A C 1
ATOM 2894 O O . GLU A 1 360 ? -28.382 10.066 6.795 1.00 95.69 360 GLU A O 1
ATOM 2899 N N . GLY A 1 361 ? -29.856 11.615 6.121 1.00 96.25 361 GLY A N 1
ATOM 2900 C CA . GLY A 1 361 ? -30.045 11.037 4.786 1.00 96.25 361 GLY A CA 1
ATOM 2901 C C . GLY A 1 361 ? -28.759 11.027 3.955 1.00 96.25 361 GLY A C 1
ATOM 2902 O O . GLY A 1 361 ? -28.390 9.986 3.418 1.00 96.25 361 GLY A O 1
ATOM 2903 N N . GLU A 1 362 ? -28.035 12.152 3.922 1.00 96.38 362 GLU A N 1
ATOM 2904 C CA . GLU A 1 362 ? -26.748 12.259 3.216 1.00 96.38 362 GLU A CA 1
ATOM 2905 C C . GLU A 1 362 ? -25.702 11.309 3.831 1.00 96.38 362 GLU A C 1
ATOM 2907 O O . GLU A 1 362 ? -24.930 10.694 3.101 1.00 96.38 362 GLU A O 1
ATOM 2912 N N . ALA A 1 363 ? -25.698 11.135 5.159 1.00 95.62 363 ALA A N 1
ATOM 2913 C CA . ALA A 1 363 ? -24.789 10.214 5.846 1.00 95.62 363 ALA A CA 1
ATOM 2914 C C . ALA A 1 363 ? -25.023 8.746 5.442 1.00 95.62 363 ALA A C 1
ATOM 2916 O O . ALA A 1 363 ? -24.071 8.017 5.154 1.00 95.62 363 ALA A O 1
ATOM 2917 N N . ILE A 1 364 ? -26.287 8.312 5.384 1.00 97.44 364 ILE A N 1
ATOM 2918 C CA . ILE A 1 364 ? -26.650 6.960 4.936 1.00 97.44 364 ILE A CA 1
ATOM 2919 C C . ILE A 1 364 ? -26.315 6.755 3.462 1.00 97.44 364 ILE A C 1
ATOM 2921 O O . ILE A 1 364 ? -25.823 5.685 3.097 1.00 97.44 364 ILE A O 1
ATOM 2925 N N . GLU A 1 365 ? -26.569 7.751 2.614 1.00 95.31 365 GLU A N 1
ATOM 2926 C CA . GLU A 1 365 ? -26.199 7.700 1.199 1.00 95.31 365 GLU A CA 1
ATOM 2927 C C . GLU A 1 365 ? -24.686 7.560 1.021 1.00 95.31 365 GLU A C 1
ATOM 2929 O O . GLU A 1 365 ? -24.248 6.749 0.210 1.00 95.31 365 GLU A O 1
ATOM 2934 N N . GLU A 1 366 ? -23.886 8.284 1.807 1.00 94.69 366 GLU A N 1
ATOM 2935 C CA . GLU A 1 366 ? -22.424 8.229 1.736 1.00 94.69 366 GLU A CA 1
ATOM 2936 C C . GLU A 1 366 ? -21.876 6.830 2.056 1.00 94.69 366 GLU A C 1
ATOM 2938 O O . GLU A 1 366 ? -21.054 6.304 1.304 1.00 94.69 366 GLU A O 1
ATOM 2943 N N . LEU A 1 367 ? -22.381 6.182 3.114 1.00 95.00 367 LEU A N 1
ATOM 2944 C CA . LEU A 1 367 ? -22.020 4.794 3.436 1.00 95.00 367 LEU A CA 1
ATOM 2945 C C . LEU A 1 367 ? -22.566 3.807 2.403 1.00 95.00 367 LEU A C 1
ATOM 2947 O O . LEU A 1 367 ? -21.901 2.836 2.058 1.00 95.00 367 LEU A O 1
ATOM 2951 N N . THR A 1 368 ? -23.773 4.051 1.890 1.00 94.94 368 THR A N 1
ATOM 2952 C CA . THR A 1 368 ? -24.395 3.175 0.891 1.00 94.94 368 THR A CA 1
ATOM 2953 C C . THR A 1 368 ? -23.610 3.163 -0.411 1.00 94.94 368 THR A C 1
ATOM 2955 O O . THR A 1 368 ? -23.429 2.085 -0.962 1.00 94.94 368 THR A O 1
ATOM 2958 N N . LYS A 1 369 ? -23.095 4.315 -0.857 1.00 90.81 369 LYS A N 1
ATOM 2959 C CA . LYS A 1 369 ? -22.198 4.396 -2.018 1.00 90.81 369 LYS A CA 1
ATOM 2960 C C . LYS A 1 369 ? -20.938 3.561 -1.825 1.00 90.81 369 LYS A C 1
ATOM 2962 O O . LYS A 1 369 ? -20.540 2.875 -2.746 1.00 90.81 369 LYS A O 1
ATOM 2967 N N . ALA A 1 370 ? -20.312 3.604 -0.651 1.00 92.00 370 ALA A N 1
ATOM 2968 C CA . ALA A 1 370 ? -19.124 2.789 -0.401 1.00 92.00 370 ALA A CA 1
ATOM 2969 C C . ALA A 1 370 ? -19.456 1.286 -0.425 1.00 92.00 370 ALA A C 1
ATOM 2971 O O . ALA A 1 370 ? -18.793 0.509 -1.104 1.00 92.00 370 ALA A O 1
ATOM 2972 N N . ILE A 1 371 ? -20.553 0.898 0.236 1.00 92.69 371 ILE A N 1
ATOM 2973 C CA . ILE A 1 371 ? -21.009 -0.497 0.333 1.00 92.69 371 ILE A CA 1
ATOM 2974 C C . ILE A 1 371 ? -21.359 -1.105 -1.036 1.00 92.69 371 ILE A C 1
ATOM 2976 O O . ILE A 1 371 ? -21.272 -2.321 -1.185 1.00 92.69 371 ILE A O 1
ATOM 2980 N N . THR A 1 372 ? -21.760 -0.308 -2.037 1.00 90.06 372 THR A N 1
ATOM 2981 C CA . THR A 1 372 ? -22.107 -0.855 -3.362 1.00 90.06 372 THR A CA 1
ATOM 2982 C C . THR A 1 372 ? -20.920 -1.444 -4.111 1.00 90.06 372 THR A C 1
ATOM 2984 O O . THR A 1 372 ? -21.141 -2.350 -4.906 1.00 90.06 372 THR A O 1
ATOM 2987 N N . PHE A 1 373 ? -19.701 -0.956 -3.869 1.00 86.69 373 PHE A N 1
ATOM 2988 C CA . PHE A 1 373 ? -18.497 -1.433 -4.560 1.00 86.69 373 PHE A CA 1
ATOM 2989 C C . PHE A 1 373 ? -17.448 -2.048 -3.625 1.00 86.69 373 PHE A C 1
ATOM 2991 O O . PHE A 1 373 ? -16.600 -2.804 -4.082 1.00 86.69 373 PHE A O 1
ATOM 2998 N N . LYS A 1 374 ? -17.498 -1.759 -2.318 1.00 86.19 374 LYS A N 1
ATOM 2999 C CA . LYS A 1 374 ? -16.681 -2.430 -1.303 1.00 86.19 374 LYS A CA 1
ATOM 3000 C C . LYS A 1 374 ? -17.542 -2.791 -0.101 1.00 86.19 374 LYS A C 1
ATOM 3002 O O . LYS A 1 374 ? -17.922 -1.934 0.701 1.00 86.19 374 LYS A O 1
ATOM 3007 N N . LEU A 1 375 ? -17.854 -4.078 0.017 1.00 88.31 375 LEU A N 1
ATOM 3008 C CA . LEU A 1 375 ? -18.580 -4.606 1.160 1.00 88.31 375 LEU A CA 1
ATOM 3009 C C . LEU A 1 375 ? -17.607 -4.789 2.327 1.00 88.31 375 LEU A C 1
ATOM 3011 O O . LEU A 1 375 ? -16.752 -5.662 2.290 1.00 88.31 375 LEU A O 1
ATOM 3015 N N . ASP A 1 376 ? -17.758 -3.968 3.360 1.00 88.00 376 ASP A N 1
ATOM 3016 C CA . ASP A 1 376 ? -16.914 -4.002 4.553 1.00 88.00 376 ASP A CA 1
ATOM 3017 C C . ASP A 1 376 ? -17.775 -4.081 5.820 1.00 88.00 376 ASP A C 1
ATOM 3019 O O . ASP A 1 376 ? -18.833 -3.444 5.929 1.00 88.00 376 ASP A O 1
ATOM 3023 N N . LEU A 1 377 ? -17.301 -4.858 6.795 1.00 90.19 377 LEU A N 1
ATOM 3024 C CA . LEU A 1 377 ? -17.979 -5.064 8.069 1.00 90.19 377 LEU A CA 1
ATOM 3025 C C . LEU A 1 377 ? -18.144 -3.748 8.832 1.00 90.19 377 LEU A C 1
ATOM 3027 O O . LEU A 1 377 ? -19.224 -3.491 9.373 1.00 90.19 377 LEU A O 1
ATOM 3031 N N . GLN A 1 378 ? -17.117 -2.893 8.856 1.00 90.38 378 GLN A N 1
ATOM 3032 C CA . GLN A 1 378 ? -17.165 -1.640 9.612 1.00 90.38 378 GLN A CA 1
ATOM 3033 C C . GLN A 1 378 ? -18.148 -0.647 8.979 1.00 90.38 378 GLN A C 1
ATOM 3035 O O . GLN A 1 378 ? -18.884 0.033 9.700 1.00 90.38 378 GLN A O 1
ATOM 3040 N N . LEU A 1 379 ? -18.213 -0.581 7.643 1.00 91.81 379 LEU A N 1
ATOM 3041 C CA . LEU A 1 379 ? -19.208 0.221 6.921 1.00 91.81 379 LEU A CA 1
ATOM 3042 C C . LEU A 1 379 ? -20.646 -0.232 7.218 1.00 91.81 379 LEU A C 1
ATOM 3044 O O . LEU A 1 379 ? -21.505 0.608 7.507 1.00 91.81 379 LEU A O 1
ATOM 3048 N N . LEU A 1 380 ? -20.911 -1.543 7.176 1.00 94.62 380 LEU A N 1
ATOM 3049 C CA . LEU A 1 380 ? -22.230 -2.107 7.488 1.00 94.62 380 LEU A CA 1
ATOM 3050 C C . LEU A 1 380 ? -22.626 -1.850 8.944 1.00 94.62 380 LEU A C 1
ATOM 3052 O O . LEU A 1 380 ? -23.740 -1.389 9.204 1.00 94.62 380 LEU A O 1
ATOM 3056 N N . HIS A 1 381 ? -21.710 -2.096 9.883 1.00 94.88 381 HIS A N 1
ATOM 3057 C CA . HIS A 1 381 ? -21.932 -1.844 11.304 1.00 94.88 381 HIS A CA 1
ATOM 3058 C C . HIS A 1 381 ? -22.257 -0.367 11.569 1.00 94.88 381 HIS A C 1
ATOM 3060 O O . HIS A 1 381 ? -23.249 -0.054 12.231 1.00 94.88 381 HIS A O 1
ATOM 3066 N N . LEU A 1 382 ? -21.473 0.556 11.000 1.00 95.00 382 LEU A N 1
ATOM 3067 C CA . LEU A 1 382 ? -21.688 1.993 11.167 1.00 95.00 382 LEU A CA 1
ATOM 3068 C C . LEU A 1 382 ? -23.036 2.440 10.584 1.00 95.00 382 LEU A C 1
ATOM 3070 O O . LEU A 1 382 ? -23.764 3.202 11.224 1.00 95.00 382 LEU A O 1
ATOM 3074 N N . ARG A 1 383 ? -23.418 1.933 9.403 1.00 97.06 383 ARG A N 1
ATOM 3075 C CA . ARG A 1 383 ? -24.724 2.248 8.800 1.00 97.06 383 ARG A CA 1
ATOM 3076 C C . ARG A 1 383 ? -25.880 1.693 9.635 1.00 97.06 383 ARG A C 1
ATOM 3078 O O . ARG A 1 383 ? -26.885 2.384 9.816 1.00 97.06 383 ARG A O 1
ATOM 3085 N N . ALA A 1 384 ? -25.723 0.499 10.210 1.00 96.56 384 ALA A N 1
ATOM 3086 C CA . ALA A 1 384 ? -26.693 -0.082 11.133 1.00 96.56 384 ALA A CA 1
ATOM 3087 C C . ALA A 1 384 ? -26.859 0.773 12.402 1.00 96.56 384 ALA A C 1
ATOM 3089 O O . ALA A 1 384 ? -27.993 1.013 12.829 1.00 96.56 384 ALA A O 1
ATOM 3090 N N . ALA A 1 385 ? -25.755 1.276 12.965 1.00 96.19 385 ALA A N 1
ATOM 3091 C CA . ALA A 1 385 ? -25.761 2.171 14.121 1.00 96.19 385 ALA A CA 1
ATOM 3092 C C . ALA A 1 385 ? -26.454 3.508 13.804 1.00 96.19 385 ALA A C 1
ATOM 3094 O O . ALA A 1 385 ? -27.270 3.989 14.590 1.00 96.19 385 ALA A O 1
ATOM 3095 N N . PHE A 1 386 ? -26.225 4.077 12.616 1.00 97.00 386 PHE A N 1
ATOM 3096 C CA . PHE A 1 386 ? -26.951 5.272 12.177 1.00 97.00 386 PHE A CA 1
ATOM 3097 C C . PHE A 1 386 ? -28.450 4.994 12.034 1.00 97.00 386 PHE A C 1
ATOM 3099 O O . PHE A 1 386 ? -29.264 5.763 12.546 1.00 97.00 386 PHE A O 1
ATOM 3106 N N . HIS A 1 387 ? -28.838 3.870 11.426 1.00 96.94 387 HIS A N 1
ATOM 3107 C CA . HIS A 1 387 ? -30.237 3.437 11.372 1.00 96.94 387 HIS A CA 1
ATOM 3108 C C . HIS A 1 387 ? -30.870 3.258 12.754 1.00 96.94 387 HIS A C 1
ATOM 3110 O O . HIS A 1 387 ? -32.028 3.640 12.931 1.00 96.94 387 HIS A O 1
ATOM 3116 N N . GLU A 1 388 ? -30.120 2.751 13.732 1.00 94.81 388 GLU A N 1
ATOM 3117 C CA . GLU A 1 388 ? -30.599 2.595 15.106 1.00 94.81 388 GLU A CA 1
ATOM 3118 C C . GLU A 1 388 ? -30.866 3.956 15.751 1.00 94.81 388 GLU A C 1
ATOM 3120 O O . GLU A 1 388 ? -31.959 4.171 16.277 1.00 94.81 388 GLU A O 1
ATOM 3125 N N . SER A 1 389 ? -29.946 4.912 15.587 1.00 93.56 389 SER A N 1
ATOM 3126 C CA . SER A 1 389 ? -30.115 6.273 16.109 1.00 93.56 389 SER A CA 1
ATOM 3127 C C . SER A 1 389 ? -31.318 7.007 15.493 1.00 93.56 389 SER A C 1
ATOM 3129 O O . SER A 1 389 ? -32.009 7.760 16.179 1.00 93.56 389 SER A O 1
ATOM 3131 N N . MET A 1 390 ? -31.649 6.704 14.231 1.00 93.69 390 MET A N 1
ATOM 3132 C CA . MET A 1 390 ? -32.859 7.176 13.542 1.00 93.69 390 MET A CA 1
ATOM 3133 C C . MET A 1 390 ? -34.124 6.365 13.888 1.00 93.69 390 MET A C 1
ATOM 3135 O O . MET A 1 390 ? -35.190 6.598 13.317 1.00 93.69 390 MET A O 1
ATOM 3139 N N . SER A 1 391 ? -34.036 5.386 14.795 1.00 93.25 391 SER A N 1
ATOM 3140 C CA . SER A 1 391 ? -35.115 4.448 15.151 1.00 93.25 391 SER A CA 1
ATOM 3141 C C . SER A 1 391 ? -35.632 3.576 13.991 1.00 93.25 391 SER A C 1
ATOM 3143 O O . SER A 1 391 ? -36.739 3.030 14.059 1.00 93.25 391 SER A O 1
ATOM 3145 N N . ASN A 1 392 ? -34.842 3.396 12.928 1.00 94.06 392 ASN A N 1
ATOM 3146 C CA . ASN A 1 392 ? -35.154 2.500 11.815 1.00 94.06 392 ASN A CA 1
ATOM 3147 C C . ASN A 1 392 ? -34.608 1.085 12.068 1.00 94.06 392 ASN A C 1
ATOM 3149 O O . ASN A 1 392 ? -33.685 0.609 11.406 1.00 94.06 392 ASN A O 1
ATOM 3153 N N . PHE A 1 393 ? -35.232 0.386 13.016 1.00 93.81 393 PHE A N 1
ATOM 3154 C CA . PHE A 1 393 ? -34.770 -0.932 13.461 1.00 93.81 393 PHE A CA 1
ATOM 3155 C C . PHE A 1 393 ? -34.836 -2.022 12.379 1.00 93.81 393 PHE A C 1
ATOM 3157 O O . PHE A 1 393 ? -34.108 -3.005 12.466 1.00 93.81 393 PHE A O 1
ATOM 3164 N N . VAL A 1 394 ? -35.687 -1.874 11.356 1.00 94.81 394 VAL A N 1
ATOM 3165 C CA . VAL A 1 394 ? -35.768 -2.847 10.251 1.00 94.81 394 VAL A CA 1
ATOM 3166 C C . VAL A 1 394 ? -34.495 -2.799 9.406 1.00 94.81 394 VAL A C 1
ATOM 3168 O O . VAL A 1 394 ? -33.914 -3.847 9.128 1.00 94.81 394 VAL A O 1
ATOM 3171 N N . SER A 1 395 ? -34.038 -1.597 9.040 1.00 95.12 395 SER A N 1
ATOM 3172 C CA . SER A 1 395 ? -32.775 -1.433 8.316 1.00 95.12 395 SER A CA 1
ATOM 3173 C C . SER A 1 395 ? -31.568 -1.799 9.179 1.00 95.12 395 SER A C 1
ATOM 3175 O O . SER A 1 395 ? -30.659 -2.446 8.669 1.00 95.12 395 SER A O 1
ATOM 3177 N N . THR A 1 396 ? -31.581 -1.469 10.480 1.00 96.38 396 THR A N 1
ATOM 3178 C CA . THR A 1 396 ? -30.530 -1.895 11.424 1.00 96.38 396 THR A CA 1
ATOM 3179 C C . THR A 1 396 ? -30.373 -3.411 11.438 1.00 96.38 396 THR A C 1
ATOM 3181 O O . THR A 1 396 ? -29.269 -3.903 11.250 1.00 96.38 396 THR A O 1
ATOM 3184 N N . VAL A 1 397 ? -31.470 -4.162 11.608 1.00 96.56 397 VAL A N 1
ATOM 3185 C CA . VAL A 1 397 ? -31.433 -5.635 11.620 1.00 96.56 397 VAL A CA 1
ATOM 3186 C C . VAL A 1 397 ? -30.841 -6.177 10.322 1.00 96.56 397 VAL A C 1
ATOM 3188 O O . VAL A 1 397 ? -29.969 -7.034 10.382 1.00 96.56 397 VAL A O 1
ATOM 3191 N N . ARG A 1 398 ? -31.261 -5.648 9.166 1.00 95.94 398 ARG A N 1
ATOM 3192 C CA . ARG A 1 398 ? -30.760 -6.087 7.856 1.00 95.94 398 ARG A CA 1
ATOM 3193 C C . ARG A 1 398 ? -29.252 -5.876 7.707 1.00 95.94 398 ARG A C 1
ATOM 3195 O O . ARG A 1 398 ? -28.554 -6.776 7.254 1.00 95.94 398 ARG A O 1
ATOM 3202 N N . ASP A 1 399 ? -28.760 -4.691 8.059 1.00 96.06 399 ASP A N 1
ATOM 3203 C CA . ASP A 1 399 ? -27.337 -4.371 7.927 1.00 96.06 399 ASP A CA 1
ATOM 3204 C C . ASP A 1 399 ? -26.493 -5.147 8.955 1.00 96.06 399 ASP A C 1
ATOM 3206 O O . ASP A 1 399 ? -25.408 -5.616 8.622 1.00 96.06 399 ASP A O 1
ATOM 3210 N N . CYS A 1 400 ? -27.012 -5.375 10.169 1.00 95.62 400 CYS A N 1
ATOM 3211 C CA . CYS A 1 400 ? -26.370 -6.255 11.144 1.00 95.62 400 CYS A CA 1
ATOM 3212 C C . CYS A 1 400 ? -26.316 -7.715 10.675 1.00 95.62 400 CYS A C 1
ATOM 3214 O O . CYS A 1 400 ? -25.302 -8.369 10.881 1.00 95.62 400 CYS A O 1
ATOM 3216 N N . GLU A 1 401 ? -27.378 -8.240 10.057 1.00 95.62 401 GLU A N 1
ATOM 3217 C CA . GLU A 1 401 ? -27.370 -9.596 9.489 1.00 95.62 401 GLU A CA 1
ATOM 3218 C C . GLU A 1 401 ? -26.304 -9.721 8.402 1.00 95.62 401 GLU A C 1
ATOM 3220 O O . GLU A 1 401 ? -25.531 -10.672 8.428 1.00 95.62 401 GLU A O 1
ATOM 3225 N N . ALA A 1 402 ? -26.204 -8.731 7.511 1.00 94.81 402 ALA A N 1
ATOM 3226 C CA . ALA A 1 402 ? -25.156 -8.696 6.496 1.00 94.81 402 ALA A CA 1
ATOM 3227 C C . ALA A 1 402 ? -23.746 -8.651 7.116 1.00 94.81 402 ALA A C 1
ATOM 3229 O O . ALA A 1 402 ? -22.875 -9.403 6.692 1.00 94.81 402 ALA A O 1
ATOM 3230 N N . ALA A 1 403 ? -23.524 -7.828 8.145 1.00 92.88 403 ALA A N 1
ATOM 3231 C CA . ALA A 1 403 ? -22.232 -7.751 8.829 1.00 92.88 403 ALA A CA 1
ATOM 3232 C C . ALA A 1 403 ? -21.870 -9.061 9.555 1.00 92.88 403 ALA A C 1
ATOM 3234 O O . ALA A 1 403 ? -20.730 -9.506 9.483 1.00 92.88 403 ALA A O 1
ATOM 3235 N N . LEU A 1 404 ? -22.842 -9.722 10.194 1.00 94.00 404 LEU A N 1
ATOM 3236 C CA . LEU A 1 404 ? -22.642 -11.017 10.859 1.00 94.00 404 LEU A CA 1
ATOM 3237 C C . LEU A 1 404 ? -22.456 -12.181 9.876 1.00 94.00 404 LEU A C 1
ATOM 3239 O O . LEU A 1 404 ? -21.965 -13.236 10.271 1.00 94.00 404 LEU A O 1
ATOM 3243 N N . CYS A 1 405 ? -22.846 -12.019 8.608 1.00 94.19 405 CYS A N 1
ATOM 3244 C CA . CYS A 1 405 ? -22.462 -12.956 7.556 1.00 94.19 405 CYS A CA 1
ATOM 3245 C C . CYS A 1 405 ? -20.971 -12.852 7.202 1.00 94.19 405 CYS A C 1
ATOM 3247 O O . CYS A 1 405 ? -20.403 -13.869 6.816 1.00 94.19 405 CYS A O 1
ATOM 3249 N N . LEU A 1 406 ? -20.358 -11.667 7.335 1.00 89.31 406 LEU A N 1
ATOM 3250 C CA . LEU A 1 406 ? -18.919 -11.470 7.115 1.00 89.31 406 LEU A CA 1
ATOM 3251 C C . LEU A 1 406 ? -18.101 -11.970 8.309 1.00 89.31 406 LEU A C 1
ATOM 3253 O O . LEU A 1 406 ? -17.178 -12.757 8.132 1.00 89.31 406 LEU A O 1
ATOM 3257 N N . ASP A 1 407 ? -18.477 -11.562 9.524 1.00 90.31 407 ASP A N 1
ATOM 3258 C CA . ASP A 1 407 ? -17.882 -12.073 10.762 1.00 90.31 407 ASP A CA 1
ATOM 3259 C C . ASP A 1 407 ? -18.971 -12.484 11.766 1.00 90.31 407 ASP A C 1
ATOM 3261 O O . ASP A 1 407 ? -19.555 -11.639 12.459 1.00 90.31 407 ASP A O 1
ATOM 3265 N N . PRO A 1 408 ? -19.222 -13.797 11.906 1.00 93.25 408 PRO A N 1
ATOM 3266 C CA . PRO A 1 408 ? -20.177 -14.322 12.872 1.00 93.25 408 PRO A CA 1
ATOM 3267 C C . PRO A 1 408 ? -19.802 -14.091 14.335 1.00 93.25 408 PRO A C 1
ATOM 3269 O O . PRO A 1 408 ? -20.668 -14.253 15.190 1.00 93.25 408 PRO A O 1
ATOM 3272 N N . ASN A 1 409 ? -18.551 -13.761 14.655 1.00 92.44 409 ASN A N 1
ATOM 3273 C CA . ASN A 1 409 ? -18.076 -13.565 16.025 1.00 92.44 409 ASN A CA 1
ATOM 3274 C C . ASN A 1 409 ? -17.928 -12.091 16.394 1.00 92.44 409 ASN A C 1
ATOM 3276 O O . ASN A 1 409 ? -17.634 -11.790 17.555 1.00 92.44 409 ASN A O 1
ATOM 3280 N N . HIS A 1 410 ? -18.162 -11.173 15.454 1.00 91.69 410 HIS A N 1
ATOM 3281 C CA . HIS A 1 410 ? -18.000 -9.758 15.721 1.00 91.69 410 HIS A CA 1
ATOM 3282 C C . HIS A 1 410 ? -18.968 -9.328 16.814 1.00 91.69 410 HIS A C 1
ATOM 3284 O O . HIS A 1 410 ? -20.189 -9.274 16.616 1.00 91.69 410 HIS A O 1
ATOM 3290 N N . ALA A 1 411 ? -18.384 -9.030 17.978 1.00 91.50 411 ALA A N 1
ATOM 3291 C CA . ALA A 1 411 ? -19.112 -8.713 19.176 1.00 91.50 411 ALA A CA 1
ATOM 3292 C C . ALA A 1 411 ? -20.005 -7.513 18.863 1.00 91.50 411 ALA A C 1
ATOM 3294 O O . ALA A 1 411 ? -21.161 -7.790 18.601 1.00 91.50 411 ALA A O 1
ATOM 3295 N N . ASP A 1 412 ? -19.536 -6.266 18.733 1.00 89.88 412 ASP A N 1
ATOM 3296 C CA . ASP A 1 412 ? -20.331 -5.013 18.601 1.00 89.88 412 ASP A CA 1
ATOM 3297 C C . ASP A 1 412 ? -21.527 -4.994 17.624 1.00 89.88 412 ASP A C 1
ATOM 3299 O O . ASP A 1 412 ? -22.501 -4.273 17.872 1.00 89.88 412 ASP A O 1
ATOM 3303 N N . THR A 1 413 ? -21.604 -5.903 16.654 1.00 91.94 413 THR A N 1
ATOM 3304 C CA . THR A 1 413 ? -22.811 -6.105 15.833 1.00 91.94 413 THR A CA 1
ATOM 3305 C C . THR A 1 413 ? -23.906 -6.992 16.470 1.00 91.94 413 THR A C 1
ATOM 3307 O O . THR A 1 413 ? -25.081 -6.669 16.335 1.00 91.94 413 THR A O 1
ATOM 3310 N N . HIS A 1 414 ? -23.596 -8.030 17.262 1.00 92.56 414 HIS A N 1
ATOM 3311 C CA . HIS A 1 414 ? -24.594 -8.949 17.885 1.00 92.56 414 HIS A CA 1
ATOM 3312 C C . HIS A 1 414 ? -25.650 -8.353 18.870 1.00 92.56 414 HIS A C 1
ATOM 3314 O O . HIS A 1 414 ? -26.833 -8.622 18.757 1.00 92.56 414 HIS A O 1
ATOM 3320 N N . GLU A 1 415 ? -25.278 -7.578 19.877 1.00 94.25 415 GLU A N 1
ATOM 3321 C CA . GLU A 1 415 ? -26.025 -6.668 20.772 1.00 94.25 415 GLU A CA 1
ATOM 3322 C C . GLU A 1 415 ? -26.736 -5.584 19.986 1.00 94.25 415 GLU A C 1
ATOM 3324 O O . GLU A 1 415 ? -27.885 -5.327 20.313 1.00 94.25 415 GLU A O 1
ATOM 3329 N N . LEU A 1 416 ? -26.124 -4.966 18.963 1.00 93.69 416 LEU A N 1
ATOM 3330 C CA . LEU A 1 416 ? -26.853 -4.004 18.132 1.00 93.69 416 LEU A CA 1
ATOM 3331 C C . LEU A 1 416 ? -28.016 -4.715 17.425 1.00 93.69 416 LEU A C 1
ATOM 3333 O O . LEU A 1 416 ? -29.163 -4.273 17.510 1.00 93.69 416 LEU A O 1
ATOM 3337 N N . TYR A 1 417 ? -27.742 -5.884 16.844 1.00 95.00 417 TYR A N 1
ATOM 3338 C CA . TYR A 1 417 ? -28.735 -6.790 16.280 1.00 95.00 417 TYR A CA 1
ATOM 3339 C C . TYR A 1 417 ? -29.790 -7.219 17.309 1.00 95.00 417 TYR A C 1
ATOM 3341 O O . TYR A 1 417 ? -30.986 -7.135 17.038 1.00 95.00 417 TYR A O 1
ATOM 3349 N N . SER A 1 418 ? -29.373 -7.642 18.503 1.00 93.75 418 SER A N 1
ATOM 3350 C CA . SER A 1 418 ? -30.261 -8.130 19.565 1.00 93.75 418 SER A CA 1
ATOM 3351 C C . SER A 1 418 ? -31.189 -7.023 20.058 1.00 93.75 418 SER A C 1
ATOM 3353 O O . SER A 1 418 ? -32.407 -7.208 20.069 1.00 93.75 418 SER A O 1
ATOM 3355 N N . LYS A 1 419 ? -30.637 -5.838 20.352 1.00 93.38 419 LYS A N 1
ATOM 3356 C CA . LYS A 1 419 ? -31.393 -4.633 20.715 1.00 93.38 419 LYS A CA 1
ATOM 3357 C C . LYS A 1 419 ? -32.394 -4.269 19.620 1.00 93.38 419 LYS A C 1
ATOM 3359 O O . LYS A 1 419 ? -33.577 -4.083 19.903 1.00 93.38 419 LYS A O 1
ATOM 3364 N N . ALA A 1 420 ? -31.959 -4.206 18.362 1.00 93.38 420 ALA A N 1
ATOM 3365 C CA . ALA A 1 420 ? -32.839 -3.854 17.251 1.00 93.38 420 ALA A CA 1
ATOM 3366 C C . ALA A 1 420 ? -33.951 -4.900 17.045 1.00 93.38 420 ALA A C 1
ATOM 3368 O O . ALA A 1 420 ? -35.114 -4.547 16.839 1.00 93.38 420 ALA A O 1
ATOM 3369 N N . ARG A 1 421 ? -33.636 -6.193 17.173 1.00 93.06 421 ARG A N 1
ATOM 3370 C CA . ARG A 1 421 ? -34.598 -7.293 17.021 1.00 93.06 421 ARG A CA 1
ATOM 3371 C C . ARG A 1 421 ? -35.654 -7.304 18.123 1.00 93.06 421 ARG A C 1
ATOM 3373 O O . ARG A 1 421 ? -36.826 -7.556 17.832 1.00 93.06 421 ARG A O 1
ATOM 3380 N N . GLU A 1 422 ? -35.277 -7.004 19.363 1.00 91.44 422 GLU A N 1
ATOM 3381 C CA . GLU A 1 422 ? -36.224 -6.814 20.468 1.00 91.44 422 GLU A CA 1
ATOM 3382 C C . GLU A 1 422 ? -37.214 -5.689 20.152 1.00 91.44 422 GLU A C 1
ATOM 3384 O O . GLU A 1 422 ? -38.427 -5.913 20.188 1.00 91.44 422 GLU A O 1
ATOM 3389 N N . ARG A 1 423 ? -36.717 -4.526 19.713 1.00 89.94 423 ARG A N 1
ATOM 3390 C CA . ARG A 1 423 ? -37.551 -3.375 19.327 1.00 89.94 423 ARG A CA 1
ATOM 3391 C C . ARG A 1 423 ? -38.493 -3.685 18.163 1.00 89.94 423 ARG A C 1
ATOM 3393 O O . ARG A 1 423 ? -39.671 -3.329 18.214 1.00 89.94 423 ARG A O 1
ATOM 3400 N N . VAL A 1 424 ? -38.024 -4.395 17.133 1.00 89.31 424 VAL A N 1
ATOM 3401 C CA . VAL A 1 424 ? -38.876 -4.838 16.010 1.00 89.31 424 VAL A CA 1
ATOM 3402 C C . VAL A 1 424 ? -39.981 -5.780 16.500 1.00 89.31 424 VAL A C 1
ATOM 3404 O O . VAL A 1 424 ? -41.133 -5.672 16.071 1.00 89.31 424 VAL A O 1
ATOM 3407 N N . ASN A 1 425 ? -39.662 -6.702 17.409 1.00 85.38 425 ASN A N 1
ATOM 3408 C CA . ASN A 1 425 ? -40.641 -7.631 17.973 1.00 85.38 425 ASN A CA 1
ATOM 3409 C C . ASN A 1 425 ? -41.670 -6.925 18.872 1.00 85.38 425 ASN A C 1
ATOM 3411 O O . ASN A 1 425 ? -42.848 -7.290 18.851 1.00 85.38 425 ASN A O 1
ATOM 3415 N N . GLU A 1 426 ? -41.266 -5.900 19.622 1.00 80.56 426 GLU A N 1
ATOM 3416 C CA . GLU A 1 426 ? -42.172 -5.040 20.395 1.00 80.56 426 GLU A CA 1
ATOM 3417 C C . GLU A 1 426 ? -43.135 -4.265 19.488 1.00 80.56 426 GLU A C 1
ATOM 3419 O O . GLU A 1 426 ? -44.348 -4.283 19.718 1.00 80.56 426 GLU A O 1
ATOM 3424 N N . GLN A 1 427 ? -42.631 -3.666 18.404 1.00 69.94 427 GLN A N 1
ATOM 3425 C CA . GLN A 1 427 ? -43.459 -2.972 17.412 1.00 69.94 427 GLN A CA 1
ATOM 3426 C C . GLN A 1 427 ? -44.455 -3.920 16.722 1.00 69.94 427 GLN A C 1
ATOM 3428 O O . GLN A 1 427 ? -45.601 -3.544 16.471 1.00 69.94 427 GLN A O 1
ATOM 3433 N N . LYS A 1 428 ? -44.066 -5.180 16.475 1.00 68.88 428 LYS A N 1
ATOM 3434 C CA . LYS A 1 428 ? -44.962 -6.219 15.932 1.00 68.88 428 LYS A CA 1
ATOM 3435 C C . LYS A 1 428 ? -46.021 -6.701 16.930 1.00 68.88 428 LYS A C 1
ATOM 3437 O O . LYS A 1 428 ? -47.093 -7.119 16.497 1.00 68.88 428 LYS A O 1
ATOM 3442 N N . LYS A 1 429 ? -45.754 -6.656 18.242 1.00 61.62 429 LYS A N 1
ATOM 3443 C CA . LYS A 1 429 ? -46.725 -7.019 19.297 1.00 61.62 429 LYS A CA 1
ATOM 3444 C C . LYS A 1 429 ? -47.809 -5.956 19.504 1.00 61.62 429 LYS A C 1
ATOM 3446 O O . LYS A 1 429 ? -48.919 -6.312 19.898 1.00 61.62 429 LYS A O 1
ATOM 3451 N N . PHE A 1 430 ? -47.525 -4.690 19.194 1.00 50.91 430 PHE A N 1
ATOM 3452 C CA . PHE A 1 430 ? -48.481 -3.580 19.263 1.00 50.91 430 PHE A CA 1
ATOM 3453 C C . PHE A 1 430 ? -48.729 -2.940 17.885 1.00 50.91 430 PHE A C 1
ATOM 3455 O O . PHE A 1 430 ? -48.416 -1.765 17.685 1.00 50.91 430 PHE A O 1
ATOM 3462 N N . PRO A 1 431 ? -49.342 -3.648 16.916 1.00 46.44 431 PRO A N 1
ATOM 3463 C CA . PRO A 1 431 ? -49.847 -2.980 15.728 1.00 46.44 431 PRO A CA 1
ATOM 3464 C C . PRO A 1 431 ? -51.010 -2.094 16.199 1.00 46.44 431 PRO A C 1
ATOM 3466 O O . PRO A 1 431 ? -52.035 -2.618 16.622 1.00 46.44 431 PRO A O 1
ATOM 3469 N N . TRP A 1 432 ? -50.805 -0.775 16.234 1.00 43.50 432 TRP A N 1
ATOM 3470 C CA . TRP A 1 432 ? -51.694 0.264 16.779 1.00 43.50 432 TRP A CA 1
ATOM 3471 C C . TRP A 1 432 ? -53.183 -0.117 17.007 1.00 43.50 432 TRP A C 1
ATOM 3473 O O . TRP A 1 432 ? -53.842 -0.628 16.093 1.00 43.50 432 TRP A O 1
ATOM 3483 N N . PRO A 1 433 ? -53.789 0.266 18.157 1.00 47.84 433 PRO A N 1
ATOM 3484 C CA . PRO A 1 433 ? -55.207 0.038 18.472 1.00 47.84 433 PRO A CA 1
ATOM 3485 C C . PRO A 1 433 ? -56.201 0.570 17.433 1.00 47.84 433 PRO A C 1
ATOM 3487 O O . PRO A 1 433 ? -57.336 0.107 17.408 1.00 47.84 433 PRO A O 1
ATOM 3490 N N . TRP A 1 434 ? -55.803 1.489 16.549 1.00 41.12 434 TRP A N 1
ATOM 3491 C CA . TRP A 1 434 ? -56.675 2.100 15.542 1.00 41.12 434 TRP A CA 1
ATOM 3492 C C . TRP A 1 434 ? -57.308 1.098 14.569 1.00 41.12 434 TRP A C 1
ATOM 3494 O O . TRP A 1 434 ? -58.451 1.297 14.183 1.00 41.12 434 TRP A O 1
ATOM 3504 N N . LYS A 1 435 ? -56.682 -0.047 14.249 1.00 42.81 435 LYS A N 1
ATOM 3505 C CA . LYS A 1 435 ? -57.369 -1.082 13.440 1.00 42.81 435 LYS A CA 1
ATOM 3506 C C . LYS A 1 435 ? -58.542 -1.739 14.174 1.00 42.81 435 LYS A C 1
ATOM 3508 O O . LYS A 1 435 ? -59.496 -2.147 13.524 1.00 42.81 435 LYS A O 1
ATOM 3513 N N . ARG A 1 436 ? -58.506 -1.815 15.510 1.00 46.00 436 ARG A N 1
ATOM 3514 C CA . ARG A 1 436 ? -59.627 -2.303 16.332 1.00 46.00 436 ARG A CA 1
ATOM 3515 C C . ARG A 1 436 ? -60.576 -1.184 16.756 1.00 46.00 436 ARG A C 1
ATOM 3517 O O . ARG A 1 436 ? -61.767 -1.442 16.836 1.00 46.00 436 ARG A O 1
ATOM 3524 N N . VAL A 1 437 ? -60.082 0.034 16.983 1.00 49.59 437 VAL A N 1
ATOM 3525 C CA . VAL A 1 437 ? -60.895 1.207 17.346 1.00 49.59 437 VAL A CA 1
ATOM 3526 C C . VAL A 1 437 ? -61.678 1.712 16.132 1.00 49.59 437 VAL A C 1
ATOM 3528 O O . VAL A 1 437 ? -62.888 1.832 16.240 1.00 49.59 437 VAL A O 1
ATOM 3531 N N . CYS A 1 438 ? -61.081 1.823 14.940 1.00 45.34 438 CYS A N 1
ATOM 3532 C CA . CYS A 1 438 ? -61.824 2.145 13.715 1.00 45.34 438 CYS A CA 1
ATOM 3533 C C . CYS A 1 438 ? -62.789 1.024 13.298 1.00 45.34 438 CYS A C 1
ATOM 3535 O O . CYS A 1 438 ? -63.876 1.322 12.821 1.00 45.34 438 CYS A O 1
ATOM 3537 N N . GLN A 1 439 ? -62.468 -0.259 13.522 1.00 46.59 439 GLN A N 1
ATOM 3538 C CA . GLN A 1 439 ? -63.434 -1.351 13.293 1.00 46.59 439 GLN A CA 1
ATOM 3539 C C . GLN A 1 439 ? -64.546 -1.409 14.356 1.00 46.59 439 GLN A C 1
ATOM 3541 O O . GLN A 1 439 ? -65.628 -1.916 14.066 1.00 46.59 439 GLN A O 1
ATOM 3546 N N . ALA A 1 440 ? -64.314 -0.904 15.572 1.00 49.81 440 ALA A N 1
ATOM 3547 C CA . ALA A 1 440 ? -65.304 -0.870 16.650 1.00 49.81 440 ALA A CA 1
ATOM 3548 C C . ALA A 1 440 ? -66.183 0.393 16.625 1.00 49.81 440 ALA A C 1
ATOM 3550 O O . ALA A 1 440 ? -67.357 0.308 16.981 1.00 49.81 440 ALA A O 1
ATOM 3551 N N . GLU A 1 441 ? -65.652 1.534 16.181 1.00 44.50 441 GLU A N 1
ATOM 3552 C CA . GLU A 1 441 ? -66.394 2.787 15.997 1.00 44.50 441 GLU A CA 1
ATOM 3553 C C . GLU A 1 441 ? -67.171 2.786 14.674 1.00 44.50 441 GLU A C 1
ATOM 3555 O O . GLU A 1 441 ? -68.359 3.102 14.686 1.00 44.50 441 GLU A O 1
ATOM 3560 N N . ALA A 1 442 ? -66.609 2.256 13.575 1.00 40.66 442 ALA A N 1
ATOM 3561 C CA . ALA A 1 442 ? -67.368 2.051 12.334 1.00 40.66 442 ALA A CA 1
ATOM 3562 C C . ALA A 1 442 ? -68.533 1.055 12.511 1.00 40.66 442 ALA A C 1
ATOM 3564 O O . ALA A 1 442 ? -69.595 1.245 11.930 1.00 40.66 442 ALA A O 1
ATOM 3565 N N . ARG A 1 443 ? -68.392 0.040 13.381 1.00 48.88 443 ARG A N 1
ATOM 3566 C CA . ARG A 1 443 ? -69.493 -0.878 13.749 1.00 48.88 443 ARG A CA 1
ATOM 3567 C C . ARG A 1 443 ? -70.523 -0.276 14.712 1.00 48.88 443 ARG A C 1
ATOM 3569 O O . ARG A 1 443 ? -71.592 -0.864 14.865 1.00 48.88 443 ARG A O 1
ATOM 3576 N N . ARG A 1 444 ? -70.214 0.836 15.390 1.00 47.47 444 ARG A N 1
ATOM 3577 C CA . ARG A 1 444 ? -71.131 1.501 16.332 1.00 47.47 444 ARG A CA 1
ATOM 3578 C C . ARG A 1 444 ? -71.954 2.613 15.695 1.00 47.47 444 ARG A C 1
ATOM 3580 O O . ARG A 1 444 ? -73.080 2.805 16.141 1.00 47.47 444 ARG A O 1
ATOM 3587 N N . GLU A 1 445 ? -71.438 3.305 14.682 1.00 45.53 445 GLU A N 1
ATOM 3588 C CA . GLU A 1 445 ? -72.174 4.407 14.041 1.00 45.53 445 GLU A CA 1
ATOM 3589 C C . GLU A 1 445 ? -72.868 4.027 12.731 1.00 45.53 445 GLU A C 1
ATOM 3591 O O . GLU A 1 445 ? -73.941 4.558 12.453 1.00 45.53 445 GLU A O 1
ATOM 3596 N N . PHE A 1 446 ? -72.352 3.073 11.953 1.00 45.47 446 PHE A N 1
ATOM 3597 C CA . PHE A 1 446 ? -72.979 2.682 10.690 1.00 45.47 446 PHE A CA 1
ATOM 3598 C C . PHE A 1 446 ? -72.932 1.166 10.527 1.00 45.47 446 PHE A C 1
ATOM 3600 O O . PHE A 1 446 ? -71.934 0.587 10.109 1.00 45.47 446 PHE A O 1
ATOM 3607 N N . GLY A 1 447 ? -74.034 0.500 10.875 1.00 45.16 447 GLY A N 1
ATOM 3608 C CA . GLY A 1 447 ? -74.195 -0.926 10.617 1.00 45.16 447 GLY A CA 1
ATOM 3609 C C . GLY A 1 447 ? -74.183 -1.205 9.117 1.00 45.16 447 GLY A C 1
ATOM 3610 O O . GLY A 1 447 ? -75.224 -1.100 8.483 1.00 45.16 447 GLY A O 1
ATOM 3611 N N . PHE A 1 448 ? -73.028 -1.575 8.564 1.00 30.97 448 PHE A N 1
ATOM 3612 C CA . PHE A 1 448 ? -72.923 -2.121 7.215 1.00 30.97 448 PHE A CA 1
ATOM 3613 C C . PHE A 1 448 ? -71.902 -3.258 7.126 1.00 30.97 448 PHE A C 1
ATOM 3615 O O . PHE A 1 448 ? -70.861 -3.275 7.785 1.00 30.97 448 PHE A O 1
ATOM 3622 N N . THR A 1 449 ? -72.304 -4.246 6.335 1.00 34.16 449 THR A N 1
ATOM 3623 C CA . THR A 1 449 ? -71.635 -5.495 5.980 1.00 34.16 449 THR A CA 1
ATOM 3624 C C . THR A 1 449 ? -70.464 -5.270 5.027 1.00 34.16 449 THR A C 1
ATOM 3626 O O . THR A 1 449 ? -70.448 -4.299 4.277 1.00 34.16 449 THR A O 1
ATOM 3629 N N . GLU A 1 450 ? -69.497 -6.189 5.086 1.00 37.94 450 GLU A N 1
ATOM 3630 C CA . GLU A 1 450 ? -68.323 -6.280 4.213 1.00 37.94 450 GLU A CA 1
ATOM 3631 C C . GLU A 1 450 ? -68.683 -6.128 2.733 1.00 37.94 450 GLU A C 1
ATOM 3633 O O . GLU A 1 450 ? -69.531 -6.871 2.255 1.00 37.94 450 GLU A O 1
ATOM 3638 N N . GLU A 1 451 ? -67.989 -5.242 2.013 1.00 29.25 451 GLU A N 1
ATOM 3639 C CA . GLU A 1 451 ? -67.471 -5.529 0.671 1.00 29.25 451 GLU A CA 1
ATOM 3640 C C . GLU A 1 451 ? -66.589 -4.392 0.133 1.00 29.25 451 GLU A C 1
ATOM 3642 O O . GLU A 1 451 ? -66.783 -3.218 0.435 1.00 29.25 451 GLU A O 1
ATOM 3647 N N . SER A 1 452 ? -65.646 -4.789 -0.723 1.00 26.20 452 SER A N 1
ATOM 3648 C CA . SER A 1 452 ? -64.738 -3.987 -1.554 1.00 26.20 452 SER A CA 1
ATOM 3649 C C . SER A 1 452 ? -63.557 -3.299 -0.855 1.00 26.20 452 SER A C 1
ATOM 3651 O O . SER A 1 452 ? -63.657 -2.316 -0.129 1.00 26.20 452 SER A O 1
ATOM 3653 N N . ARG A 1 453 ? -62.387 -3.881 -1.116 1.00 29.86 453 ARG A N 1
ATOM 3654 C CA . ARG A 1 453 ? -61.057 -3.441 -0.725 1.00 29.86 453 ARG A CA 1
ATOM 3655 C C . ARG A 1 453 ? -60.349 -3.126 -2.034 1.00 29.86 453 ARG A C 1
ATOM 3657 O O . ARG A 1 453 ? -60.093 -4.077 -2.755 1.00 29.86 453 ARG A O 1
ATOM 3664 N N . GLU A 1 454 ? -60.049 -1.865 -2.324 1.00 26.62 454 GLU A N 1
ATOM 3665 C CA . GLU A 1 454 ? -58.954 -1.500 -3.230 1.00 26.62 454 GLU A CA 1
ATOM 3666 C C . GLU A 1 454 ? -58.666 0.007 -3.231 1.00 26.62 454 GLU A C 1
ATOM 3668 O O . GLU A 1 454 ? -59.569 0.829 -3.129 1.00 26.62 454 GLU A O 1
ATOM 3673 N N . GLU A 1 455 ? -57.368 0.279 -3.371 1.00 24.95 455 GLU A N 1
ATOM 3674 C CA . GLU A 1 455 ? -56.729 1.491 -3.892 1.00 24.95 455 GLU A CA 1
ATOM 3675 C C . GLU A 1 455 ? -56.539 2.750 -3.024 1.00 24.95 455 GLU A C 1
ATOM 3677 O O . GLU A 1 455 ? -57.478 3.365 -2.534 1.00 24.95 455 GLU A O 1
ATOM 3682 N N . GLN A 1 456 ? -55.251 3.152 -3.008 1.00 24.56 456 GLN A N 1
ATOM 3683 C CA . GLN A 1 456 ? -54.725 4.529 -3.026 1.00 24.56 456 GLN A CA 1
ATOM 3684 C C . GLN A 1 456 ? -54.884 5.339 -1.724 1.00 24.56 456 GLN A C 1
ATOM 3686 O O . GLN A 1 456 ? -55.840 5.201 -0.980 1.00 24.56 456 GLN A O 1
ATOM 3691 N N . ASP A 1 457 ? -53.994 6.231 -1.314 1.00 23.81 457 ASP A N 1
ATOM 3692 C CA . ASP A 1 457 ? -52.714 6.742 -1.795 1.00 23.81 457 ASP A CA 1
ATOM 3693 C C . ASP A 1 457 ? -52.147 7.545 -0.598 1.00 23.81 457 ASP A C 1
ATOM 3695 O O . ASP A 1 457 ? -52.890 7.971 0.286 1.00 23.81 457 ASP A O 1
ATOM 3699 N N . SER A 1 458 ? -50.840 7.532 -0.364 1.00 23.03 458 SER A N 1
ATOM 3700 C CA . SER A 1 458 ? -49.947 8.677 -0.572 1.00 23.03 458 SER A CA 1
ATOM 3701 C C . SER A 1 458 ? -50.387 10.048 0.008 1.00 23.03 458 SER A C 1
ATOM 3703 O O . SER A 1 458 ? -51.478 10.559 -0.208 1.00 23.03 458 SER A O 1
ATOM 3705 N N . VAL A 1 459 ? -49.418 10.673 0.696 1.00 24.20 459 VAL A N 1
ATOM 3706 C CA . VAL A 1 459 ? -49.295 12.110 1.011 1.00 24.20 459 VAL A CA 1
ATOM 3707 C C . VAL A 1 459 ? -50.206 12.683 2.109 1.00 24.20 459 VAL A C 1
ATOM 3709 O O . VAL A 1 459 ? -51.340 13.066 1.866 1.00 24.20 459 VAL A O 1
ATOM 3712 N N . PHE A 1 460 ? -49.622 12.965 3.282 1.00 22.75 460 PHE A N 1
ATOM 3713 C CA . PHE A 1 460 ? -49.801 14.289 3.891 1.00 22.75 460 PHE A CA 1
ATOM 3714 C C . PHE A 1 460 ? -48.562 14.711 4.683 1.00 22.75 460 PHE A C 1
ATOM 3716 O O . PHE A 1 460 ? -48.091 14.034 5.594 1.00 22.75 460 PHE A O 1
ATOM 3723 N N . GLN A 1 461 ? -48.027 15.847 4.259 1.00 23.31 461 GLN A N 1
ATOM 3724 C CA . GLN A 1 461 ? -46.888 16.542 4.820 1.00 23.31 461 GLN A CA 1
ATOM 3725 C C . GLN A 1 461 ? -47.330 17.530 5.919 1.00 23.31 461 GLN A C 1
ATOM 3727 O O . GLN A 1 461 ? -48.445 18.045 5.890 1.00 23.31 461 GLN A O 1
ATOM 3732 N N . LEU A 1 462 ? -46.347 17.877 6.760 1.00 22.98 462 LEU A N 1
ATOM 3733 C CA . LEU A 1 462 ? -46.099 19.176 7.412 1.00 22.98 462 LEU A CA 1
ATOM 3734 C C . LEU A 1 462 ? -46.561 19.441 8.864 1.00 22.98 462 LEU A C 1
ATOM 3736 O O . LEU A 1 462 ? -47.706 19.748 9.176 1.00 22.98 462 LEU A O 1
ATOM 3740 N N . THR A 1 463 ? -45.503 19.589 9.673 1.00 22.34 463 THR A N 1
ATOM 3741 C CA . THR A 1 463 ? -45.246 20.571 10.745 1.00 22.34 463 THR A CA 1
ATOM 3742 C C . THR A 1 463 ? -45.801 20.338 12.146 1.00 22.34 463 THR A C 1
ATOM 3744 O O . THR A 1 463 ? -46.969 20.586 12.410 1.00 22.34 463 THR A O 1
ATOM 3747 N N . GLN A 1 464 ? -44.884 20.161 13.107 1.00 24.30 464 GLN A N 1
ATOM 3748 C CA . GLN A 1 464 ? -44.788 21.132 14.200 1.00 24.30 464 GLN A CA 1
ATOM 3749 C C . GLN A 1 464 ? -43.401 21.187 14.858 1.00 24.30 464 GLN A C 1
ATOM 3751 O O . GLN A 1 464 ? -42.626 20.242 14.830 1.00 24.30 464 GLN A O 1
ATOM 3756 N N . LYS A 1 465 ? -43.099 22.388 15.354 1.00 24.31 465 LYS A N 1
ATOM 3757 C CA . LYS A 1 465 ? -41.795 22.972 15.679 1.00 24.31 465 LYS A CA 1
ATOM 3758 C C . LYS A 1 465 ? -41.151 22.407 16.953 1.00 24.31 465 LYS A C 1
ATOM 3760 O O . LYS A 1 465 ? -41.836 22.183 17.946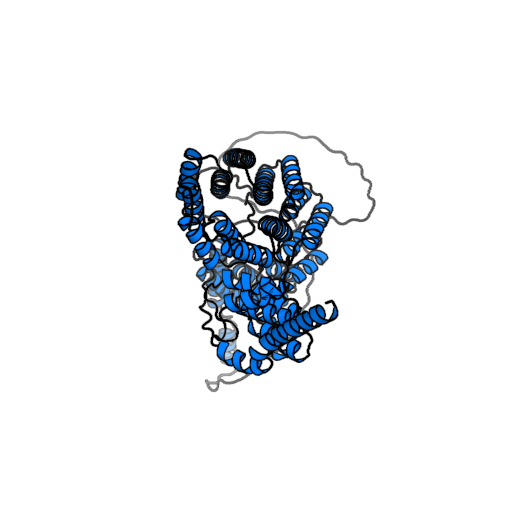 1.00 24.31 465 LYS A O 1
ATOM 3765 N N . CYS A 1 466 ? -39.819 22.344 16.944 1.00 24.30 466 CYS A N 1
ATOM 3766 C CA . CYS A 1 466 ? -38.969 22.215 18.131 1.00 24.30 466 CYS A CA 1
ATOM 3767 C C . CYS A 1 466 ? -39.128 23.398 19.107 1.00 24.30 466 CYS A C 1
ATOM 3769 O O . CYS A 1 466 ? -39.485 24.509 18.699 1.00 24.30 466 CYS A O 1
ATOM 3771 N N . PRO A 1 467 ? -38.670 23.204 20.354 1.00 25.30 467 PRO A N 1
ATOM 3772 C CA . PRO A 1 467 ? -37.552 24.027 20.814 1.00 25.30 467 PRO A CA 1
ATOM 3773 C C . PRO A 1 467 ? -36.385 23.192 21.373 1.00 25.30 467 PRO A C 1
ATOM 3775 O O . PRO A 1 467 ? -36.569 22.139 21.975 1.00 25.30 467 PRO A O 1
ATOM 3778 N N . ARG A 1 468 ? -35.165 23.698 21.154 1.00 23.70 468 ARG A N 1
ATOM 3779 C CA . ARG A 1 468 ? -33.890 23.202 21.696 1.00 23.70 468 ARG A CA 1
ATOM 3780 C C . ARG A 1 468 ? -33.662 23.733 23.118 1.00 23.70 468 ARG A C 1
ATOM 3782 O O . ARG A 1 468 ? -33.876 24.918 23.343 1.00 23.70 468 ARG A O 1
ATOM 3789 N N . MET A 1 469 ? -33.070 22.921 23.994 1.00 22.27 469 MET A N 1
ATOM 3790 C CA . MET A 1 469 ? -31.742 23.195 24.571 1.00 22.27 469 MET A CA 1
ATOM 3791 C C . MET A 1 469 ? -31.175 21.941 25.247 1.00 22.27 469 MET A C 1
ATOM 3793 O O . MET A 1 469 ? -31.900 21.171 25.871 1.00 22.27 469 MET A O 1
ATOM 3797 N N . LEU A 1 470 ? -29.870 21.757 25.051 1.00 23.48 470 LEU A N 1
ATOM 3798 C CA . LEU A 1 470 ? -29.051 20.642 25.505 1.00 23.48 470 LEU A CA 1
ATOM 3799 C C . LEU A 1 470 ? -28.914 20.576 27.030 1.00 23.48 470 LEU A C 1
ATOM 3801 O O . LEU A 1 470 ? -28.903 21.605 27.705 1.00 23.48 470 LEU A O 1
ATOM 3805 N N . ASN A 1 471 ? -28.625 19.370 27.523 1.00 23.59 471 ASN A N 1
ATOM 3806 C CA . ASN A 1 471 ? -27.799 19.191 28.709 1.00 23.59 471 ASN A CA 1
ATOM 3807 C C . ASN A 1 471 ? -26.661 18.199 28.394 1.00 23.59 471 ASN A C 1
ATOM 3809 O O . ASN A 1 471 ? -26.912 17.028 28.124 1.00 23.59 471 ASN A O 1
ATOM 3813 N N . ILE A 1 472 ? -25.426 18.713 28.388 1.00 28.20 472 ILE A N 1
ATOM 3814 C CA . ILE A 1 472 ? -24.157 17.990 28.245 1.00 28.20 472 ILE A CA 1
ATOM 3815 C C . ILE A 1 472 ? -23.460 18.091 29.609 1.00 28.20 472 ILE A C 1
ATOM 3817 O O . ILE A 1 472 ? -22.990 19.174 29.949 1.00 28.20 472 ILE A O 1
ATOM 3821 N N . ASN A 1 473 ? -23.450 16.993 30.380 1.00 22.23 473 ASN A N 1
ATOM 3822 C CA . ASN A 1 473 ? -22.401 16.531 31.316 1.00 22.23 473 ASN A CA 1
ATOM 3823 C C . ASN A 1 473 ? -22.966 15.636 32.447 1.00 22.23 473 ASN A C 1
ATOM 3825 O O . ASN A 1 473 ? -23.473 16.145 33.442 1.00 22.23 473 ASN A O 1
ATOM 3829 N N . ALA A 1 474 ? -22.711 14.323 32.297 1.00 24.00 474 ALA A N 1
ATOM 3830 C CA . ALA A 1 474 ? -22.366 13.321 33.330 1.00 24.00 474 ALA A CA 1
ATOM 3831 C C . ALA A 1 474 ? -23.419 12.899 34.393 1.00 24.00 474 ALA A C 1
ATOM 3833 O O . ALA A 1 474 ? -24.360 13.642 34.655 1.00 24.00 474 ALA A O 1
ATOM 3834 N N . PRO A 1 475 ? -23.239 11.769 35.126 1.00 26.34 475 PRO A N 1
ATOM 3835 C CA . PRO A 1 475 ? -22.416 10.558 34.907 1.00 26.34 475 PRO A CA 1
ATOM 3836 C C . PRO A 1 475 ? -23.235 9.250 35.077 1.00 26.34 475 PRO A C 1
ATOM 3838 O O . PRO A 1 475 ? -24.156 9.217 35.883 1.00 26.34 475 PRO A O 1
ATOM 3841 N N . LEU A 1 476 ? -22.860 8.127 34.453 1.00 23.30 476 LEU A N 1
ATOM 3842 C CA . LEU A 1 476 ? -23.280 6.801 34.944 1.00 23.30 476 LEU A CA 1
ATOM 3843 C C . LEU A 1 476 ? -22.181 5.754 34.711 1.00 23.30 476 LEU A C 1
ATOM 3845 O O . LEU A 1 476 ? -22.216 5.000 33.746 1.00 23.30 476 LEU A O 1
ATOM 3849 N N . LEU A 1 477 ? -21.235 5.675 35.651 1.00 23.17 477 LEU A N 1
ATOM 3850 C CA . LEU A 1 477 ? -20.697 4.379 36.057 1.00 23.17 477 LEU A CA 1
ATOM 3851 C C . LEU A 1 477 ? -21.382 3.966 37.362 1.00 23.17 477 LEU A C 1
ATOM 3853 O O . LEU A 1 477 ? -21.275 4.661 38.367 1.00 23.17 477 LEU A O 1
ATOM 3857 N N . SER A 1 478 ? -22.034 2.804 37.275 1.00 23.09 478 SER A N 1
ATOM 3858 C CA . SER A 1 478 ? -22.259 1.780 38.303 1.00 23.09 478 SER A CA 1
ATOM 3859 C C . SER A 1 478 ? -22.982 2.148 39.605 1.00 23.09 478 SER A C 1
ATOM 3861 O O . SER A 1 478 ? -22.574 3.028 40.345 1.00 23.09 478 SER A O 1
ATOM 3863 N N . THR A 1 479 ? -24.027 1.382 39.939 1.00 23.56 479 THR A N 1
ATOM 3864 C CA . THR A 1 479 ? -24.138 0.526 41.149 1.00 23.56 479 THR A CA 1
ATOM 3865 C C . THR A 1 479 ? -25.433 -0.319 40.995 1.00 23.56 479 THR A C 1
ATOM 3867 O O . THR A 1 479 ? -26.360 0.133 40.333 1.00 23.56 479 THR A O 1
ATOM 3870 N N . ARG A 1 480 ? -25.619 -1.563 41.471 1.00 25.11 480 ARG A N 1
ATOM 3871 C CA . ARG A 1 480 ? -25.303 -2.251 42.744 1.00 25.11 480 ARG A CA 1
ATOM 3872 C C . ARG A 1 480 ? -25.344 -3.784 42.522 1.00 25.11 480 ARG A C 1
ATOM 3874 O O . ARG A 1 480 ? -26.100 -4.239 41.676 1.00 25.11 480 ARG A O 1
ATOM 3881 N N . HIS A 1 481 ? -24.603 -4.604 43.278 1.00 22.53 481 HIS A N 1
ATOM 3882 C CA . HIS A 1 481 ? -24.980 -4.962 44.657 1.00 22.53 481 HIS A CA 1
ATOM 3883 C C . HIS A 1 481 ? -23.829 -5.370 45.605 1.00 22.53 481 HIS A C 1
ATOM 3885 O O . HIS A 1 481 ? -22.985 -6.170 45.239 1.00 22.53 481 HIS A O 1
ATOM 3891 N N . LEU A 1 482 ? -23.919 -4.811 46.833 1.00 25.09 482 LEU A N 1
ATOM 3892 C CA . LEU A 1 482 ? -23.670 -5.337 48.204 1.00 25.09 482 LEU A CA 1
ATOM 3893 C C . LEU A 1 482 ? -22.475 -6.298 48.446 1.00 25.09 482 LEU A C 1
ATOM 3895 O O . LEU A 1 482 ? -22.402 -7.345 47.829 1.00 25.09 482 LEU A O 1
ATOM 3899 N N . GLY A 1 483 ? -21.599 -6.095 49.441 1.00 21.38 483 GLY A N 1
ATOM 3900 C CA . GLY A 1 483 ? -21.618 -5.130 50.543 1.00 21.38 483 GLY A CA 1
ATOM 3901 C C . GLY A 1 483 ? -20.455 -5.280 51.546 1.00 21.38 483 GLY A C 1
ATOM 3902 O O . GLY A 1 483 ? -19.503 -6.011 51.306 1.00 21.38 483 GLY A O 1
ATOM 3903 N N . ASN A 1 484 ? -20.644 -4.600 52.687 1.00 21.98 484 ASN A N 1
ATOM 3904 C CA . ASN A 1 484 ? -19.915 -4.590 53.971 1.00 21.98 484 ASN A CA 1
ATOM 3905 C C . ASN A 1 484 ? -18.748 -3.600 54.235 1.00 21.98 484 ASN A C 1
ATOM 3907 O O . ASN A 1 484 ? -17.585 -3.876 53.988 1.00 21.98 484 ASN A O 1
ATOM 3911 N N . SER A 1 485 ? -19.149 -2.495 54.892 1.00 22.44 485 SER A N 1
ATOM 3912 C CA . SER A 1 485 ? -18.767 -2.010 56.244 1.00 22.44 485 SER A CA 1
ATOM 3913 C C . SER A 1 485 ? -17.377 -1.429 56.576 1.00 22.44 485 SER A C 1
ATOM 3915 O O . SER A 1 485 ? -16.386 -2.149 56.573 1.00 22.44 485 SER A O 1
ATOM 3917 N N . GLY A 1 486 ? -17.431 -0.194 57.116 1.00 20.64 486 GLY A N 1
ATOM 3918 C CA . GLY A 1 486 ? -16.461 0.490 58.002 1.00 20.64 486 GLY A CA 1
ATOM 3919 C C . GLY A 1 486 ? -15.544 1.462 57.250 1.00 20.64 486 GLY A C 1
ATOM 3920 O O . GLY A 1 486 ? -14.944 1.050 56.273 1.00 20.64 486 GLY A O 1
ATOM 3921 N N . GLY A 1 487 ? -15.366 2.748 57.562 1.00 20.19 487 GLY A N 1
ATOM 3922 C CA . GLY A 1 487 ? -15.680 3.621 58.700 1.00 20.19 487 GLY A CA 1
ATOM 3923 C C . GLY A 1 487 ? -14.548 4.674 58.782 1.00 20.19 487 GLY A C 1
ATOM 3924 O O . GLY A 1 487 ? -13.414 4.299 58.512 1.00 20.19 487 GLY A O 1
ATOM 3925 N N . GLU A 1 488 ? -14.867 5.926 59.163 1.00 22.95 488 GLU A N 1
ATOM 3926 C CA . GLU A 1 488 ? -13.937 7.022 59.572 1.00 22.95 488 GLU A CA 1
ATOM 3927 C C . GLU A 1 488 ? -13.140 7.743 58.449 1.00 22.95 488 GLU A C 1
ATOM 3929 O O . GLU A 1 488 ? -12.749 7.129 57.467 1.00 22.95 488 GLU A O 1
ATOM 3934 N N . ASP A 1 489 ? -12.771 9.031 58.494 1.00 21.44 489 ASP A N 1
ATOM 3935 C CA . ASP A 1 489 ? -13.285 10.272 59.098 1.00 21.44 489 ASP A CA 1
ATOM 3936 C C . ASP A 1 489 ? -12.427 11.452 58.539 1.00 21.44 489 ASP A C 1
ATOM 3938 O O . ASP A 1 489 ? -11.242 11.279 58.272 1.00 21.44 489 ASP A O 1
ATOM 3942 N N . LEU A 1 490 ? -13.029 12.650 58.452 1.00 24.34 490 LEU A N 1
ATOM 3943 C CA . LEU A 1 490 ? -12.448 14.005 58.651 1.00 24.34 490 LEU A CA 1
ATOM 3944 C C . LEU A 1 490 ? -11.575 14.780 57.609 1.00 24.34 490 LEU A C 1
ATOM 3946 O O . LEU A 1 490 ? -10.462 14.409 57.265 1.00 24.34 490 LEU A O 1
ATOM 3950 N N . GLN A 1 491 ? -12.076 16.016 57.358 1.00 21.86 491 GLN A N 1
ATOM 3951 C CA . GLN A 1 491 ? -11.413 17.344 57.193 1.00 21.86 491 GLN A CA 1
ATOM 3952 C C . GLN A 1 491 ? -10.580 17.627 55.921 1.00 21.86 491 GLN A C 1
ATOM 3954 O O . GLN A 1 491 ? -9.732 16.844 55.539 1.00 21.86 491 GLN A O 1
ATOM 3959 N N . GLY A 1 492 ? -10.701 18.749 55.193 1.00 21.11 492 GLY A N 1
ATOM 3960 C CA . GLY A 1 492 ? -11.222 20.104 55.450 1.00 21.11 492 GLY A CA 1
ATOM 3961 C C . GLY A 1 492 ? -10.153 21.143 55.026 1.00 21.11 492 GLY A C 1
ATOM 3962 O O . GLY A 1 492 ? -8.977 20.822 55.132 1.00 21.11 492 GLY A O 1
ATOM 3963 N N . VAL A 1 493 ? -10.561 22.366 54.620 1.00 22.17 493 VAL A N 1
ATOM 3964 C CA . VAL A 1 493 ? -9.778 23.605 54.274 1.00 22.17 493 VAL A CA 1
ATOM 3965 C C . VAL A 1 493 ? -9.791 23.933 52.757 1.00 22.17 493 VAL A C 1
ATOM 3967 O O . VAL A 1 493 ? -9.193 23.217 51.969 1.00 22.17 493 VAL A O 1
ATOM 3970 N N . LEU A 1 494 ? -10.655 24.831 52.246 1.00 20.86 494 LEU A N 1
ATOM 3971 C CA . LEU A 1 494 ? -10.709 26.323 52.240 1.00 20.86 494 LEU A CA 1
ATOM 3972 C C . LEU A 1 494 ? -9.945 27.005 51.073 1.00 20.86 494 LEU A C 1
ATOM 3974 O O . LEU A 1 494 ? -8.729 26.913 50.967 1.00 20.86 494 LEU A O 1
ATOM 3978 N N . LEU A 1 495 ? -10.723 27.718 50.240 1.00 22.05 495 LEU A N 1
ATOM 3979 C CA . LEU A 1 495 ? -10.356 28.620 49.125 1.00 22.05 495 LEU A CA 1
ATOM 3980 C C . LEU A 1 495 ? -9.649 29.914 49.621 1.00 22.05 495 LEU A C 1
ATOM 3982 O O . LEU A 1 495 ? -9.651 30.167 50.829 1.00 22.05 495 LEU A O 1
ATOM 3986 N N . PRO A 1 496 ? -9.123 30.788 48.728 1.00 24.42 496 PRO A N 1
ATOM 3987 C CA . PRO A 1 496 ? -9.981 31.811 48.103 1.00 24.42 496 PRO A CA 1
ATOM 3988 C C . PRO A 1 496 ? -9.707 32.104 46.612 1.00 24.42 496 PRO A C 1
ATOM 3990 O O . PRO A 1 496 ? -8.621 31.888 46.082 1.00 24.42 496 PRO A O 1
ATOM 3993 N N . MET A 1 497 ? -10.752 32.636 45.971 1.00 20.88 497 MET A N 1
ATOM 3994 C CA . MET A 1 497 ? -10.797 33.198 44.619 1.00 20.88 497 MET A CA 1
ATOM 3995 C C . MET A 1 497 ? -10.040 34.531 44.491 1.00 20.88 497 MET A C 1
ATOM 3997 O O . MET A 1 497 ? -10.013 35.323 45.433 1.00 20.88 497 MET A O 1
ATOM 4001 N N . SER A 1 498 ? -9.602 34.843 43.269 1.00 23.03 498 SER A N 1
ATOM 4002 C CA . SER A 1 498 ? -9.556 36.212 42.741 1.00 23.03 498 SER A CA 1
ATOM 4003 C C . SER A 1 498 ? -10.031 36.200 41.285 1.00 23.03 498 SER A C 1
ATOM 4005 O O . SER A 1 498 ? -9.476 35.476 40.459 1.00 23.03 498 SER A O 1
ATOM 4007 N N . GLU A 1 499 ? -11.090 36.962 41.018 1.00 21.56 499 GLU A N 1
ATOM 4008 C CA . GLU A 1 499 ? -11.682 37.225 39.705 1.00 21.56 499 GLU A CA 1
ATOM 4009 C C . GLU A 1 499 ? -10.784 38.151 38.873 1.00 21.56 499 GLU A C 1
ATOM 4011 O O . GLU A 1 499 ? -10.256 39.120 39.407 1.00 21.56 499 GLU A O 1
ATOM 4016 N N . ASP A 1 500 ? -10.687 37.890 37.569 1.00 23.09 500 ASP A N 1
ATOM 4017 C CA . ASP A 1 500 ? -10.684 38.932 36.538 1.00 23.09 500 ASP A CA 1
ATOM 4018 C C . ASP A 1 500 ? -11.200 38.317 35.228 1.00 23.09 500 ASP A C 1
ATOM 4020 O O . ASP A 1 500 ? -10.592 37.430 34.629 1.00 23.09 500 ASP A O 1
ATOM 4024 N N . ILE A 1 501 ? -12.389 38.761 34.817 1.00 24.39 501 ILE A N 1
ATOM 4025 C CA . ILE A 1 501 ? -13.055 38.377 33.573 1.00 24.39 501 ILE A CA 1
ATOM 4026 C C . ILE A 1 501 ? -12.597 39.348 32.481 1.00 24.39 501 ILE A C 1
ATOM 4028 O O . ILE A 1 501 ? -12.918 40.535 32.533 1.00 24.39 501 ILE A O 1
ATOM 4032 N N . GLN A 1 502 ? -11.935 38.835 31.442 1.00 24.45 502 GLN A N 1
ATOM 4033 C CA . GLN A 1 502 ? -11.980 39.434 30.109 1.00 24.45 502 GLN A CA 1
ATOM 4034 C C . GLN A 1 502 ? -12.449 38.400 29.086 1.00 24.45 502 GLN A C 1
ATOM 4036 O O . GLN A 1 502 ? -12.103 37.224 29.119 1.00 24.45 502 GLN A O 1
ATOM 4041 N N . SER A 1 503 ? -13.340 38.885 28.235 1.00 22.73 503 SER A N 1
ATOM 4042 C CA . SER A 1 503 ? -14.217 38.183 27.313 1.00 22.73 503 SER A CA 1
ATOM 4043 C C . SER A 1 503 ? -13.506 37.536 26.124 1.00 22.73 503 SER A C 1
ATOM 4045 O O . SER A 1 503 ? -12.702 38.196 25.470 1.00 22.73 503 SER A O 1
ATOM 4047 N N . GLY A 1 504 ? -13.979 36.346 25.743 1.00 29.55 504 GLY A N 1
ATOM 4048 C CA . GLY A 1 504 ? -13.966 35.884 24.352 1.00 29.55 504 GLY A CA 1
ATOM 4049 C C . GLY A 1 504 ? -13.072 34.684 24.067 1.00 29.55 504 GLY A C 1
ATOM 4050 O O . GLY A 1 504 ? -12.055 34.850 23.418 1.00 29.55 504 GLY A O 1
ATOM 4051 N N . ASP A 1 505 ? -13.480 33.496 24.515 1.00 23.30 505 ASP A N 1
ATOM 4052 C CA . ASP A 1 505 ? -13.302 32.235 23.781 1.00 23.30 505 ASP A CA 1
ATOM 4053 C C . ASP A 1 505 ? -14.110 31.148 24.505 1.00 23.30 505 ASP A C 1
ATOM 4055 O O . ASP A 1 505 ? -13.799 30.732 25.620 1.00 23.30 505 ASP A O 1
ATOM 4059 N N . THR A 1 506 ? -15.217 30.714 23.904 1.00 24.17 506 THR A N 1
ATOM 4060 C CA . THR A 1 506 ? -15.951 29.529 24.367 1.00 24.17 506 THR A CA 1
ATOM 4061 C C . THR A 1 506 ? -15.050 28.293 24.245 1.00 24.17 506 THR A C 1
ATOM 4063 O O . THR A 1 506 ? -14.518 28.053 23.159 1.00 24.17 506 THR A O 1
ATOM 4066 N N . PRO A 1 507 ? -14.879 27.480 25.304 1.00 24.78 507 PRO A N 1
ATOM 4067 C CA . PRO A 1 507 ? -14.041 26.290 25.242 1.00 24.78 507 PRO A CA 1
ATOM 4068 C C . PRO A 1 507 ? -14.620 25.262 24.256 1.00 24.78 507 PRO A C 1
ATOM 4070 O O . PRO A 1 507 ? -15.802 24.920 24.307 1.00 24.78 507 PRO A O 1
ATOM 4073 N N . ARG A 1 508 ? -13.761 24.788 23.345 1.00 28.81 508 ARG A N 1
ATOM 4074 C CA . ARG A 1 508 ? -14.042 23.743 22.347 1.00 28.81 508 ARG A CA 1
ATOM 4075 C C . ARG A 1 508 ? -14.516 22.450 23.035 1.00 28.81 508 ARG A C 1
ATOM 4077 O O . ARG A 1 508 ? -13.819 21.978 23.936 1.00 28.81 508 ARG A O 1
ATOM 4084 N N . PRO A 1 509 ? -15.622 21.823 22.602 1.00 23.06 509 PRO A N 1
ATOM 4085 C CA . PRO A 1 509 ? -15.949 20.457 22.999 1.00 23.06 509 PRO A CA 1
ATOM 4086 C C . PRO A 1 509 ? -14.957 19.472 22.364 1.00 23.06 509 PRO A C 1
ATOM 4088 O O . PRO A 1 509 ? -14.641 19.582 21.180 1.00 23.06 509 PRO A O 1
ATOM 4091 N N . LYS A 1 510 ? -14.455 18.517 23.153 1.00 23.83 510 LYS A N 1
ATOM 4092 C CA . LYS A 1 510 ? -13.647 17.393 22.662 1.00 23.83 510 LYS A CA 1
ATOM 4093 C C . LYS A 1 510 ? -14.533 16.451 21.837 1.00 23.83 510 LYS A C 1
ATOM 4095 O O . LYS A 1 510 ? -15.602 16.065 22.304 1.00 23.83 510 LYS A O 1
ATOM 4100 N N . LEU A 1 511 ? -14.068 16.101 20.638 1.00 25.09 511 LEU A N 1
ATOM 4101 C CA . LEU A 1 511 ? -14.580 14.987 19.831 1.00 25.09 511 LEU A CA 1
ATOM 4102 C C . LEU A 1 511 ? -14.399 13.669 20.612 1.00 25.09 511 LEU A C 1
ATOM 4104 O O . LEU A 1 511 ? -13.471 13.591 21.427 1.00 25.09 511 LEU A O 1
ATOM 4108 N N . PRO A 1 512 ? -15.271 12.664 20.422 1.00 21.05 512 PRO A N 1
ATOM 4109 C CA . PRO A 1 512 ? -15.193 11.423 21.181 1.00 21.05 512 PRO A CA 1
ATOM 4110 C C . PRO A 1 512 ? -13.847 10.718 20.926 1.00 21.05 512 PRO A C 1
ATOM 4112 O O . PRO A 1 512 ? -13.390 10.688 19.780 1.00 21.05 512 PRO A O 1
ATOM 4115 N N . PRO A 1 513 ? -13.197 10.172 21.972 1.00 22.53 513 PRO A N 1
ATOM 4116 C CA . PRO A 1 513 ? -12.052 9.288 21.812 1.00 22.53 513 PRO A CA 1
ATOM 4117 C C . PRO A 1 513 ? -12.447 8.078 20.969 1.00 22.53 513 PRO A C 1
ATOM 4119 O O . PRO A 1 513 ? -13.553 7.553 21.113 1.00 22.53 513 PRO A O 1
ATOM 4122 N N . GLY A 1 514 ? -11.530 7.634 20.114 1.00 24.41 514 GLY A N 1
ATOM 4123 C CA . GLY A 1 514 ? -11.608 6.301 19.545 1.00 24.41 514 GLY A CA 1
ATOM 4124 C C . GLY A 1 514 ? -11.631 5.247 20.655 1.00 24.41 514 GLY A C 1
ATOM 4125 O O . GLY A 1 514 ? -10.953 5.402 21.671 1.00 24.41 514 GLY A O 1
ATOM 4126 N N . TRP A 1 515 ? -12.397 4.189 20.377 1.00 23.59 515 TRP A N 1
ATOM 4127 C CA . TRP A 1 515 ? -12.453 2.886 21.052 1.00 23.59 515 TRP A CA 1
ATOM 4128 C C . TRP A 1 515 ? -13.463 2.880 22.222 1.00 23.59 515 TRP A C 1
ATOM 4130 O O . TRP A 1 515 ? -13.623 3.868 22.932 1.00 23.59 515 TRP A O 1
ATOM 4140 N N . TRP A 1 516 ? -14.305 1.855 22.399 1.00 29.81 516 TRP A N 1
ATOM 4141 C CA . TRP A 1 516 ? -13.922 0.457 22.598 1.00 29.81 516 TRP A CA 1
ATOM 4142 C C . TRP A 1 516 ? -14.996 -0.573 22.225 1.00 29.81 516 TRP A C 1
ATOM 4144 O O . TRP A 1 516 ? -16.197 -0.308 22.287 1.00 29.81 516 TRP A O 1
ATOM 4154 N N . HIS A 1 517 ? -14.447 -1.754 21.941 1.00 24.31 517 HIS A N 1
ATOM 4155 C CA . HIS A 1 517 ? -14.981 -3.110 21.908 1.00 24.31 517 HIS A CA 1
ATOM 4156 C C . HIS A 1 517 ? -16.059 -3.481 22.937 1.00 24.31 517 HIS A C 1
ATOM 4158 O O . HIS A 1 517 ? -16.136 -2.966 24.056 1.00 24.31 517 HIS A O 1
ATOM 4164 N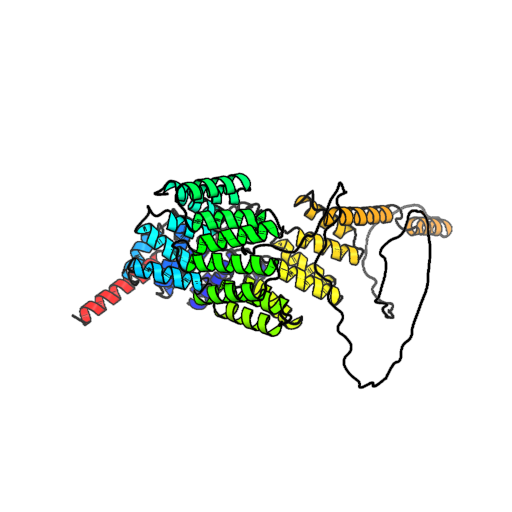 N . ARG A 1 518 ? -16.807 -4.517 22.566 1.00 20.22 518 ARG A N 1
ATOM 4165 C CA . ARG A 1 518 ? -17.742 -5.268 23.401 1.00 20.22 518 ARG A CA 1
ATOM 4166 C C . ARG A 1 518 ? -17.126 -6.276 24.388 1.00 20.22 518 ARG A C 1
ATOM 4168 O O . ARG A 1 518 ? -16.004 -6.723 24.186 1.00 20.22 518 ARG A O 1
ATOM 4175 N N . PRO A 1 519 ? -17.908 -6.735 25.394 1.00 23.19 519 PRO A N 1
ATOM 4176 C CA . PRO A 1 519 ? -17.450 -7.650 26.430 1.00 23.19 519 PRO A CA 1
ATOM 4177 C C . PRO A 1 519 ? -17.557 -9.124 26.008 1.00 23.19 519 PRO A C 1
ATOM 4179 O O . PRO A 1 519 ? -18.578 -9.551 25.464 1.00 23.19 519 PRO A O 1
ATOM 4182 N N . LEU A 1 520 ? -16.546 -9.913 26.372 1.00 24.28 520 LEU A N 1
ATOM 4183 C CA . LEU A 1 520 ? -16.660 -11.351 26.616 1.00 24.28 520 LEU A CA 1
ATOM 4184 C C . LEU A 1 520 ? -16.131 -11.652 28.023 1.00 24.28 520 LEU A C 1
ATOM 4186 O O . LEU A 1 520 ? -15.226 -10.986 28.525 1.00 24.28 520 LEU A O 1
ATOM 4190 N N . ASP A 1 521 ? -16.810 -12.587 28.680 1.00 22.83 521 ASP A N 1
ATOM 4191 C CA . ASP A 1 521 ? -16.772 -12.827 30.117 1.00 22.83 521 ASP A CA 1
ATOM 4192 C C . ASP A 1 521 ? -15.409 -13.296 30.652 1.00 22.83 521 ASP A C 1
ATOM 4194 O O . ASP A 1 521 ? -14.676 -14.052 30.021 1.00 22.83 521 ASP A O 1
ATOM 4198 N N . LYS A 1 522 ? -15.121 -12.832 31.873 1.00 24.16 522 LYS A N 1
ATOM 4199 C CA . LYS A 1 522 ? -13.893 -13.046 32.640 1.00 24.16 522 LYS A CA 1
ATOM 4200 C C . LYS A 1 522 ? -13.689 -14.504 33.049 1.00 24.16 522 LYS A C 1
ATOM 4202 O O . LYS A 1 522 ? -14.557 -15.066 33.708 1.00 24.16 522 LYS A O 1
ATOM 4207 N N . ASP A 1 523 ? -12.460 -14.975 32.867 1.00 22.91 523 ASP A N 1
ATOM 4208 C CA . ASP A 1 523 ? -11.658 -15.539 33.956 1.00 22.91 523 ASP A CA 1
ATOM 4209 C C . ASP A 1 523 ? -10.246 -14.905 33.888 1.00 22.91 523 ASP A C 1
ATOM 4211 O O . ASP A 1 523 ? -9.579 -15.021 32.869 1.00 22.91 523 ASP A O 1
ATOM 4215 N N . ASN A 1 524 ? -9.887 -14.164 34.955 1.00 23.19 524 ASN A N 1
ATOM 4216 C CA . ASN A 1 524 ? -8.594 -13.589 35.417 1.00 23.19 524 ASN A CA 1
ATOM 4217 C C . ASN A 1 524 ? -7.343 -13.660 34.496 1.00 23.19 524 ASN A C 1
ATOM 4219 O O . ASN A 1 524 ? -7.012 -14.724 34.000 1.00 23.19 524 ASN A O 1
ATOM 4223 N N . GLU A 1 525 ? -6.467 -12.653 34.357 1.00 23.66 525 GLU A N 1
ATOM 4224 C CA . GLU A 1 525 ? -6.132 -11.466 35.163 1.00 23.66 525 GLU A CA 1
ATOM 4225 C C . GLU A 1 525 ? -5.171 -10.552 34.345 1.00 23.66 525 GLU A C 1
ATOM 4227 O O . GLU A 1 525 ? -4.197 -11.053 33.791 1.00 23.66 525 GLU A O 1
ATOM 4232 N N . CYS A 1 526 ? -5.406 -9.228 34.395 1.00 22.70 526 CYS A N 1
ATOM 4233 C CA . CYS A 1 526 ? -4.480 -8.097 34.138 1.00 22.70 526 CYS A CA 1
ATOM 4234 C C . CYS A 1 526 ? -4.222 -7.605 32.690 1.00 22.70 526 CYS A C 1
ATOM 4236 O O . CYS A 1 526 ? -3.145 -7.815 32.141 1.00 22.70 526 CYS A O 1
ATOM 4238 N N . ASP A 1 527 ? -5.151 -6.778 32.184 1.00 22.22 527 ASP A N 1
ATOM 4239 C CA . ASP A 1 527 ? -5.029 -5.976 30.954 1.00 22.22 527 ASP A CA 1
ATOM 4240 C C . ASP A 1 527 ? -4.470 -4.558 31.204 1.00 22.22 527 ASP A C 1
ATOM 4242 O O . ASP A 1 527 ? -5.050 -3.747 31.937 1.00 22.22 527 ASP A O 1
ATOM 4246 N N . HIS A 1 528 ? -3.385 -4.230 30.503 1.00 24.98 528 HIS A N 1
ATOM 4247 C CA . HIS A 1 528 ? -3.049 -2.880 30.046 1.00 24.98 528 HIS A CA 1
ATOM 4248 C C . HIS A 1 528 ? -2.780 -2.971 28.536 1.00 24.98 528 HIS A C 1
ATOM 4250 O O . HIS A 1 528 ? -1.640 -3.136 28.118 1.00 24.98 528 HIS A O 1
ATOM 4256 N N . GLU A 1 529 ? -3.828 -2.890 27.715 1.00 23.56 529 GLU A N 1
ATOM 4257 C CA . GLU A 1 529 ? -3.688 -2.839 26.255 1.00 23.56 529 GLU A CA 1
ATOM 4258 C C . GLU A 1 529 ? -3.411 -1.398 25.805 1.00 23.56 529 GLU A C 1
ATOM 4260 O O . GLU A 1 529 ? -4.289 -0.530 25.797 1.00 23.56 529 GLU A O 1
ATOM 4265 N N . LEU A 1 530 ? -2.140 -1.149 25.491 1.00 25.08 530 LEU A N 1
ATOM 4266 C CA . LEU A 1 530 ? -1.655 0.012 24.761 1.00 25.08 530 LEU A CA 1
ATOM 4267 C C . LEU A 1 530 ? -1.701 -0.296 23.260 1.00 25.08 530 LEU A C 1
ATOM 4269 O O . LEU A 1 530 ? -1.296 -1.365 22.820 1.00 25.08 530 LEU A O 1
ATOM 4273 N N . ASP A 1 531 ? -2.186 0.678 22.501 1.00 24.89 531 ASP A N 1
ATOM 4274 C CA . ASP A 1 531 ? -2.107 0.792 21.047 1.00 24.89 531 ASP A CA 1
ATOM 4275 C C . ASP A 1 531 ? -0.641 0.710 20.573 1.00 24.89 531 ASP A C 1
ATOM 4277 O O . ASP A 1 531 ? 0.107 1.686 20.649 1.00 24.89 531 ASP A O 1
ATOM 4281 N N . GLY A 1 532 ? -0.222 -0.477 20.134 1.00 26.16 532 GLY A N 1
ATOM 4282 C CA . GLY A 1 532 ? 1.091 -0.734 19.543 1.00 26.16 532 GLY A CA 1
ATOM 4283 C C . GLY A 1 532 ? 0.970 -1.671 18.347 1.00 26.16 532 GLY A C 1
ATOM 4284 O O . GLY A 1 532 ? 1.334 -2.842 18.389 1.00 26.16 532 GLY A O 1
ATOM 4285 N N . GLY A 1 533 ? 0.411 -1.146 17.262 1.00 24.19 533 GLY A N 1
ATOM 4286 C CA . GLY A 1 533 ? 0.491 -1.763 15.947 1.00 24.19 533 GLY A CA 1
ATOM 4287 C C . GLY A 1 533 ? 1.705 -1.221 15.205 1.00 24.19 533 GLY A C 1
ATOM 4288 O O . GLY A 1 533 ? 1.740 -0.053 14.821 1.00 24.19 533 GLY A O 1
ATOM 4289 N N . CYS A 1 534 ? 2.698 -2.075 14.975 1.00 25.48 534 CYS A N 1
ATOM 4290 C CA . CYS A 1 534 ? 3.733 -1.836 13.980 1.00 25.48 534 CYS A CA 1
ATOM 4291 C C . CYS A 1 534 ? 3.076 -1.655 12.602 1.00 25.48 534 CYS A C 1
ATOM 4293 O O . CYS A 1 534 ? 2.766 -2.638 11.935 1.00 25.48 534 CYS A O 1
ATOM 4295 N N . GLU A 1 535 ? 2.872 -0.408 12.167 1.00 30.30 535 GLU A N 1
ATOM 4296 C CA . GLU A 1 535 ? 2.329 -0.088 10.841 1.00 30.30 535 GLU A CA 1
ATOM 4297 C C . GLU A 1 535 ? 3.367 -0.423 9.752 1.00 30.30 535 GLU A C 1
ATOM 4299 O O . GLU A 1 535 ? 4.109 0.418 9.234 1.00 30.30 535 GLU A O 1
ATOM 4304 N N . GLY A 1 536 ? 3.409 -1.696 9.365 1.00 27.39 536 GLY A N 1
ATOM 4305 C CA . GLY A 1 536 ? 3.417 -2.004 7.951 1.00 27.39 536 GLY A CA 1
ATOM 4306 C C . GLY A 1 536 ? 2.029 -1.670 7.427 1.00 27.39 536 GLY A C 1
ATOM 4307 O O . GLY A 1 536 ? 1.132 -2.483 7.586 1.00 27.39 536 GLY A O 1
ATOM 4308 N N . ASP A 1 537 ? 1.852 -0.496 6.813 1.00 30.66 537 ASP A N 1
ATOM 4309 C CA . ASP A 1 537 ? 0.675 -0.213 5.980 1.00 30.66 537 ASP A CA 1
ATOM 4310 C C . ASP A 1 537 ? 0.717 -1.150 4.754 1.00 30.66 537 ASP A C 1
ATOM 4312 O O . ASP A 1 537 ? 1.205 -0.812 3.666 1.00 30.66 537 ASP A O 1
ATOM 4316 N N . ILE A 1 538 ? 0.329 -2.394 5.009 1.00 29.25 538 ILE A N 1
ATOM 4317 C CA . ILE A 1 538 ? -0.451 -3.266 4.155 1.00 29.25 538 ILE A CA 1
ATOM 4318 C C . ILE A 1 538 ? -1.756 -3.343 4.937 1.00 29.25 538 ILE A C 1
ATOM 4320 O O . ILE A 1 538 ? -1.764 -3.883 6.041 1.00 29.25 538 ILE A O 1
ATOM 4324 N N . ASP A 1 539 ? -2.813 -2.731 4.415 1.00 28.03 539 ASP A N 1
ATOM 4325 C CA . ASP A 1 539 ? -4.166 -2.952 4.911 1.00 28.03 539 ASP A CA 1
ATOM 4326 C C . ASP A 1 539 ? -4.407 -4.481 4.845 1.00 28.03 539 ASP A C 1
ATOM 4328 O O . ASP A 1 539 ? -4.611 -5.034 3.768 1.00 28.03 539 ASP A O 1
ATOM 4332 N N . LEU A 1 540 ? -4.231 -5.189 5.969 1.00 27.39 540 LEU A N 1
ATOM 4333 C CA . LEU A 1 540 ? -4.329 -6.656 6.075 1.00 27.39 540 LEU A CA 1
ATOM 4334 C C . LEU A 1 540 ? -5.748 -7.126 6.424 1.00 27.39 540 LEU A C 1
ATOM 4336 O O . LEU A 1 540 ? -5.940 -8.280 6.794 1.00 27.39 540 LEU A O 1
ATOM 4340 N N . ASP A 1 541 ? -6.739 -6.262 6.229 1.00 28.81 541 ASP A N 1
ATOM 4341 C CA . ASP A 1 541 ? -8.152 -6.601 6.334 1.00 28.81 541 ASP A CA 1
ATOM 4342 C C . ASP A 1 541 ? -8.798 -6.484 4.953 1.00 28.81 541 ASP A C 1
ATOM 4344 O O . ASP A 1 541 ? -9.520 -5.536 4.677 1.00 28.81 541 ASP A O 1
ATOM 4348 N N . ASP A 1 542 ? -8.512 -7.442 4.075 1.00 32.06 542 ASP A N 1
ATOM 4349 C CA . ASP A 1 542 ? -9.335 -7.729 2.900 1.00 32.06 542 ASP A CA 1
ATOM 4350 C C . ASP A 1 542 ? -9.159 -9.220 2.564 1.00 32.06 542 ASP A C 1
ATOM 4352 O O . ASP A 1 542 ? -8.250 -9.638 1.841 1.00 32.06 542 ASP A O 1
ATOM 4356 N N . VAL A 1 543 ? -10.047 -10.053 3.115 1.00 27.23 543 VAL A N 1
ATOM 4357 C CA . VAL A 1 543 ? -10.434 -11.293 2.437 1.00 27.23 543 VAL A CA 1
ATOM 4358 C C . VAL A 1 543 ? -11.263 -10.842 1.239 1.00 27.23 543 VAL A C 1
ATOM 4360 O O . VAL A 1 543 ? -12.481 -10.710 1.331 1.00 27.23 543 VAL A O 1
ATOM 4363 N N . GLU A 1 544 ? -10.603 -10.532 0.125 1.00 32.28 544 GLU A N 1
ATOM 4364 C CA . GLU A 1 544 ? -11.300 -10.505 -1.154 1.00 32.28 544 GLU A CA 1
ATOM 4365 C C . GLU A 1 544 ? -11.649 -11.958 -1.489 1.00 32.28 544 GLU A C 1
ATOM 4367 O O . GLU A 1 544 ? -10.805 -12.764 -1.887 1.00 32.28 544 GLU A O 1
ATOM 4372 N N . ASP A 1 545 ? -12.927 -12.296 -1.312 1.00 29.69 545 ASP A N 1
ATOM 4373 C CA . ASP A 1 545 ? -13.572 -13.196 -2.252 1.00 29.69 545 ASP A CA 1
ATOM 4374 C C . ASP A 1 545 ? -13.402 -12.532 -3.621 1.00 29.69 545 ASP A C 1
ATOM 4376 O O . ASP A 1 545 ? -14.163 -11.637 -3.997 1.00 29.69 545 ASP A O 1
ATOM 4380 N N . ASP A 1 546 ? -12.361 -12.947 -4.345 1.00 34.78 546 ASP A N 1
ATOM 4381 C CA . ASP A 1 546 ? -12.327 -12.850 -5.793 1.00 34.78 546 ASP A CA 1
ATOM 4382 C C . ASP A 1 546 ? -13.614 -13.529 -6.274 1.00 34.78 546 ASP A C 1
ATOM 4384 O O . ASP A 1 546 ? -13.673 -14.742 -6.496 1.00 34.78 546 ASP A O 1
ATOM 4388 N N . ILE A 1 547 ? -14.683 -12.749 -6.424 1.00 30.97 547 ILE A N 1
ATOM 4389 C CA . ILE A 1 547 ? -15.645 -13.042 -7.464 1.00 30.97 547 ILE A CA 1
ATOM 4390 C C . ILE A 1 547 ? -14.766 -13.051 -8.698 1.00 30.97 547 ILE A C 1
ATOM 4392 O O . ILE A 1 547 ? -14.270 -12.002 -9.104 1.00 30.97 547 ILE A O 1
ATOM 4396 N N . ASP A 1 548 ? -14.487 -14.252 -9.208 1.00 30.78 548 ASP A N 1
ATOM 4397 C CA . ASP A 1 548 ? -13.970 -14.440 -10.547 1.00 30.78 548 ASP A CA 1
ATOM 4398 C C . ASP A 1 548 ? -14.831 -13.534 -11.431 1.00 30.78 548 ASP A C 1
ATOM 4400 O O . ASP A 1 548 ? -15.979 -13.868 -11.746 1.00 30.78 548 ASP A O 1
ATOM 4404 N N . ASP A 1 549 ? -14.310 -12.350 -11.760 1.00 36.12 549 ASP A N 1
ATOM 4405 C CA . ASP A 1 549 ? -14.833 -11.511 -12.816 1.00 36.12 549 ASP A CA 1
ATOM 4406 C C . ASP A 1 549 ? -14.641 -12.378 -14.051 1.00 36.12 549 ASP A C 1
ATOM 4408 O O . ASP A 1 549 ? -13.585 -12.401 -14.686 1.00 36.12 549 ASP A O 1
ATOM 4412 N N . VAL A 1 550 ? -15.649 -13.205 -14.330 1.00 32.28 550 VAL A N 1
ATOM 4413 C CA . VAL A 1 550 ? -15.770 -13.901 -15.592 1.00 32.28 550 VAL A CA 1
ATOM 4414 C C . VAL A 1 550 ? -15.774 -12.773 -16.604 1.00 32.28 550 VAL A C 1
ATOM 4416 O O . VAL A 1 550 ? -16.741 -12.017 -16.701 1.00 32.28 550 VAL A O 1
ATOM 4419 N N . ASP A 1 551 ? -14.635 -12.615 -17.267 1.00 41.56 551 ASP A N 1
ATOM 4420 C CA . ASP A 1 551 ? -14.314 -11.519 -18.163 1.00 41.56 551 ASP A CA 1
ATOM 4421 C C . ASP A 1 551 ? -15.159 -11.623 -19.441 1.00 41.56 551 ASP A C 1
ATOM 4423 O O . ASP A 1 551 ? -14.681 -11.912 -20.534 1.00 41.56 551 ASP A O 1
ATOM 4427 N N . TYR A 1 552 ? -16.465 -11.384 -19.308 1.00 37.53 552 TYR A N 1
ATOM 4428 C CA . TYR A 1 552 ? -17.392 -11.181 -20.417 1.00 37.53 552 TYR A CA 1
ATOM 4429 C C . TYR A 1 552 ? -17.127 -9.835 -21.123 1.00 37.53 552 TYR A C 1
ATOM 4431 O O . TYR A 1 552 ? -17.798 -9.505 -22.100 1.00 37.53 552 TYR A O 1
ATOM 4439 N N . SER A 1 553 ? -16.165 -9.034 -20.640 1.00 43.66 553 SER A N 1
ATOM 4440 C CA . SER A 1 553 ? -15.866 -7.689 -21.142 1.00 43.66 553 SER A CA 1
ATOM 4441 C C . SER A 1 553 ? -14.864 -7.672 -22.299 1.00 43.66 553 SER A C 1
ATOM 4443 O O . SER A 1 553 ? -14.843 -6.718 -23.081 1.00 43.66 553 SER A O 1
ATOM 4445 N N . ASN A 1 554 ? -14.081 -8.743 -22.461 1.00 44.91 554 ASN A N 1
ATOM 4446 C CA . ASN A 1 554 ? -13.062 -8.831 -23.503 1.00 44.91 554 ASN A CA 1
ATOM 4447 C C . ASN A 1 554 ? -13.659 -8.808 -24.927 1.00 44.91 554 ASN A C 1
ATOM 4449 O O . ASN A 1 554 ? -13.052 -8.250 -25.842 1.00 44.91 554 ASN A O 1
ATOM 4453 N N . GLU A 1 555 ? -14.881 -9.325 -25.118 1.00 41.91 555 GLU A N 1
ATOM 4454 C CA . GLU A 1 555 ? -15.565 -9.301 -26.422 1.00 41.91 555 GLU A CA 1
ATOM 4455 C C . GLU A 1 555 ? -16.073 -7.896 -26.796 1.00 41.91 555 GLU A C 1
ATOM 4457 O O . GLU A 1 555 ? -15.831 -7.435 -27.909 1.00 41.91 555 GLU A O 1
ATOM 4462 N N . ALA A 1 556 ? -16.698 -7.162 -25.867 1.00 40.09 556 ALA A N 1
ATOM 4463 C CA . ALA A 1 556 ? -17.221 -5.813 -26.138 1.00 40.09 556 ALA A CA 1
ATOM 4464 C C . ALA A 1 556 ? -16.112 -4.750 -26.275 1.00 40.09 556 ALA A C 1
ATOM 4466 O O . ALA A 1 556 ? -16.291 -3.725 -26.941 1.00 40.09 556 ALA A O 1
ATOM 4467 N N . PHE A 1 557 ? -14.958 -4.982 -25.646 1.00 47.78 557 PHE A N 1
ATOM 4468 C CA . PHE A 1 557 ? -13.786 -4.113 -25.742 1.00 47.78 557 PHE A CA 1
ATOM 4469 C C . PHE A 1 557 ? -13.001 -4.334 -27.049 1.00 47.78 557 PHE A C 1
ATOM 4471 O O . PHE A 1 557 ? -12.381 -3.400 -27.562 1.00 47.78 557 PHE A O 1
ATOM 4478 N N . SER A 1 558 ? -13.087 -5.537 -27.637 1.00 49.16 558 SER A N 1
ATOM 4479 C CA . SER A 1 558 ? -12.421 -5.891 -28.898 1.00 49.16 558 SER A CA 1
ATOM 4480 C C . SER A 1 558 ? -12.911 -5.060 -30.092 1.00 49.16 558 SER A C 1
ATOM 4482 O O . SER A 1 558 ? -12.099 -4.663 -30.929 1.00 49.16 558 SER A O 1
ATOM 4484 N N . ASP A 1 559 ? -14.201 -4.714 -30.128 1.00 41.03 559 ASP A N 1
ATOM 4485 C CA . ASP A 1 559 ? -14.794 -3.940 -31.228 1.00 41.03 559 ASP A CA 1
ATOM 4486 C C . ASP A 1 559 ? -14.467 -2.434 -31.168 1.00 41.03 559 ASP A C 1
ATOM 4488 O O . ASP A 1 559 ? -14.481 -1.759 -32.198 1.00 41.03 559 ASP A O 1
ATOM 4492 N N . ALA A 1 560 ? -14.123 -1.892 -29.992 1.00 41.91 560 ALA A N 1
ATOM 4493 C CA . ALA A 1 560 ? -13.762 -0.477 -29.830 1.00 41.91 560 ALA A CA 1
ATOM 4494 C C . ALA A 1 560 ? -12.259 -0.200 -30.046 1.00 41.91 560 ALA A C 1
ATOM 4496 O O . ALA A 1 560 ? -11.888 0.894 -30.454 1.00 41.91 560 ALA A O 1
ATOM 4497 N N . ILE A 1 561 ? -11.385 -1.199 -29.860 1.00 48.72 561 ILE A N 1
ATOM 4498 C CA . ILE A 1 561 ? -9.935 -1.105 -30.145 1.00 48.72 561 ILE A CA 1
ATOM 4499 C C . ILE A 1 561 ? -9.606 -1.237 -31.648 1.00 48.72 561 ILE A C 1
ATOM 4501 O O . ILE A 1 561 ? -8.450 -1.183 -32.069 1.00 48.72 561 ILE A O 1
ATOM 4505 N N . VAL A 1 562 ? -10.616 -1.309 -32.517 1.00 47.59 562 VAL A N 1
ATOM 4506 C CA . VAL A 1 562 ? -10.424 -1.335 -33.978 1.00 47.59 562 VAL A CA 1
ATOM 4507 C C . VAL A 1 562 ? -9.723 -0.063 -34.506 1.00 47.59 562 VAL A C 1
ATOM 4509 O O . VAL A 1 562 ? -9.144 -0.093 -35.592 1.00 47.59 562 VAL A O 1
ATOM 4512 N N . ALA A 1 563 ? -9.690 1.032 -33.736 1.00 45.12 563 ALA A N 1
ATOM 4513 C CA . ALA A 1 563 ? -9.154 2.321 -34.176 1.00 45.12 563 ALA A CA 1
ATOM 4514 C C . ALA A 1 563 ? -7.615 2.418 -34.273 1.00 45.12 563 ALA A C 1
ATOM 4516 O O . ALA A 1 563 ? -7.125 3.218 -35.066 1.00 45.12 563 ALA A O 1
ATOM 4517 N N . PHE A 1 564 ? -6.830 1.590 -33.574 1.00 51.47 564 PHE A N 1
ATOM 4518 C CA . PHE A 1 564 ? -5.372 1.515 -33.769 1.00 51.47 564 PHE A CA 1
ATOM 4519 C C . PHE A 1 564 ? -4.916 0.056 -33.567 1.00 51.47 564 PHE A C 1
ATOM 4521 O O . PHE A 1 564 ? -4.697 -0.431 -32.465 1.00 51.47 564 PHE A O 1
ATOM 4528 N N . SER A 1 565 ? -4.803 -0.700 -34.655 1.00 60.47 565 SER A N 1
ATOM 4529 C CA . SER A 1 565 ? -4.388 -2.106 -34.579 1.00 60.47 565 SER A CA 1
ATOM 4530 C C . SER A 1 565 ? -2.911 -2.236 -34.150 1.00 60.47 565 SER A C 1
ATOM 4532 O O . SER A 1 565 ? -2.149 -1.280 -34.285 1.00 60.47 565 SER A O 1
ATOM 4534 N N . LEU A 1 566 ? -2.475 -3.426 -33.705 1.00 60.88 566 LEU A N 1
ATOM 4535 C CA . LEU A 1 566 ? -1.055 -3.791 -33.525 1.00 60.88 566 LEU A CA 1
ATOM 4536 C C . LEU A 1 566 ? -0.155 -3.259 -34.664 1.00 60.88 566 LEU A C 1
ATOM 4538 O O . LEU A 1 566 ? 0.973 -2.839 -34.419 1.00 60.88 566 LEU A O 1
ATOM 4542 N N . SER A 1 567 ? -0.677 -3.221 -35.896 1.00 62.72 567 SER A N 1
ATOM 4543 C CA . SER A 1 567 ? 0.009 -2.651 -37.059 1.00 62.72 567 SER A CA 1
ATOM 4544 C C . SER A 1 567 ? 0.447 -1.203 -36.856 1.00 62.72 567 SER A C 1
ATOM 4546 O O . SER A 1 567 ? 1.506 -0.825 -37.324 1.00 62.72 567 SER A O 1
ATOM 4548 N N . VAL A 1 568 ? -0.339 -0.380 -36.160 1.00 66.56 568 VAL A N 1
ATOM 4549 C CA . VAL A 1 568 ? -0.024 1.036 -35.978 1.00 66.56 568 VAL A CA 1
ATOM 4550 C C . VAL A 1 568 ? 1.047 1.234 -34.911 1.00 66.56 568 VAL A C 1
ATOM 4552 O O . VAL A 1 568 ? 1.922 2.078 -35.081 1.00 66.56 568 VAL A O 1
ATOM 4555 N N . ALA A 1 569 ? 1.026 0.434 -33.841 1.00 62.78 569 ALA A N 1
ATOM 4556 C CA . ALA A 1 569 ? 2.107 0.433 -32.858 1.00 62.78 569 ALA A CA 1
ATOM 4557 C C . ALA A 1 569 ? 3.437 0.019 -33.513 1.00 62.78 569 ALA A C 1
ATOM 4559 O O . ALA A 1 569 ? 4.443 0.702 -33.331 1.00 62.78 569 ALA A O 1
ATOM 4560 N N . ILE A 1 570 ? 3.418 -1.032 -34.343 1.00 69.19 570 ILE A N 1
ATOM 4561 C CA . ILE A 1 570 ? 4.580 -1.469 -35.130 1.00 69.19 570 ILE A CA 1
ATOM 4562 C C . ILE A 1 570 ? 5.022 -0.369 -36.108 1.00 69.19 570 ILE A C 1
ATOM 4564 O O . ILE A 1 570 ? 6.186 0.014 -36.090 1.00 69.19 570 ILE A O 1
ATOM 4568 N N . ASP A 1 571 ? 4.105 0.220 -36.882 1.00 76.12 571 ASP A N 1
ATOM 4569 C CA . ASP A 1 571 ? 4.415 1.297 -37.833 1.00 76.12 571 ASP A CA 1
ATOM 4570 C C . ASP A 1 571 ? 5.083 2.507 -37.159 1.00 76.12 571 ASP A C 1
ATOM 4572 O O . ASP A 1 571 ? 5.960 3.138 -37.750 1.00 76.12 571 ASP A O 1
ATOM 4576 N N . ILE A 1 572 ? 4.657 2.884 -35.947 1.00 76.75 572 ILE A N 1
ATOM 4577 C CA . ILE A 1 572 ? 5.256 3.998 -35.192 1.00 76.75 572 ILE A CA 1
ATOM 4578 C C . ILE A 1 572 ? 6.707 3.669 -34.827 1.00 76.75 572 ILE A C 1
ATOM 4580 O O . ILE A 1 572 ? 7.596 4.508 -35.020 1.00 76.75 572 ILE A O 1
ATOM 4584 N N . VAL A 1 573 ? 6.945 2.447 -34.345 1.00 72.56 573 VAL A N 1
ATOM 4585 C CA . VAL A 1 573 ? 8.278 1.947 -33.987 1.00 72.56 573 VAL A CA 1
ATOM 4586 C C . VAL A 1 573 ? 9.178 1.881 -35.229 1.00 72.56 573 VAL A C 1
ATOM 4588 O O . VAL A 1 573 ? 10.256 2.479 -35.233 1.00 72.56 573 VAL A O 1
ATOM 4591 N N . GLU A 1 574 ? 8.708 1.285 -36.326 1.00 77.06 574 GLU A N 1
ATOM 4592 C CA . GLU A 1 574 ? 9.451 1.170 -37.590 1.00 77.06 574 GLU A CA 1
ATOM 4593 C C . GLU A 1 574 ? 9.750 2.541 -38.221 1.00 77.06 574 GLU A C 1
ATOM 4595 O O . GLU A 1 574 ? 10.871 2.813 -38.659 1.00 77.06 574 GLU A O 1
ATOM 4600 N N . LYS A 1 575 ? 8.784 3.471 -38.231 1.00 77.31 575 LYS A N 1
ATOM 4601 C CA . LYS A 1 575 ? 9.012 4.843 -38.725 1.00 77.31 575 LYS A CA 1
ATOM 4602 C C . LYS A 1 575 ? 10.038 5.591 -37.883 1.00 77.31 575 LYS A C 1
ATOM 4604 O O . LYS A 1 575 ? 10.723 6.477 -38.398 1.00 77.31 575 LYS A O 1
ATOM 4609 N N . LYS A 1 576 ? 10.131 5.314 -36.581 1.00 74.81 576 LYS A N 1
ATOM 4610 C CA . LYS A 1 576 ? 11.172 5.902 -35.730 1.00 74.81 576 LYS A CA 1
ATOM 4611 C C . LYS A 1 576 ? 12.539 5.300 -36.033 1.00 74.81 576 LYS A C 1
ATOM 4613 O O . LYS A 1 576 ? 13.486 6.066 -36.192 1.00 74.81 576 LYS A O 1
ATOM 4618 N N . GLU A 1 577 ? 12.624 3.986 -36.216 1.00 74.56 577 GLU A N 1
ATOM 4619 C CA . GLU A 1 577 ? 13.850 3.314 -36.660 1.00 74.56 577 GLU A CA 1
ATOM 4620 C C . GLU A 1 577 ? 14.372 3.910 -37.976 1.00 74.56 577 GLU A C 1
ATOM 4622 O O . GLU A 1 577 ? 15.528 4.324 -38.068 1.00 74.56 577 GLU A O 1
ATOM 4627 N N . GLN A 1 578 ? 13.491 4.079 -38.967 1.00 73.94 578 GLN A N 1
ATOM 4628 C CA . GLN A 1 578 ? 13.830 4.707 -40.247 1.00 73.94 578 GLN A CA 1
ATOM 4629 C C . GLN A 1 578 ? 14.292 6.164 -40.089 1.00 73.94 578 GLN A C 1
ATOM 4631 O O . GLN A 1 578 ? 15.245 6.581 -40.749 1.00 73.94 578 GLN A O 1
ATOM 4636 N N . ARG A 1 579 ? 13.655 6.947 -39.204 1.00 78.62 579 ARG A N 1
ATOM 4637 C CA . ARG A 1 579 ? 14.068 8.331 -38.903 1.00 78.62 579 ARG A CA 1
ATOM 4638 C C . ARG A 1 579 ? 15.454 8.387 -38.259 1.00 78.62 579 ARG A C 1
ATOM 4640 O O . ARG A 1 579 ? 16.245 9.250 -38.633 1.00 78.62 579 ARG A O 1
ATOM 4647 N N . GLU A 1 580 ? 15.765 7.493 -37.325 1.00 73.81 580 GLU A N 1
ATOM 4648 C CA . GLU A 1 580 ? 17.085 7.434 -36.682 1.00 73.81 580 GLU A CA 1
ATOM 4649 C C . GLU A 1 580 ? 18.179 6.965 -37.652 1.00 73.81 580 GLU A C 1
ATOM 4651 O O . GLU A 1 580 ? 19.243 7.582 -37.719 1.00 73.81 580 GLU A O 1
ATOM 4656 N N . LEU A 1 581 ? 17.895 5.969 -38.497 1.00 71.88 581 LEU A N 1
ATOM 4657 C CA . LEU A 1 581 ? 18.793 5.551 -39.580 1.00 71.88 581 LEU A CA 1
ATOM 4658 C C . LEU A 1 581 ? 19.074 6.698 -40.561 1.00 71.88 581 LEU A C 1
ATOM 4660 O O . LEU A 1 581 ? 20.220 6.921 -40.955 1.00 71.88 581 LEU A O 1
ATOM 4664 N N . MET A 1 582 ? 18.047 7.473 -40.920 1.00 64.19 582 MET A N 1
ATOM 4665 C CA . MET A 1 582 ? 18.197 8.630 -41.804 1.00 64.19 582 MET A CA 1
ATOM 4666 C C . MET A 1 582 ? 19.015 9.755 -41.144 1.00 64.19 582 MET A C 1
ATOM 4668 O O . MET A 1 582 ? 19.847 10.368 -41.808 1.00 64.19 582 MET A O 1
ATOM 4672 N N . LYS A 1 583 ? 18.859 9.998 -39.833 1.00 68.88 583 LYS A N 1
ATOM 4673 C CA . LYS A 1 583 ? 19.713 10.942 -39.083 1.00 68.88 583 LYS A CA 1
ATOM 4674 C C . LYS A 1 583 ? 21.175 10.494 -39.063 1.00 68.88 583 LYS A C 1
ATOM 4676 O O . LYS A 1 583 ? 22.057 11.322 -39.273 1.00 68.88 583 LYS A O 1
ATOM 4681 N N . GLN A 1 584 ? 21.438 9.203 -38.859 1.00 63.91 584 GLN A N 1
ATOM 4682 C CA . GLN A 1 584 ? 22.798 8.655 -38.876 1.00 63.91 584 GLN A CA 1
ATOM 4683 C C . GLN A 1 584 ? 23.459 8.787 -40.258 1.00 63.91 584 GLN A C 1
ATOM 4685 O O . GLN A 1 584 ? 24.644 9.097 -40.331 1.00 63.91 584 GLN A O 1
ATOM 4690 N N . GLN A 1 585 ? 22.695 8.646 -41.347 1.00 62.72 585 GLN A N 1
ATOM 4691 C CA . GLN A 1 585 ? 23.177 8.853 -42.722 1.00 62.72 585 GLN A CA 1
ATOM 4692 C C . GLN A 1 585 ? 23.424 10.323 -43.096 1.00 62.72 585 GLN A C 1
ATOM 4694 O O . GLN A 1 585 ? 24.156 10.581 -44.042 1.00 62.72 585 GLN A O 1
ATOM 4699 N N . ILE A 1 586 ? 22.810 11.282 -42.396 1.00 62.69 586 ILE A N 1
ATOM 4700 C CA . ILE A 1 586 ? 23.029 12.726 -42.613 1.00 62.69 586 ILE A CA 1
ATOM 4701 C C . ILE A 1 586 ? 24.253 13.234 -41.825 1.00 62.69 586 ILE A C 1
ATOM 4703 O O . ILE A 1 586 ? 24.832 14.260 -42.177 1.00 62.69 586 ILE A O 1
ATOM 4707 N N . ILE A 1 587 ? 24.629 12.540 -40.746 1.00 55.53 587 ILE A N 1
ATOM 4708 C CA . ILE A 1 587 ? 25.766 12.888 -39.876 1.00 55.53 587 ILE A CA 1
ATOM 4709 C C . ILE A 1 587 ? 27.081 12.234 -40.353 1.00 55.53 587 ILE A C 1
ATOM 4711 O O . ILE A 1 587 ? 28.154 12.766 -40.060 1.00 55.53 587 ILE A O 1
ATOM 4715 N N . ALA A 1 588 ? 27.000 11.106 -41.068 1.00 48.91 588 ALA A N 1
ATOM 4716 C CA . ALA A 1 588 ? 28.120 10.438 -41.743 1.00 48.91 588 ALA A CA 1
ATOM 4717 C C . ALA A 1 588 ? 28.425 11.077 -43.106 1.00 48.91 588 ALA A C 1
ATOM 4719 O O . ALA A 1 588 ? 29.628 11.136 -43.459 1.00 48.91 588 ALA A O 1
#

Secondary structure (DSSP, 8-state):
-HHHHHHHHH-TT-SHHHHHHHHHHHHTT-HHHHHHHHHHHHTT---HHHHHHHHHHHHHTT-HHHHHHHHHHHHHH-TT-EHHHHTEEHHHHHHHHGGGSPPPPHHHHHHHHHHHHHTT-HHHHHHHHHHHHHH-TT-HHHHHHHHHHHHHTT-HHHHHHHHHHHHHT-SSHHHHHHHHHHHHHHTT-HHHHHHHHHHHHHH---HHHHHHHHHHHHTT---HHHHHHHHHHHHHHHHS---HHHHHHHHHHHHHHHHHTT-HHHHHHHHHHHHHTT-TTHHHHHHHHHHHTT-HHHHHHHHHHHHHHSSS-HHHHHHHHTTS-HHHHHHHHHHHHHH-TT-SHHHHHHHHHHHHTT-HHHHHHHHHHHHHH---HHHHHHHHHHHHHTT-HHHHHHHHHHHHHH-TT-HHHHHHHHHHHHHHHHHHH---THHHHHHHHHHHH------------------------------------------------------------PPPPPPPPP-------------------------------------THHHHHHTTGGGS-HHHHHHHHHHHHHHHHHHHHHH-

Sequence (588 aa):
MMDLSTATHLDPTLSYPYKYRAVSLLEENQFEAAITEINKIISFKVSPDCLELRAWFSIALEDFEGALRDVRALLTLDPNYMMFHGKMHGDHLVELLCPFVQQWSQADCWMQLYDRWSSVDDIGSLAVVHHMLANDPGKSLLRFRQSLLLLRLNCQKAAMHSLRLARNHSSSEHERLVYEGWILYDTGHREEALAKAEESIAIQRSFEAFFLKAYALADSSLDSDSSTYVIQLLEEALRCPSDGLRKGQALNNLGSVYVDSDKLDLAADCYTNALNIKHTRAHQGLARVYHLKNQRKAAYDEMTKLIEKARNNASAFEKRSEYCDRDMAKSDLSMATQLDPLRTYPYRYRAAVLMDDHKEGEAIEELTKAITFKLDLQLLHLRAAFHESMSNFVSTVRDCEAALCLDPNHADTHELYSKARERVNEQKKFPWPWKRVCQAEARREFGFTEESREEQDSVFQLTQKCPRMLNINAPLLSTRHLGNSGGEDLQGVLLPMSEDIQSGDTPRPKLPPGWWHRPLDKDNECDHELDGGCEGDIDLDDVEDDIDDVDYSNEAFSDAIVAFSLSVAIDIVEKKEQRELMKQQIIA

Foldseek 3Di:
DVVLVVVCLLAVQDQVSLQLVLLVCVLVVNLVVSLVSLLLNLLAANDLVSLLSNLLSCLVVVNLVSNLLSLLLSCLLPVQDQPQLNPHGSVVVNVLSVVVDDDDDPVRLVVQLLLCVLLQVLSNNSSSLSVVCVVPVLALPSLQVNLVSCLVSVNNVSSLVSLVSSLVSDPDPLSNLLSVLVNCVVVVNLVSSLVSLVVSVVVPQELSSLVSNLVSQLVPDLDPVSLVVSLVSLVSSCVHDDALQSLLVSLLLNLLSCVLVVVLVSSLVSLVSSVVSSNLCSLLSNLVSCVVVVNLVSSLVSLVSSVVRYDQCLPSLQSSLVSDDPVSSLVSLVVSCSSHVLDCSSLLSVLVVCVVVVVLVVSLVSLVSSCSHDPDLVSLLSSLVSCVVVVVLVSNLVSLVSSCVVPVPQFSSPVSNVVSVVVVVVCVVPPDCCVVVVVVVCCVPDDDDDDDDDDDDDDDDDDDDDDDDDDDDDDDDDDDDDDDDDDDDDDDDDDDDDDDDDDDDDDDDDDDDDDDDDDDDDDDDDDDDGPRDSDPPSPPPDPPPPPVVPCPPVVVVSVSVPSAGVVNSVVSSVVVVVVVVVVVVVVD